Protein AF-A0A0N0S694-F1 (afdb_monomer_lite)

Structure (mmCIF, N/CA/C/O backbone):
data_AF-A0A0N0S694-F1
#
_entry.id   AF-A0A0N0S694-F1
#
loop_
_atom_site.group_PDB
_atom_site.id
_atom_site.type_symbol
_atom_site.label_atom_id
_atom_site.label_alt_id
_atom_site.label_comp_id
_atom_site.label_asym_id
_atom_site.label_entity_id
_atom_site.label_seq_id
_atom_site.pdbx_PDB_ins_code
_atom_site.Cartn_x
_atom_site.Cartn_y
_atom_site.Cartn_z
_atom_site.occupancy
_atom_site.B_iso_or_equiv
_atom_site.auth_seq_id
_atom_site.auth_comp_id
_atom_site.auth_asym_id
_atom_site.auth_atom_id
_atom_site.pdbx_PDB_model_num
ATOM 1 N N . LYS A 1 1 ? 28.515 4.854 4.457 1.00 72.50 1 LYS A N 1
ATOM 2 C CA . LYS A 1 1 ? 27.564 4.146 3.582 1.00 72.50 1 LYS A CA 1
ATOM 3 C C . LYS A 1 1 ? 27.653 2.696 3.978 1.00 72.50 1 LYS A C 1
ATOM 5 O O . LYS A 1 1 ? 28.743 2.139 3.885 1.00 72.50 1 LYS A O 1
ATOM 10 N N . ASP A 1 2 ? 26.598 2.199 4.594 1.00 95.38 2 ASP A N 1
ATOM 11 C CA . ASP A 1 2 ? 26.397 0.780 4.852 1.00 95.38 2 ASP A CA 1
ATOM 12 C C . ASP A 1 2 ? 25.815 0.123 3.585 1.00 95.38 2 ASP A C 1
ATOM 14 O O . ASP A 1 2 ? 25.936 0.680 2.488 1.00 95.38 2 ASP A O 1
ATOM 18 N N . ALA A 1 3 ? 25.268 -1.083 3.724 1.00 96.75 3 ALA A N 1
ATOM 19 C CA . ALA A 1 3 ? 24.702 -1.866 2.627 1.00 96.75 3 ALA A CA 1
ATOM 20 C C . ALA A 1 3 ? 23.173 -1.715 2.503 1.00 96.75 3 ALA A C 1
ATOM 22 O O . ALA A 1 3 ? 22.546 -2.510 1.808 1.00 96.75 3 ALA A O 1
ATOM 23 N N . TYR A 1 4 ? 22.563 -0.744 3.193 1.00 98.12 4 TYR A N 1
ATOM 24 C CA . TYR A 1 4 ? 21.111 -0.648 3.289 1.00 98.12 4 TYR A CA 1
ATOM 25 C C . TYR A 1 4 ? 20.563 0.501 2.446 1.00 98.12 4 TYR A C 1
ATOM 27 O O . TYR A 1 4 ? 20.962 1.648 2.600 1.00 98.12 4 TYR A O 1
ATOM 35 N N . ASN A 1 5 ? 19.599 0.188 1.587 1.00 98.12 5 ASN A N 1
ATOM 36 C CA . ASN A 1 5 ? 18.661 1.142 1.011 1.00 98.12 5 ASN A CA 1
ATOM 37 C C . ASN A 1 5 ? 17.403 0.370 0.574 1.00 98.12 5 ASN A C 1
ATOM 39 O O . ASN A 1 5 ? 17.499 -0.823 0.276 1.00 98.12 5 ASN A O 1
ATOM 43 N N . TRP A 1 6 ? 16.234 1.012 0.509 1.00 98.44 6 TRP A N 1
ATOM 44 C CA . TRP A 1 6 ? 15.056 0.387 -0.114 1.00 98.44 6 TRP A CA 1
ATOM 45 C C . TRP A 1 6 ? 15.211 0.179 -1.625 1.00 98.44 6 TRP A C 1
ATOM 47 O O . TRP A 1 6 ? 14.620 -0.751 -2.162 1.00 98.44 6 TRP A O 1
ATOM 57 N N . GLY A 1 7 ? 16.007 1.012 -2.300 1.00 97.88 7 GLY A N 1
ATOM 58 C CA . GLY A 1 7 ? 16.324 0.858 -3.719 1.00 97.88 7 GLY A CA 1
ATOM 59 C C . GLY A 1 7 ? 15.396 1.605 -4.680 1.00 97.88 7 GLY A C 1
ATOM 60 O O . GLY A 1 7 ? 15.462 1.349 -5.882 1.00 97.88 7 GLY A O 1
ATOM 61 N N . TYR A 1 8 ? 14.587 2.558 -4.199 1.00 98.25 8 TYR A N 1
ATOM 62 C CA . TYR A 1 8 ? 13.801 3.484 -5.035 1.00 98.25 8 TYR A CA 1
ATOM 63 C C . TYR A 1 8 ? 14.688 4.556 -5.699 1.00 98.25 8 TYR A C 1
ATOM 65 O O . TYR A 1 8 ? 14.372 5.736 -5.693 1.00 98.25 8 TYR A O 1
ATOM 73 N N . ASP A 1 9 ? 15.819 4.128 -6.264 1.00 98.00 9 ASP A N 1
ATOM 74 C CA . ASP A 1 9 ? 16.837 4.957 -6.909 1.00 98.00 9 ASP A CA 1
ATOM 75 C C . ASP A 1 9 ? 17.296 4.280 -8.218 1.00 98.00 9 ASP A C 1
ATOM 77 O O . ASP A 1 9 ? 18.404 3.732 -8.303 1.00 98.00 9 ASP A O 1
ATOM 81 N N . PRO A 1 10 ? 16.465 4.268 -9.276 1.00 98.31 10 PRO A N 1
ATOM 82 C CA . PRO A 1 10 ? 16.704 3.404 -10.425 1.00 98.31 10 PRO A CA 1
ATOM 83 C C . PRO A 1 10 ? 17.943 3.817 -11.216 1.00 98.31 10 PRO A C 1
ATOM 85 O O . PRO A 1 10 ? 18.024 4.936 -11.739 1.00 98.31 10 PRO A O 1
ATOM 88 N N . TYR A 1 11 ? 18.889 2.882 -11.347 1.00 97.94 11 TYR A N 1
ATOM 89 C CA . TYR A 1 11 ? 20.083 3.054 -12.176 1.00 97.94 11 TYR A CA 1
ATOM 90 C C . TYR A 1 11 ? 19.963 2.306 -13.515 1.00 97.94 11 TYR A C 1
ATOM 92 O O . TYR A 1 11 ? 20.116 2.911 -14.576 1.00 97.94 11 TYR A O 1
ATOM 100 N N . HIS A 1 12 ? 19.634 1.009 -13.480 1.00 98.44 12 HIS A N 1
ATOM 101 C CA . HIS A 1 12 ? 19.324 0.194 -14.661 1.00 98.44 12 HIS A CA 1
ATOM 102 C C . HIS A 1 12 ? 18.083 -0.659 -14.381 1.00 98.44 12 HIS A C 1
ATOM 104 O O . HIS A 1 12 ? 18.105 -1.502 -13.494 1.00 98.44 12 HIS A O 1
ATOM 110 N N . PHE A 1 13 ? 17.012 -0.471 -15.153 1.00 98.69 13 PHE A N 1
ATOM 111 C CA . PHE A 1 13 ? 15.711 -1.090 -14.861 1.00 98.69 13 PHE A CA 1
ATOM 112 C C . PHE A 1 13 ? 15.632 -2.610 -15.076 1.00 98.69 13 PHE A C 1
ATOM 114 O O . PHE A 1 13 ? 14.709 -3.247 -14.578 1.00 98.69 13 PHE A O 1
ATOM 121 N N . THR A 1 14 ? 16.545 -3.195 -15.855 1.00 98.31 14 THR A N 1
ATOM 122 C CA . THR A 1 14 ? 16.427 -4.589 -16.333 1.00 98.31 14 THR A CA 1
ATOM 123 C C . THR A 1 14 ? 17.683 -5.409 -16.038 1.00 98.31 14 THR A C 1
ATOM 125 O O . THR A 1 14 ? 18.141 -6.187 -16.871 1.00 98.31 14 THR A O 1
ATOM 128 N N . VAL A 1 15 ? 18.289 -5.186 -14.871 1.00 98.19 15 VAL A N 1
ATOM 129 C CA . VAL A 1 15 ? 19.413 -5.980 -14.356 1.00 98.19 15 VAL A CA 1
ATOM 130 C C . VAL A 1 15 ? 19.226 -6.143 -12.845 1.00 98.19 15 VAL A C 1
ATOM 132 O O . VAL A 1 15 ? 18.900 -5.152 -12.195 1.00 98.19 15 VAL A O 1
ATOM 135 N N . PRO A 1 16 ? 19.445 -7.339 -12.266 1.00 98.56 16 PRO A N 1
ATOM 136 C CA . PRO A 1 16 ? 19.426 -7.508 -10.816 1.00 98.56 16 PRO A CA 1
ATOM 137 C C . PRO A 1 16 ? 20.437 -6.600 -10.099 1.00 98.56 16 PRO A C 1
ATOM 139 O O . PRO A 1 16 ? 21.535 -6.335 -10.611 1.00 98.56 16 PRO A O 1
ATOM 142 N N . GLU A 1 17 ? 20.065 -6.144 -8.905 1.00 98.19 17 GLU A N 1
ATOM 143 C CA . GLU A 1 17 ? 20.922 -5.327 -8.045 1.00 98.19 17 GLU A CA 1
ATOM 144 C C . GLU A 1 17 ? 22.189 -6.100 -7.650 1.00 98.19 17 GLU A C 1
ATOM 146 O O . GLU A 1 17 ? 22.137 -7.274 -7.288 1.00 98.19 17 GLU A O 1
ATOM 151 N N . GLY A 1 18 ? 23.347 -5.447 -7.767 1.00 97.88 18 GLY A N 1
ATOM 152 C CA . GLY A 1 18 ? 24.641 -6.102 -7.576 1.00 97.88 18 GLY A CA 1
ATOM 153 C C . GLY A 1 18 ? 24.966 -6.385 -6.113 1.00 97.88 18 GLY A C 1
ATOM 154 O O . GLY A 1 18 ? 25.591 -7.395 -5.823 1.00 97.88 18 GLY A O 1
ATOM 155 N N . SER A 1 19 ? 24.540 -5.518 -5.191 1.00 97.38 19 SER A N 1
ATOM 156 C CA . SER A 1 19 ? 24.834 -5.663 -3.757 1.00 97.38 19 SER A CA 1
ATOM 157 C C . SER A 1 19 ? 24.117 -6.833 -3.077 1.00 97.38 19 SER A C 1
ATOM 159 O O . SER A 1 19 ? 24.548 -7.257 -2.007 1.00 97.38 19 SER A O 1
ATOM 161 N N . TYR A 1 20 ? 23.060 -7.373 -3.689 1.00 97.81 2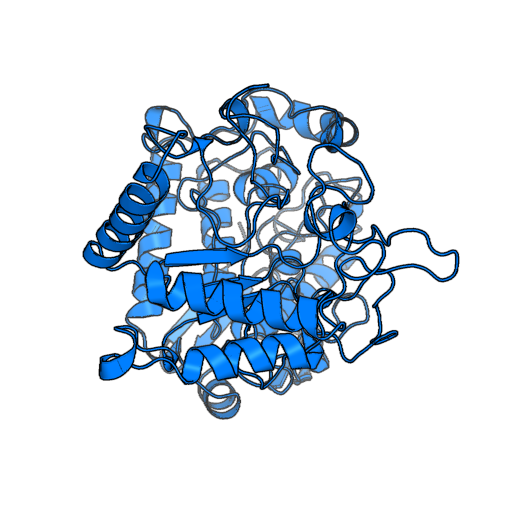0 TYR A N 1
ATOM 162 C CA . TYR A 1 20 ? 22.368 -8.568 -3.195 1.00 97.81 20 TYR A CA 1
ATOM 163 C C . TYR A 1 20 ? 22.977 -9.873 -3.712 1.00 97.81 20 TYR A C 1
ATOM 165 O O . TYR A 1 20 ? 22.578 -10.942 -3.255 1.00 97.81 20 TYR A O 1
ATOM 173 N N . ALA A 1 21 ? 23.923 -9.789 -4.650 1.00 97.81 21 ALA A N 1
ATOM 174 C CA . ALA A 1 21 ? 24.608 -10.945 -5.200 1.00 97.81 21 ALA A CA 1
ATOM 175 C C . ALA A 1 21 ? 25.882 -11.271 -4.411 1.00 97.81 21 ALA A C 1
ATOM 177 O O . ALA A 1 21 ? 26.536 -10.373 -3.872 1.00 97.81 21 ALA A O 1
ATOM 178 N N . SER A 1 22 ? 26.275 -12.546 -4.379 1.00 97.38 22 SER A N 1
ATOM 179 C CA . SER A 1 22 ? 27.547 -12.953 -3.765 1.00 97.38 22 SER A CA 1
ATOM 180 C C . SER A 1 22 ? 28.765 -12.431 -4.536 1.00 97.38 22 SER A C 1
ATOM 182 O O . SER A 1 22 ? 29.791 -12.116 -3.926 1.00 97.38 22 SER A O 1
ATOM 184 N N . ASP A 1 23 ? 28.626 -12.284 -5.857 1.00 96.06 23 ASP A N 1
ATOM 185 C CA . ASP A 1 23 ? 29.581 -11.618 -6.738 1.00 96.06 23 ASP A CA 1
ATOM 186 C C . ASP A 1 23 ? 28.873 -10.545 -7.591 1.00 96.06 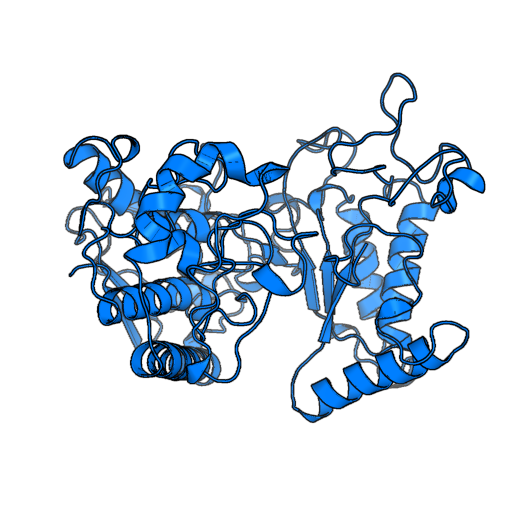23 ASP A C 1
ATOM 188 O O . ASP A 1 23 ? 28.090 -10.869 -8.498 1.00 96.06 23 ASP A O 1
ATOM 192 N N . PRO A 1 24 ? 29.129 -9.247 -7.339 1.00 94.88 24 PRO A N 1
ATOM 193 C CA . PRO A 1 24 ? 28.575 -8.188 -8.166 1.00 94.88 24 PRO A CA 1
ATOM 194 C C . PRO A 1 24 ? 29.229 -8.145 -9.558 1.00 94.88 24 PRO A C 1
ATOM 196 O O . PRO A 1 24 ? 28.611 -7.642 -10.497 1.00 94.88 24 PRO A O 1
ATOM 199 N N . ASP A 1 25 ? 30.441 -8.662 -9.745 1.00 92.00 25 ASP A N 1
ATOM 200 C CA . ASP A 1 25 ? 31.220 -8.517 -10.973 1.00 92.00 25 ASP A CA 1
ATOM 201 C C . ASP A 1 25 ? 30.979 -9.691 -11.936 1.00 92.00 25 ASP A C 1
ATOM 203 O O . ASP A 1 25 ? 31.854 -10.501 -12.225 1.00 92.00 25 ASP A O 1
ATOM 207 N N . GLY A 1 26 ? 29.776 -9.775 -12.508 1.00 91.00 26 GLY A N 1
ATOM 208 C CA . GLY A 1 26 ? 29.493 -10.760 -13.550 1.00 91.00 26 GLY A CA 1
ATOM 209 C C . GLY A 1 26 ? 28.029 -11.145 -13.673 1.00 91.00 26 GLY A C 1
ATOM 210 O O . GLY A 1 26 ? 27.120 -10.351 -13.424 1.00 91.00 26 GLY A O 1
ATOM 211 N N . THR A 1 27 ? 27.805 -12.384 -14.107 1.00 95.38 27 THR A N 1
ATOM 212 C CA . THR A 1 27 ? 26.467 -12.941 -14.343 1.00 95.38 27 THR A CA 1
ATOM 213 C C . THR A 1 27 ? 25.848 -13.590 -13.107 1.00 95.38 27 THR A C 1
ATOM 215 O O . THR A 1 27 ? 24.689 -13.988 -13.184 1.00 95.38 27 THR A O 1
ATOM 218 N N . GLU A 1 28 ? 26.569 -13.683 -11.985 1.00 97.38 28 GLU A N 1
ATOM 219 C CA . GLU A 1 28 ? 26.114 -14.400 -10.782 1.00 97.38 28 GLU A CA 1
ATOM 220 C C . GLU A 1 28 ? 24.798 -13.837 -10.241 1.00 97.38 28 GLU A C 1
ATOM 222 O O . GLU A 1 28 ? 23.830 -14.573 -10.073 1.00 97.38 28 GLU A O 1
ATOM 227 N N . ARG A 1 29 ? 24.680 -12.505 -10.185 1.00 97.56 29 ARG A N 1
ATOM 228 C CA . ARG A 1 29 ? 23.430 -11.790 -9.871 1.00 97.56 29 ARG A CA 1
ATOM 229 C C . ARG A 1 29 ? 22.201 -12.260 -10.668 1.00 97.56 29 ARG A C 1
ATOM 231 O O . ARG A 1 29 ? 21.074 -12.137 -10.207 1.00 97.56 29 ARG A O 1
ATOM 238 N N . THR A 1 30 ? 22.391 -12.759 -11.895 1.00 98.25 30 THR A N 1
ATOM 239 C CA . THR A 1 30 ? 21.298 -13.285 -12.732 1.00 98.25 30 THR A CA 1
ATOM 240 C C . THR A 1 30 ? 20.908 -14.696 -12.317 1.00 98.25 30 THR A C 1
ATOM 242 O O . THR A 1 30 ? 19.723 -15.027 -12.341 1.00 98.25 30 THR A O 1
ATOM 245 N N . VAL A 1 31 ? 21.889 -15.524 -11.955 1.00 98.31 31 VAL A N 1
ATOM 246 C CA . VAL A 1 31 ? 21.669 -16.891 -11.475 1.00 98.31 31 VAL A CA 1
ATOM 247 C C . VAL A 1 31 ? 20.986 -16.845 -10.114 1.00 98.31 31 VAL A C 1
ATOM 249 O O . VAL A 1 31 ? 19.883 -17.368 -9.986 1.00 98.31 31 VAL A O 1
ATOM 252 N N . GLU A 1 32 ? 21.556 -16.121 -9.154 1.00 98.75 32 GLU A N 1
ATOM 253 C CA . GLU A 1 32 ? 21.045 -16.040 -7.782 1.00 98.75 32 GLU A CA 1
ATOM 254 C C . GLU A 1 32 ? 19.635 -15.430 -7.719 1.00 98.75 32 GLU A C 1
ATOM 256 O O . GLU A 1 32 ? 18.781 -15.914 -6.978 1.00 98.75 32 GLU A O 1
ATOM 261 N N . PHE A 1 33 ? 19.321 -14.438 -8.565 1.00 98.81 33 PHE A N 1
ATOM 262 C CA . PHE A 1 33 ? 17.951 -13.916 -8.659 1.00 98.81 33 PHE A CA 1
ATOM 263 C C . PHE A 1 33 ? 16.966 -14.989 -9.148 1.00 98.81 33 PHE A C 1
ATOM 265 O O . PHE A 1 33 ? 15.870 -15.131 -8.605 1.00 98.81 33 PHE A O 1
ATOM 272 N N . ARG A 1 34 ? 17.337 -15.769 -10.173 1.00 98.69 34 ARG A N 1
ATOM 273 C CA . ARG A 1 34 ? 16.495 -16.868 -10.677 1.00 98.69 34 ARG A CA 1
ATOM 274 C C . ARG A 1 34 ? 16.343 -17.981 -9.641 1.00 98.69 34 ARG A C 1
ATOM 276 O O . ARG A 1 34 ? 15.263 -18.558 -9.539 1.00 98.69 34 ARG A O 1
ATOM 283 N N . GLU A 1 35 ? 17.390 -18.272 -8.875 1.00 98.75 35 GLU A N 1
ATOM 284 C CA . GLU A 1 35 ? 17.342 -19.232 -7.769 1.00 98.75 35 GLU A CA 1
ATOM 285 C C . GLU A 1 35 ? 16.420 -18.758 -6.645 1.00 98.75 35 GLU A C 1
ATOM 287 O O . GLU A 1 35 ? 15.600 -19.545 -6.181 1.00 98.75 35 GLU A O 1
ATOM 292 N N . MET A 1 36 ? 16.468 -17.473 -6.279 1.00 98.75 36 MET A N 1
ATOM 293 C CA . MET A 1 36 ? 15.536 -16.866 -5.323 1.00 98.75 36 MET A CA 1
ATOM 294 C C . MET A 1 36 ? 14.081 -17.011 -5.790 1.00 98.75 36 MET A C 1
ATOM 296 O O . MET A 1 36 ? 13.240 -17.480 -5.022 1.00 98.75 36 MET A O 1
ATOM 300 N N . VAL A 1 37 ? 13.774 -16.646 -7.044 1.00 98.81 37 VAL A N 1
ATOM 301 C CA . VAL A 1 37 ? 12.410 -16.777 -7.592 1.00 98.81 37 VAL A CA 1
ATOM 302 C C . VAL A 1 37 ? 11.951 -18.232 -7.560 1.00 98.81 37 VAL A C 1
ATOM 304 O O . VAL A 1 37 ? 10.854 -18.531 -7.087 1.00 98.81 37 VAL A O 1
ATOM 307 N N . ARG A 1 38 ? 12.813 -19.149 -8.008 1.00 98.50 38 ARG A N 1
ATOM 308 C CA . ARG A 1 38 ? 12.530 -20.583 -7.996 1.00 98.50 38 ARG A CA 1
ATOM 309 C C . ARG A 1 38 ? 12.256 -21.097 -6.583 1.00 98.50 38 ARG A C 1
ATOM 311 O O . ARG A 1 38 ? 11.269 -21.799 -6.402 1.00 98.50 38 ARG A O 1
ATOM 318 N N . ALA A 1 39 ? 13.099 -20.758 -5.608 1.00 98.75 39 ALA A N 1
ATOM 319 C CA . ALA A 1 39 ? 12.959 -21.227 -4.232 1.00 98.75 39 ALA A CA 1
ATOM 320 C C . ALA A 1 39 ? 11.632 -20.763 -3.611 1.00 98.75 39 ALA A C 1
ATOM 322 O O . ALA A 1 39 ? 10.896 -21.573 -3.056 1.00 98.75 39 ALA A O 1
ATOM 323 N N . LEU A 1 40 ? 11.271 -19.486 -3.790 1.00 98.56 40 LEU A N 1
ATOM 324 C CA . LEU A 1 40 ? 9.989 -18.954 -3.315 1.00 98.56 40 LEU A CA 1
ATOM 325 C C . LEU A 1 40 ? 8.794 -19.649 -3.986 1.00 98.56 40 LEU A C 1
ATOM 327 O O . LEU A 1 40 ? 7.830 -20.008 -3.310 1.00 98.56 40 LEU A O 1
ATOM 331 N N . ASN A 1 41 ? 8.864 -19.895 -5.298 1.00 98.06 41 ASN A N 1
ATOM 332 C CA . ASN A 1 41 ? 7.823 -20.630 -6.018 1.00 98.06 41 ASN A CA 1
ATOM 333 C C . ASN A 1 41 ? 7.703 -22.097 -5.565 1.00 98.06 41 ASN A C 1
ATOM 335 O O . ASN A 1 41 ? 6.581 -22.597 -5.456 1.00 98.06 41 ASN A O 1
ATOM 339 N N . GLU A 1 42 ? 8.817 -22.787 -5.296 1.00 98.12 42 GLU A N 1
ATOM 340 C CA . GLU A 1 42 ? 8.830 -24.161 -4.762 1.00 98.12 42 GLU A CA 1
ATOM 341 C C . GLU A 1 42 ? 8.200 -24.235 -3.356 1.00 9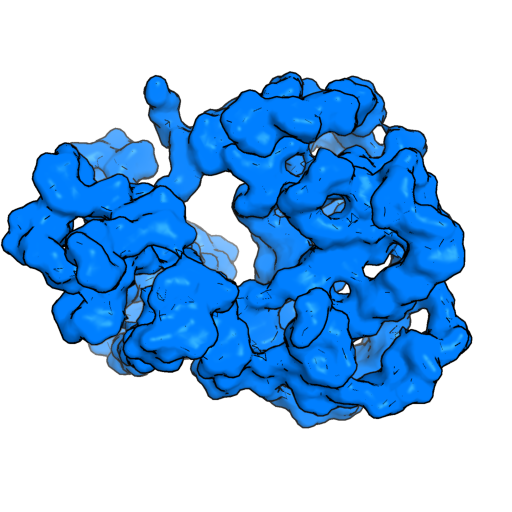8.12 42 GLU A C 1
ATOM 343 O O . GLU A 1 42 ? 7.522 -25.217 -3.049 1.00 98.12 42 GLU A O 1
ATOM 348 N N . ASP A 1 43 ? 8.302 -23.159 -2.568 1.00 97.81 43 ASP A N 1
ATOM 349 C CA . ASP A 1 43 ? 7.615 -22.983 -1.277 1.00 97.81 43 ASP A CA 1
ATOM 350 C C . ASP A 1 43 ? 6.137 -22.546 -1.410 1.00 97.81 43 ASP A C 1
ATOM 352 O O . ASP A 1 43 ? 5.440 -22.333 -0.415 1.00 97.81 43 ASP A O 1
ATOM 356 N N . GLY A 1 44 ? 5.619 -22.431 -2.638 1.00 97.12 44 GLY A N 1
ATOM 357 C CA . GLY A 1 44 ? 4.226 -22.072 -2.918 1.00 97.12 44 GLY A CA 1
ATOM 358 C C . GLY A 1 44 ? 3.934 -20.568 -2.896 1.00 97.12 44 GLY A C 1
ATOM 359 O O . GLY A 1 44 ? 2.764 -20.177 -2.893 1.00 97.12 44 GLY A O 1
ATOM 360 N N . LEU A 1 45 ? 4.968 -19.721 -2.906 1.00 98.00 45 LEU A N 1
ATOM 361 C CA . LEU A 1 45 ? 4.856 -18.263 -2.928 1.00 98.00 45 LEU A CA 1
ATOM 362 C C . LEU A 1 45 ? 5.168 -17.712 -4.325 1.00 98.00 45 LEU A C 1
ATOM 364 O O . LEU A 1 45 ? 6.211 -17.987 -4.915 1.00 98.00 45 LEU A O 1
ATOM 368 N N . ARG A 1 46 ? 4.262 -16.889 -4.857 1.00 98.25 46 ARG A N 1
ATOM 369 C CA . ARG A 1 46 ? 4.512 -16.100 -6.074 1.00 98.25 46 ARG A CA 1
ATOM 370 C C . ARG A 1 46 ? 5.400 -14.900 -5.759 1.00 98.25 46 ARG A C 1
ATOM 372 O O . ARG A 1 46 ? 5.272 -14.318 -4.683 1.00 98.25 46 ARG A O 1
ATOM 379 N N . VAL A 1 47 ? 6.240 -14.497 -6.710 1.00 98.62 47 VAL A N 1
ATOM 380 C CA . VAL A 1 47 ? 7.153 -13.355 -6.545 1.00 98.62 47 VAL A CA 1
ATOM 381 C C . VAL A 1 47 ? 6.650 -12.138 -7.308 1.00 98.62 47 VAL A C 1
ATOM 383 O O . VAL A 1 47 ? 6.589 -12.143 -8.535 1.00 98.62 47 VAL A O 1
ATOM 386 N N . VAL A 1 48 ? 6.322 -11.077 -6.575 1.00 98.81 48 VAL A N 1
ATOM 387 C CA . VAL A 1 48 ? 6.030 -9.758 -7.142 1.00 98.81 48 VAL A CA 1
ATOM 388 C C . VAL A 1 48 ? 7.275 -8.890 -7.026 1.00 98.81 48 VAL A C 1
ATOM 390 O O . VAL A 1 48 ? 7.879 -8.831 -5.957 1.00 98.81 48 VAL A O 1
ATOM 393 N N . MET A 1 49 ? 7.634 -8.197 -8.104 1.00 98.88 49 MET A N 1
ATOM 394 C CA . MET A 1 49 ? 8.723 -7.226 -8.096 1.00 98.88 49 MET A CA 1
ATOM 395 C C . MET A 1 49 ? 8.176 -5.800 -8.009 1.00 98.88 49 MET A C 1
ATOM 397 O O . MET A 1 49 ? 7.257 -5.436 -8.747 1.00 98.88 49 MET A O 1
ATOM 401 N N . ASP A 1 50 ? 8.747 -4.996 -7.117 1.00 98.81 50 ASP A N 1
ATOM 402 C CA . ASP A 1 50 ? 8.518 -3.553 -7.099 1.00 98.81 50 ASP A CA 1
ATOM 403 C C . ASP A 1 50 ? 9.261 -2.914 -8.279 1.00 98.81 50 ASP A C 1
ATOM 405 O O . ASP A 1 50 ? 10.452 -3.168 -8.475 1.00 98.81 50 ASP A O 1
ATOM 409 N N . VAL A 1 51 ? 8.556 -2.147 -9.109 1.00 98.88 51 VAL A N 1
ATOM 410 C CA . VAL A 1 51 ? 9.111 -1.517 -10.309 1.00 98.88 51 VAL A CA 1
ATOM 411 C C . VAL A 1 51 ? 8.923 -0.010 -10.274 1.00 98.88 51 VAL A C 1
ATOM 413 O O . VAL A 1 51 ? 7.814 0.507 -10.148 1.00 98.88 51 VAL A O 1
ATOM 416 N N . VAL A 1 52 ? 10.035 0.700 -10.452 1.00 98.88 52 VAL A N 1
ATOM 417 C CA . VAL A 1 52 ? 10.133 2.141 -10.201 1.00 98.88 52 VAL A CA 1
ATOM 418 C C . VAL A 1 52 ? 10.410 2.880 -11.502 1.00 98.88 52 VAL A C 1
ATOM 420 O O . VAL A 1 52 ? 11.463 3.464 -11.700 1.00 98.88 52 VAL A O 1
ATOM 423 N N . TYR A 1 53 ? 9.486 2.813 -12.456 1.00 98.88 53 TYR A N 1
ATOM 424 C CA . TYR A 1 53 ? 9.693 3.423 -13.775 1.00 98.88 53 TYR A CA 1
ATOM 425 C C . TYR A 1 53 ? 9.387 4.924 -13.825 1.00 98.88 53 TYR A C 1
ATOM 427 O O . TYR A 1 53 ? 9.693 5.556 -14.835 1.00 98.88 53 TYR A O 1
ATOM 435 N N . ASN A 1 54 ? 8.788 5.488 -12.773 1.00 98.75 54 ASN A N 1
ATOM 436 C CA . ASN A 1 54 ? 8.306 6.871 -12.725 1.00 98.75 54 ASN A CA 1
ATOM 437 C C . ASN A 1 54 ? 9.436 7.920 -12.615 1.00 98.75 54 ASN A C 1
ATOM 439 O O . ASN A 1 54 ? 9.216 9.099 -12.901 1.00 98.75 54 ASN A O 1
ATOM 443 N N . HIS A 1 55 ? 10.656 7.510 -12.253 1.00 98.75 55 HIS A N 1
ATOM 444 C CA . HIS A 1 55 ? 11.833 8.379 -12.212 1.00 98.75 55 HIS A CA 1
ATOM 445 C C . HIS A 1 55 ? 13.143 7.606 -12.434 1.00 98.75 55 HIS A C 1
ATOM 447 O O . HIS A 1 55 ? 13.173 6.378 -12.469 1.00 98.75 55 HIS A O 1
ATOM 453 N N . THR A 1 56 ? 14.247 8.334 -12.591 1.00 98.62 56 THR A N 1
ATOM 454 C CA . THR A 1 56 ? 15.615 7.801 -12.510 1.00 98.62 56 THR A CA 1
ATOM 455 C C . THR A 1 56 ? 16.368 8.447 -11.350 1.00 98.62 56 THR A C 1
ATOM 457 O O . THR A 1 56 ? 16.060 9.575 -10.954 1.00 98.62 56 THR A O 1
ATOM 460 N N . ALA A 1 57 ? 17.411 7.777 -10.847 1.00 97.19 57 ALA A N 1
ATOM 461 C CA . ALA A 1 57 ? 18.239 8.293 -9.749 1.00 97.19 57 ALA A CA 1
ATOM 462 C C . ALA A 1 57 ? 18.902 9.650 -10.064 1.00 97.19 57 ALA A C 1
ATOM 464 O O . ALA A 1 57 ? 19.252 10.416 -9.169 1.00 97.19 57 ALA A O 1
ATOM 465 N N . ALA A 1 58 ? 19.135 9.945 -11.347 1.00 97.81 58 ALA A N 1
ATOM 466 C CA . ALA A 1 58 ? 19.649 11.232 -11.797 1.00 97.81 58 ALA A CA 1
ATOM 467 C C . ALA A 1 58 ? 19.318 11.505 -13.272 1.00 97.81 58 ALA A C 1
ATOM 469 O O . ALA A 1 58 ? 18.969 10.597 -14.029 1.00 97.81 58 ALA A O 1
ATOM 470 N N . SER A 1 59 ? 19.510 12.759 -13.683 1.00 98.19 59 SER A N 1
ATOM 471 C CA . SER A 1 59 ? 19.446 13.241 -15.067 1.00 98.19 59 SER A CA 1
ATOM 472 C C . SER A 1 59 ? 20.717 14.019 -15.449 1.00 98.19 59 SER A C 1
ATOM 474 O O . SER A 1 59 ? 21.679 14.124 -14.677 1.00 98.19 59 SER A O 1
ATOM 476 N N . GLY A 1 60 ? 20.764 14.532 -16.677 1.00 97.00 60 GLY A N 1
ATOM 477 C CA . GLY A 1 60 ? 21.876 15.288 -17.231 1.00 97.00 60 GLY A CA 1
ATOM 478 C C . GLY A 1 60 ? 23.173 14.484 -17.247 1.00 97.00 60 GLY A C 1
ATOM 479 O O . GLY A 1 60 ? 23.191 13.290 -17.540 1.00 97.00 60 GLY A O 1
ATOM 480 N N . GLN A 1 61 ? 24.281 15.141 -16.903 1.00 97.12 61 GLN A N 1
ATOM 481 C CA . GLN A 1 61 ? 25.623 14.544 -16.905 1.00 97.12 61 GLN A CA 1
ATOM 482 C C . GLN A 1 61 ? 26.045 13.947 -15.548 1.00 97.12 61 GLN A C 1
ATOM 484 O O . GLN A 1 61 ? 27.203 13.565 -15.376 1.00 97.12 61 GLN A O 1
ATOM 489 N N . ALA A 1 62 ? 25.127 13.834 -14.582 1.00 97.50 62 ALA A N 1
ATOM 490 C CA . ALA A 1 62 ? 25.410 13.264 -13.264 1.00 97.50 62 ALA A CA 1
ATOM 491 C C . ALA A 1 62 ? 25.915 11.812 -13.352 1.00 97.50 62 ALA A C 1
ATOM 493 O O . ALA A 1 62 ? 25.590 11.084 -14.289 1.00 97.50 62 ALA A O 1
ATOM 494 N N . LYS A 1 63 ? 26.700 11.353 -12.367 1.00 97.12 63 LYS A N 1
ATOM 495 C CA . LYS A 1 63 ? 27.370 10.036 -12.403 1.00 97.12 63 LYS A CA 1
ATOM 496 C C . LYS A 1 63 ? 26.406 8.878 -12.700 1.00 97.12 63 LYS A C 1
ATOM 498 O O . LYS A 1 63 ? 26.712 8.083 -13.580 1.00 97.12 63 LYS A O 1
ATOM 503 N N . THR A 1 64 ? 25.256 8.840 -12.031 1.00 97.12 64 THR A N 1
ATOM 504 C CA . THR A 1 64 ? 24.224 7.792 -12.145 1.00 97.12 64 THR A CA 1
ATOM 505 C C . THR A 1 64 ? 23.181 8.052 -13.238 1.00 97.12 64 THR A C 1
ATOM 507 O O . THR A 1 64 ? 22.255 7.268 -13.400 1.00 97.12 64 THR A O 1
ATOM 510 N N . SER A 1 65 ? 23.326 9.121 -14.029 1.00 98.31 65 SER A N 1
ATOM 511 C CA . SER A 1 65 ? 22.484 9.348 -15.208 1.00 98.31 65 SER A CA 1
ATOM 512 C C . SER A 1 65 ? 22.924 8.432 -16.354 1.00 98.31 65 SER A C 1
ATOM 514 O O . SER A 1 65 ? 24.104 8.438 -16.734 1.00 98.31 65 SER A O 1
ATOM 516 N N . VAL A 1 66 ? 21.978 7.659 -16.896 1.00 98.69 66 VAL A N 1
ATOM 517 C CA . VAL A 1 66 ? 22.168 6.778 -18.063 1.00 98.69 66 VAL A CA 1
ATOM 518 C C . VAL A 1 66 ? 21.353 7.302 -19.238 1.00 98.69 66 VAL A C 1
ATOM 520 O O . VAL A 1 66 ? 21.918 7.827 -20.194 1.00 98.69 66 VAL A O 1
ATOM 523 N N . LEU A 1 67 ? 20.024 7.209 -19.146 1.00 98.56 67 LEU A N 1
ATOM 524 C CA . LEU A 1 67 ? 19.107 7.528 -20.242 1.00 98.56 67 LEU A CA 1
ATOM 525 C C . LEU A 1 67 ? 19.284 8.962 -20.757 1.00 98.56 67 LEU A C 1
ATOM 527 O O . LEU A 1 67 ? 19.424 9.178 -21.962 1.00 98.56 67 LEU A O 1
ATOM 531 N N . ASP A 1 68 ? 19.366 9.925 -19.840 1.00 98.31 68 ASP A N 1
ATOM 532 C CA . ASP A 1 68 ? 19.462 11.348 -20.174 1.00 98.31 68 ASP A CA 1
ATOM 533 C C . ASP A 1 68 ? 20.866 11.772 -20.647 1.00 98.31 68 ASP A C 1
ATOM 535 O O . ASP A 1 68 ? 21.025 12.818 -21.268 1.00 98.31 68 ASP A O 1
ATOM 539 N N . LYS A 1 69 ? 21.904 10.949 -20.428 1.00 98.38 69 LYS A N 1
ATOM 540 C CA . LYS A 1 69 ? 23.200 11.147 -21.104 1.00 98.38 69 LYS A CA 1
ATOM 541 C C . LYS A 1 69 ? 23.157 10.713 -22.563 1.00 98.38 69 LYS A C 1
ATOM 543 O O . LYS A 1 69 ? 23.846 11.308 -23.386 1.00 98.38 69 LYS A O 1
ATOM 548 N N . VAL A 1 70 ? 22.405 9.653 -22.865 1.00 98.19 70 VAL A N 1
ATOM 549 C CA . VAL A 1 70 ? 22.343 9.058 -24.207 1.00 98.19 70 VAL A CA 1
ATOM 550 C C . VAL A 1 70 ? 21.441 9.881 -25.121 1.00 98.19 70 VAL A C 1
ATOM 552 O O . VAL A 1 70 ? 21.853 10.228 -26.225 1.00 98.19 70 VAL A O 1
ATOM 555 N N . VAL A 1 71 ? 20.230 10.218 -24.665 1.00 98.50 71 VAL A N 1
ATOM 556 C CA . VAL A 1 71 ? 19.298 11.089 -25.400 1.00 98.50 71 VAL A CA 1
ATOM 557 C C . VAL A 1 71 ? 18.791 12.188 -24.457 1.00 98.50 71 VAL A C 1
ATOM 559 O O . VAL A 1 71 ? 17.742 12.017 -23.829 1.00 98.50 71 VAL A O 1
ATOM 562 N N . PRO A 1 72 ? 19.538 13.301 -24.331 1.00 98.12 72 PRO A N 1
ATOM 563 C CA . PRO A 1 72 ? 19.203 14.376 -23.402 1.00 98.12 72 PRO A CA 1
ATOM 564 C C . PRO A 1 72 ? 17.814 14.970 -23.640 1.00 98.12 72 PRO A C 1
ATOM 566 O O . PRO A 1 72 ? 17.456 15.295 -24.773 1.00 98.12 72 PRO A O 1
ATOM 569 N N . GLY A 1 73 ? 17.048 15.139 -22.562 1.00 96.75 73 GLY A N 1
ATOM 570 C CA . GLY A 1 73 ? 15.731 15.776 -22.559 1.00 96.75 73 GLY A CA 1
ATOM 571 C C . GLY A 1 73 ? 14.593 14.923 -23.126 1.00 96.75 73 GLY A C 1
ATOM 572 O O . GLY A 1 73 ? 13.493 15.440 -23.293 1.00 96.75 73 GLY A O 1
ATOM 573 N N . TYR A 1 74 ? 14.837 13.644 -23.442 1.00 98.69 74 TYR A N 1
ATOM 574 C CA . TYR A 1 74 ? 13.817 12.763 -24.021 1.00 98.69 74 TYR A CA 1
ATOM 575 C C . TYR A 1 74 ? 13.181 11.813 -23.003 1.00 98.69 74 TYR A C 1
ATOM 577 O O . TYR A 1 74 ? 11.963 11.683 -22.957 1.00 98.69 74 TYR A O 1
ATOM 585 N N . TYR A 1 75 ? 13.982 11.102 -22.208 1.00 98.75 75 TYR A N 1
ATOM 586 C CA . TYR A 1 75 ? 13.441 10.114 -21.263 1.00 98.75 75 TYR A CA 1
ATOM 587 C C . TYR A 1 75 ? 12.860 10.758 -20.005 1.00 98.75 75 TYR A C 1
ATOM 589 O O . TYR A 1 75 ? 12.030 10.139 -19.344 1.00 98.75 75 TYR A O 1
ATOM 597 N N . GLN A 1 76 ? 13.266 11.997 -19.716 1.00 98.69 76 GLN A N 1
ATOM 598 C CA . GLN A 1 76 ? 12.820 12.757 -18.558 1.00 98.69 76 GLN A CA 1
ATOM 599 C C . GLN A 1 76 ? 11.666 13.672 -18.927 1.00 98.69 76 GLN A C 1
ATOM 601 O O . GLN A 1 76 ? 11.646 14.269 -20.006 1.00 98.69 76 GLN A O 1
ATOM 606 N N . ARG A 1 77 ? 10.724 13.834 -18.004 1.00 98.44 77 ARG A N 1
ATOM 607 C CA . ARG A 1 77 ? 9.653 14.805 -18.161 1.00 98.44 77 ARG A CA 1
ATOM 608 C C . ARG A 1 77 ? 10.180 16.196 -17.856 1.00 98.44 77 ARG A C 1
ATOM 610 O O . ARG A 1 77 ? 10.743 16.437 -16.791 1.00 98.44 77 ARG A O 1
ATOM 617 N N . LEU A 1 78 ? 9.974 17.119 -18.791 1.00 98.25 78 LEU A N 1
ATOM 618 C CA . LEU A 1 78 ? 10.382 18.512 -18.632 1.00 98.25 78 LEU A CA 1
ATOM 619 C C . LEU A 1 78 ? 9.197 19.396 -18.225 1.00 98.25 78 LEU A C 1
ATOM 621 O O . LEU A 1 78 ? 8.051 19.188 -18.650 1.00 98.25 78 LEU A O 1
ATOM 625 N N . LEU A 1 79 ? 9.476 20.386 -17.384 1.00 98.06 79 LEU A N 1
ATOM 626 C CA . LEU A 1 79 ? 8.589 21.503 -17.082 1.00 98.06 79 LEU A CA 1
ATOM 627 C C . LEU A 1 79 ? 8.656 22.550 -18.205 1.00 98.06 79 LEU A C 1
ATOM 629 O O . LEU A 1 79 ? 9.486 22.470 -19.111 1.00 98.06 79 LEU A O 1
ATOM 633 N N . ALA A 1 80 ? 7.763 23.540 -18.160 1.00 95.62 80 ALA A N 1
ATOM 634 C CA . ALA A 1 80 ? 7.666 24.571 -19.198 1.00 95.62 80 ALA A CA 1
ATOM 635 C C . ALA A 1 80 ? 8.949 25.413 -19.352 1.00 95.62 80 ALA A C 1
ATOM 637 O O . ALA A 1 80 ? 9.199 25.962 -20.422 1.00 95.62 80 ALA A O 1
ATOM 638 N N . ASP A 1 81 ? 9.766 25.501 -18.301 1.00 97.00 81 ASP A N 1
ATOM 639 C CA . ASP A 1 81 ? 11.063 26.185 -18.301 1.00 97.00 81 ASP A CA 1
ATOM 640 C C . ASP A 1 81 ? 12.227 25.298 -18.788 1.00 97.00 81 ASP A C 1
ATOM 642 O O . ASP A 1 81 ? 13.374 25.743 -18.822 1.00 97.00 81 ASP A O 1
ATOM 646 N N . GLY A 1 82 ? 11.943 24.051 -19.179 1.00 96.06 82 GLY A N 1
ATOM 647 C CA . GLY A 1 82 ? 12.932 23.073 -19.627 1.00 96.06 82 GLY A CA 1
ATOM 648 C C . GLY A 1 82 ? 13.665 22.345 -18.498 1.00 96.06 82 GLY A C 1
ATOM 649 O O . GLY A 1 82 ? 14.511 21.500 -18.789 1.00 96.06 82 GLY A O 1
ATOM 650 N N . SER A 1 83 ? 13.361 22.631 -17.228 1.00 97.81 83 SER A N 1
ATOM 651 C CA . SER A 1 83 ? 13.894 21.866 -16.098 1.00 97.81 83 SER A CA 1
ATOM 652 C C . SER A 1 83 ? 13.239 20.484 -16.001 1.00 97.81 83 SER A C 1
ATOM 654 O O . SER A 1 83 ? 12.115 20.276 -16.458 1.00 97.81 83 SER A O 1
ATOM 656 N N . VAL A 1 84 ? 13.950 19.514 -15.423 1.00 98.44 84 VAL A N 1
ATOM 657 C CA . VAL A 1 84 ? 13.411 18.165 -15.196 1.00 98.44 84 VAL A CA 1
ATOM 658 C C . VAL A 1 84 ? 12.416 18.205 -14.037 1.00 98.44 84 VAL A C 1
ATOM 660 O O . VAL A 1 84 ? 12.743 18.708 -12.962 1.00 98.44 84 VAL A O 1
ATOM 663 N N . ALA A 1 85 ? 11.218 17.660 -14.250 1.00 98.25 85 ALA A N 1
ATOM 664 C CA . ALA A 1 85 ? 10.207 17.522 -13.210 1.00 98.25 85 ALA A CA 1
ATOM 665 C C . ALA A 1 85 ? 10.698 16.584 -12.095 1.00 98.25 85 ALA A C 1
ATOM 667 O O . ALA A 1 85 ? 11.317 15.556 -12.371 1.00 98.25 85 ALA A O 1
ATOM 668 N N . ASN A 1 86 ? 10.413 16.937 -10.840 1.00 97.12 86 ASN A N 1
ATOM 669 C CA . ASN A 1 86 ? 10.913 16.220 -9.665 1.00 97.12 86 ASN A CA 1
ATOM 670 C C . ASN A 1 86 ? 9.851 15.935 -8.595 1.00 97.12 86 ASN A C 1
ATOM 672 O O . ASN A 1 86 ? 10.184 15.695 -7.434 1.00 97.12 86 ASN A O 1
ATOM 676 N N . SER A 1 87 ? 8.570 15.952 -8.976 1.00 97.19 87 SER A N 1
ATOM 677 C CA . SER A 1 87 ? 7.466 15.668 -8.054 1.00 97.19 87 SER A CA 1
ATOM 678 C C . SER A 1 87 ? 7.546 14.260 -7.450 1.00 97.19 87 SER A C 1
ATOM 680 O O . SER A 1 87 ? 7.106 14.064 -6.326 1.00 97.19 87 SER A O 1
ATOM 682 N N . THR A 1 88 ? 8.172 13.309 -8.146 1.00 93.94 88 THR A N 1
ATOM 683 C CA . THR A 1 88 ? 8.354 11.913 -7.723 1.00 93.94 88 THR A CA 1
ATOM 684 C C . THR A 1 88 ? 9.434 11.695 -6.663 1.00 93.94 88 THR A C 1
ATOM 686 O O . THR A 1 88 ? 9.614 10.550 -6.282 1.00 93.94 88 THR A O 1
ATOM 689 N N . CYS A 1 89 ? 10.113 12.759 -6.198 1.00 92.12 89 CYS A N 1
ATOM 690 C CA . CYS A 1 89 ? 11.338 12.816 -5.368 1.00 92.12 89 CYS A CA 1
ATOM 691 C C . CYS A 1 89 ? 12.648 12.997 -6.156 1.00 92.12 89 CYS A C 1
ATOM 693 O O . CYS A 1 89 ? 13.574 13.644 -5.662 1.00 92.12 89 CYS A O 1
ATOM 695 N N . CYS A 1 90 ? 12.722 12.471 -7.380 1.00 96.06 90 CYS A N 1
ATOM 696 C CA . CYS A 1 90 ? 13.951 12.372 -8.174 1.00 96.06 90 CYS A CA 1
ATOM 697 C C . CYS A 1 90 ? 13.725 12.851 -9.617 1.00 96.06 90 CYS A C 1
ATOM 699 O O . CYS A 1 90 ? 12.859 13.682 -9.863 1.00 96.06 90 CYS A O 1
ATOM 701 N N . ALA A 1 91 ? 14.532 12.418 -10.590 1.00 98.12 91 ALA A N 1
ATOM 702 C CA . ALA A 1 91 ? 14.406 12.897 -11.964 1.00 98.12 91 ALA A CA 1
ATOM 703 C C . ALA A 1 91 ? 13.258 12.168 -12.688 1.00 98.12 91 ALA A C 1
ATOM 705 O O . ALA A 1 91 ? 13.446 11.048 -13.165 1.00 98.12 91 ALA A O 1
ATOM 706 N N . GLY A 1 92 ? 12.077 12.792 -12.751 1.00 98.38 92 GLY A N 1
ATOM 707 C CA . GLY A 1 92 ? 10.856 12.194 -13.294 1.00 98.38 92 GLY A CA 1
ATOM 708 C C . GLY A 1 92 ? 11.004 11.762 -14.751 1.00 98.38 92 GLY A C 1
ATOM 709 O O . GLY A 1 92 ? 11.493 12.526 -15.589 1.00 98.38 92 GLY A O 1
ATOM 710 N N . THR A 1 93 ? 10.585 10.536 -15.061 1.00 98.75 93 THR A N 1
ATOM 711 C CA . THR A 1 93 ? 10.596 10.002 -16.428 1.00 98.75 93 THR A CA 1
ATOM 712 C C . THR A 1 93 ? 9.348 10.444 -17.195 1.00 98.75 93 THR A C 1
ATOM 714 O O . THR A 1 93 ? 8.381 10.932 -16.612 1.00 98.75 93 THR A O 1
ATOM 717 N N . ALA A 1 94 ? 9.354 10.266 -18.517 1.00 98.75 94 ALA A N 1
ATOM 718 C CA . ALA A 1 94 ? 8.230 10.571 -19.399 1.00 98.75 94 ALA A CA 1
ATOM 719 C C . ALA A 1 94 ? 7.731 9.323 -20.156 1.00 98.75 94 ALA A C 1
ATOM 721 O O . ALA A 1 94 ? 8.002 9.202 -21.354 1.00 98.75 94 ALA A O 1
ATOM 722 N N . PRO A 1 95 ? 7.017 8.368 -19.520 1.00 98.69 95 PRO A N 1
ATOM 723 C CA . PRO A 1 95 ? 6.479 7.183 -20.200 1.00 98.69 95 PRO A CA 1
ATOM 724 C C . PRO A 1 95 ? 5.462 7.499 -21.312 1.00 98.69 95 PRO A C 1
ATOM 726 O O . PRO A 1 95 ? 5.169 6.631 -22.134 1.00 98.69 95 PRO A O 1
ATOM 729 N N . GLU A 1 96 ? 4.960 8.736 -21.386 1.00 98.62 96 GLU A N 1
ATOM 730 C CA . GLU A 1 96 ? 4.207 9.267 -22.527 1.00 98.62 96 GLU A CA 1
ATOM 731 C C . GLU A 1 96 ? 5.033 9.350 -23.823 1.00 98.62 96 GLU A C 1
ATOM 733 O O . GLU A 1 96 ? 4.477 9.298 -24.922 1.00 98.62 96 GLU A O 1
ATOM 738 N N . ASN A 1 97 ? 6.364 9.421 -23.724 1.00 98.69 97 ASN A N 1
ATOM 739 C CA . ASN A 1 97 ? 7.248 9.400 -24.880 1.00 98.69 97 ASN A CA 1
ATOM 740 C C . ASN A 1 97 ? 7.426 7.962 -25.375 1.00 98.69 97 ASN A C 1
ATOM 742 O O . ASN A 1 97 ? 7.795 7.066 -24.614 1.00 98.69 97 ASN A O 1
ATOM 746 N N . ALA A 1 98 ? 7.242 7.748 -26.680 1.00 98.62 98 ALA A N 1
ATOM 747 C CA . ALA A 1 98 ? 7.128 6.417 -27.286 1.00 98.62 98 ALA A CA 1
ATOM 748 C C . ALA A 1 98 ? 8.240 5.430 -26.882 1.00 98.62 98 ALA A C 1
ATOM 750 O O . ALA A 1 98 ? 7.971 4.262 -26.607 1.00 98.62 98 ALA A O 1
ATOM 751 N N . MET A 1 99 ? 9.492 5.894 -26.813 1.00 98.81 99 MET A N 1
ATOM 752 C CA . MET A 1 99 ? 10.630 5.022 -26.480 1.00 98.81 99 MET A CA 1
ATOM 753 C C . MET A 1 99 ? 10.819 4.808 -24.975 1.00 98.81 99 MET A C 1
ATOM 755 O O . MET A 1 99 ? 11.359 3.773 -24.598 1.00 98.81 99 MET A O 1
ATOM 759 N N . MET A 1 100 ? 10.343 5.719 -24.119 1.00 98.81 100 MET A N 1
ATOM 760 C CA . MET A 1 100 ? 10.297 5.461 -22.677 1.00 98.81 100 MET A CA 1
ATOM 761 C C . MET A 1 100 ? 9.161 4.485 -22.360 1.00 98.81 100 MET A C 1
ATOM 763 O O . MET A 1 100 ? 9.391 3.478 -21.700 1.00 98.81 100 MET A O 1
ATOM 767 N N . GLY A 1 101 ? 7.968 4.703 -22.923 1.00 98.81 101 GLY A N 1
ATOM 768 C CA . GLY A 1 101 ? 6.851 3.768 -22.792 1.00 98.81 101 GLY A CA 1
ATOM 769 C C . GLY A 1 101 ? 7.192 2.363 -23.305 1.00 98.81 101 GLY A C 1
ATOM 770 O O . GLY A 1 101 ? 6.877 1.373 -22.644 1.00 98.81 101 GLY A O 1
ATOM 771 N N . LYS A 1 102 ? 7.915 2.260 -24.432 1.00 98.88 102 LYS A N 1
ATOM 772 C CA . LYS A 1 102 ? 8.462 0.986 -24.928 1.00 98.88 102 LYS A CA 1
ATOM 773 C C . LYS A 1 102 ? 9.467 0.359 -23.958 1.00 98.88 102 LYS A C 1
ATOM 775 O O . LYS A 1 102 ? 9.407 -0.848 -23.748 1.00 98.88 102 LYS A O 1
ATOM 780 N N . LEU A 1 103 ? 10.372 1.149 -23.376 1.00 98.94 103 LEU A N 1
ATOM 781 C CA . LEU A 1 103 ? 11.353 0.657 -22.405 1.00 98.94 103 LEU A CA 1
ATOM 782 C C . LEU A 1 103 ? 10.665 0.026 -21.190 1.00 98.94 103 LEU A C 1
ATOM 784 O O . LEU A 1 103 ? 11.080 -1.051 -20.767 1.00 98.94 103 LEU A O 1
ATOM 788 N N . VAL A 1 104 ? 9.604 0.654 -20.671 1.00 98.94 104 VAL A N 1
ATOM 789 C CA . VAL A 1 104 ? 8.797 0.107 -19.565 1.00 98.94 104 VAL A CA 1
ATOM 790 C C . VAL A 1 104 ? 8.248 -1.274 -19.935 1.00 98.94 104 VAL A C 1
ATOM 792 O O . VAL A 1 104 ? 8.485 -2.243 -19.217 1.00 98.94 104 VAL A O 1
ATOM 795 N N . VAL A 1 105 ? 7.583 -1.387 -21.091 1.00 98.94 105 VAL A N 1
ATOM 796 C CA . VAL A 1 105 ? 7.003 -2.655 -21.568 1.00 98.94 105 VAL A CA 1
ATOM 797 C C . VAL A 1 105 ? 8.077 -3.728 -21.765 1.00 98.94 105 VAL A C 1
ATOM 799 O O . VAL A 1 105 ? 7.940 -4.837 -21.249 1.00 98.94 105 VAL A O 1
ATOM 802 N N . ASP A 1 106 ? 9.164 -3.408 -22.472 1.00 98.94 106 ASP A N 1
ATOM 803 C CA . ASP A 1 106 ? 10.241 -4.361 -22.759 1.00 98.94 106 ASP A CA 1
ATOM 804 C C . ASP A 1 106 ? 10.928 -4.846 -21.466 1.00 98.94 106 ASP A C 1
ATOM 806 O O . ASP A 1 106 ? 11.258 -6.029 -21.341 1.00 98.94 106 ASP A O 1
ATOM 810 N N . SER A 1 107 ? 11.124 -3.951 -20.491 1.00 98.94 107 SER A N 1
ATOM 811 C CA . SER A 1 107 ? 11.720 -4.271 -19.191 1.00 98.94 107 SER A CA 1
ATOM 812 C C . SER A 1 107 ? 10.841 -5.239 -18.396 1.00 98.94 107 SER A C 1
ATOM 814 O O . SER A 1 107 ? 11.309 -6.315 -18.020 1.00 98.94 107 SER A O 1
ATOM 816 N N . VAL A 1 108 ? 9.550 -4.929 -18.231 1.00 98.94 108 VAL A N 1
ATOM 817 C CA . VAL A 1 108 ? 8.587 -5.794 -17.526 1.00 98.94 108 VAL A CA 1
ATOM 818 C C . VAL A 1 108 ? 8.487 -7.174 -18.180 1.00 98.94 108 VAL A C 1
ATOM 820 O O . VAL A 1 108 ? 8.554 -8.204 -17.506 1.00 98.94 108 VAL A O 1
ATOM 823 N N . VAL A 1 109 ? 8.398 -7.219 -19.511 1.00 98.88 109 VAL A N 1
ATOM 824 C CA . VAL A 1 109 ? 8.350 -8.478 -20.265 1.00 98.88 109 VAL A CA 1
ATOM 825 C C . VAL A 1 109 ? 9.635 -9.294 -20.096 1.00 98.88 109 VAL A C 1
ATOM 827 O O . VAL A 1 109 ? 9.570 -10.524 -20.056 1.00 98.88 109 VAL A O 1
ATOM 830 N N . THR A 1 110 ? 10.794 -8.642 -19.983 1.00 98.88 110 THR A N 1
ATOM 831 C CA . THR A 1 110 ? 12.069 -9.323 -19.717 1.00 98.88 110 THR A CA 1
ATOM 832 C C . THR A 1 110 ? 12.069 -9.948 -18.325 1.00 98.88 110 THR A C 1
ATOM 834 O O . THR A 1 110 ? 12.396 -11.124 -18.196 1.00 98.88 110 THR A O 1
ATOM 837 N N . TRP A 1 111 ? 11.632 -9.224 -17.293 1.00 98.94 111 TRP A N 1
ATOM 838 C CA . TRP A 1 111 ? 11.507 -9.770 -15.937 1.00 98.94 111 TRP A CA 1
ATOM 839 C C . TRP A 1 111 ? 10.549 -10.963 -15.869 1.00 98.94 111 TRP A C 1
ATOM 841 O O . TRP A 1 111 ? 10.895 -12.010 -15.321 1.00 98.94 111 TRP A O 1
ATOM 851 N N . ALA A 1 112 ? 9.383 -10.854 -16.504 1.00 98.81 112 ALA A N 1
ATOM 852 C CA . ALA A 1 112 ? 8.423 -11.950 -16.574 1.00 98.81 112 ALA A CA 1
ATOM 853 C C . ALA A 1 112 ? 9.009 -13.169 -17.304 1.00 98.81 112 ALA A C 1
ATOM 855 O O . ALA A 1 112 ? 9.016 -14.282 -16.786 1.00 98.81 112 ALA A O 1
ATOM 856 N N . ARG A 1 113 ? 9.541 -12.975 -18.513 1.00 98.69 113 ARG A N 1
ATOM 857 C CA . ARG A 1 113 ? 9.993 -14.076 -19.370 1.00 98.69 113 ARG A CA 1
ATOM 858 C C . ARG A 1 113 ? 11.301 -14.689 -18.900 1.00 98.69 113 ARG A C 1
ATOM 860 O O . ARG A 1 113 ? 11.405 -15.908 -18.817 1.00 98.69 113 ARG A O 1
ATOM 867 N N . GLU A 1 114 ? 12.303 -13.873 -18.616 1.00 98.50 114 GLU A N 1
ATOM 868 C CA . GLU A 1 114 ? 13.653 -14.352 -18.336 1.00 98.50 114 GLU A CA 1
ATOM 869 C C . GLU A 1 114 ? 13.843 -14.702 -16.866 1.00 98.50 114 GLU A C 1
ATOM 871 O O . GLU A 1 114 ? 14.595 -15.627 -16.568 1.00 98.50 114 GLU A O 1
ATOM 876 N N . TYR A 1 115 ? 13.162 -14.015 -15.950 1.00 98.69 115 TYR A N 1
ATOM 877 C CA . TYR A 1 115 ? 13.322 -14.228 -14.510 1.00 98.69 115 TYR A CA 1
ATOM 878 C C . TYR A 1 115 ? 12.113 -14.897 -13.856 1.00 98.69 115 TYR A C 1
ATOM 880 O O . TYR A 1 115 ? 12.178 -15.206 -12.672 1.00 98.69 115 TYR A O 1
ATOM 888 N N . LYS A 1 116 ? 11.050 -15.181 -14.625 1.00 98.62 116 LYS A N 1
ATOM 889 C CA . LYS A 1 116 ? 9.835 -15.873 -14.158 1.00 98.62 116 LYS A CA 1
ATOM 890 C C . LYS A 1 116 ? 9.126 -15.142 -13.010 1.00 98.62 116 LYS A C 1
ATOM 892 O O . LYS A 1 116 ? 8.451 -15.773 -12.210 1.00 98.62 116 LYS A O 1
ATOM 897 N N . VAL A 1 117 ? 9.257 -13.814 -12.954 1.00 98.62 117 VAL A N 1
ATOM 898 C CA . VAL A 1 117 ? 8.540 -12.964 -11.991 1.00 98.62 117 VAL A CA 1
ATOM 899 C C . VAL A 1 117 ? 7.024 -13.106 -12.199 1.00 98.62 117 VAL A C 1
ATOM 901 O O . VAL A 1 117 ? 6.538 -13.049 -13.330 1.00 98.62 117 VAL A O 1
ATOM 904 N N . ASP A 1 118 ? 6.277 -13.288 -11.108 1.00 98.69 118 ASP A N 1
ATOM 905 C CA . ASP A 1 118 ? 4.836 -13.581 -11.101 1.00 98.69 118 ASP A CA 1
ATOM 906 C C . ASP A 1 118 ? 3.943 -12.336 -11.017 1.00 98.69 118 ASP A C 1
ATOM 908 O O . ASP A 1 118 ? 2.717 -12.444 -11.105 1.00 98.69 118 ASP A O 1
ATOM 912 N N . GLY A 1 119 ? 4.515 -11.153 -10.811 1.00 98.69 119 GLY A N 1
ATOM 913 C CA . GLY A 1 119 ? 3.754 -9.914 -10.759 1.00 98.69 119 GLY A CA 1
ATOM 914 C C . GLY A 1 119 ? 4.608 -8.669 -10.592 1.00 98.69 119 GLY A C 1
ATOM 915 O O . GLY A 1 119 ? 5.800 -8.749 -10.302 1.00 98.69 119 GLY A O 1
ATOM 916 N N . PHE A 1 120 ? 3.976 -7.511 -10.759 1.00 98.94 120 PHE A N 1
ATOM 917 C CA . PHE A 1 120 ? 4.638 -6.214 -10.690 1.00 98.94 120 PHE A CA 1
ATOM 918 C C . PHE A 1 120 ? 3.805 -5.218 -9.885 1.00 98.94 120 PHE A C 1
ATOM 920 O O . PHE A 1 120 ? 2.610 -5.048 -10.147 1.00 98.94 120 PHE A O 1
ATOM 927 N N . ARG A 1 121 ? 4.459 -4.553 -8.928 1.00 98.88 121 ARG A N 1
ATOM 928 C CA . ARG A 1 121 ? 3.933 -3.387 -8.213 1.00 98.88 121 ARG A CA 1
ATOM 929 C C . ARG A 1 121 ? 4.557 -2.138 -8.816 1.00 98.88 121 ARG A C 1
ATOM 931 O O . ARG A 1 121 ? 5.764 -1.974 -8.730 1.00 98.88 121 ARG A O 1
ATOM 938 N N . PHE A 1 122 ? 3.754 -1.271 -9.417 1.00 98.88 122 PHE A N 1
ATOM 939 C CA . PHE A 1 122 ? 4.213 -0.005 -9.982 1.00 98.88 122 PHE A CA 1
ATOM 940 C C . PHE A 1 122 ? 4.265 1.077 -8.905 1.00 98.88 122 PHE A C 1
ATOM 942 O O . PHE A 1 122 ? 3.224 1.522 -8.407 1.00 98.88 122 PHE A O 1
ATOM 949 N N . ASP A 1 123 ? 5.482 1.497 -8.577 1.00 98.88 123 ASP A N 1
ATOM 950 C CA . ASP A 1 123 ? 5.741 2.679 -7.763 1.00 98.88 123 ASP A CA 1
ATOM 951 C C . ASP A 1 123 ? 5.229 3.934 -8.471 1.00 98.88 123 ASP A C 1
ATOM 953 O O . ASP A 1 123 ? 5.442 4.094 -9.681 1.00 98.88 123 ASP A O 1
ATOM 957 N N . LEU A 1 124 ? 4.532 4.799 -7.729 1.00 98.56 124 LEU A N 1
ATOM 958 C CA . LEU A 1 124 ? 3.879 6.015 -8.229 1.00 98.56 124 LEU A CA 1
ATOM 959 C C . LEU A 1 124 ? 3.222 5.818 -9.609 1.00 98.56 124 LEU A C 1
ATOM 961 O O . LEU A 1 124 ? 3.450 6.580 -10.551 1.00 98.56 124 LEU A O 1
ATOM 965 N N . MET A 1 125 ? 2.409 4.763 -9.746 1.00 98.81 125 MET A N 1
ATOM 966 C CA . MET A 1 125 ? 1.737 4.399 -11.000 1.00 98.81 125 MET A CA 1
ATOM 967 C C . MET A 1 125 ? 0.956 5.571 -11.616 1.00 98.81 125 MET A C 1
ATOM 969 O O . MET A 1 125 ? 0.917 5.691 -12.838 1.00 98.81 125 MET A O 1
ATOM 973 N N . GLY A 1 126 ? 0.418 6.485 -10.802 1.00 98.50 126 GLY A N 1
ATOM 974 C CA . GLY A 1 126 ? -0.243 7.713 -11.262 1.00 98.50 126 GLY A CA 1
ATOM 975 C C . GLY A 1 126 ? 0.611 8.637 -12.148 1.00 98.50 126 GLY A C 1
ATOM 976 O O . GLY A 1 126 ? 0.044 9.431 -12.897 1.00 98.50 126 GLY A O 1
ATOM 977 N N . HIS A 1 127 ? 1.945 8.507 -12.137 1.00 98.75 127 HIS A N 1
ATOM 978 C CA . HIS A 1 127 ? 2.877 9.237 -13.016 1.00 98.75 127 HIS A CA 1
ATOM 979 C C . HIS A 1 127 ? 3.077 8.587 -14.394 1.00 98.75 127 HIS A C 1
ATOM 981 O O . HIS A 1 127 ? 3.816 9.123 -15.231 1.00 98.75 127 HIS A O 1
ATOM 987 N N . HIS A 1 128 ? 2.414 7.457 -14.646 1.00 98.88 128 HIS A N 1
ATOM 988 C CA . HIS A 1 128 ? 2.330 6.812 -15.952 1.00 98.88 128 HIS A CA 1
ATOM 989 C C . HIS A 1 128 ? 1.017 7.163 -16.664 1.00 98.88 128 HIS A C 1
ATOM 991 O O . HIS A 1 128 ? -0.037 7.234 -16.023 1.00 98.88 128 HIS A O 1
ATOM 997 N N . PRO A 1 129 ? 1.024 7.277 -18.005 1.00 98.88 129 PRO A N 1
ATOM 998 C CA . PRO A 1 129 ? -0.208 7.212 -18.775 1.00 98.88 129 PRO A CA 1
ATOM 999 C C . PRO A 1 129 ? -0.891 5.862 -18.556 1.00 98.88 129 PRO A C 1
ATOM 1001 O O . PRO A 1 129 ? -0.249 4.815 -18.698 1.00 98.88 129 PRO A O 1
ATOM 1004 N N . LYS A 1 130 ? -2.206 5.864 -18.320 1.00 98.88 130 LYS A N 1
ATOM 1005 C CA . LYS A 1 130 ? -3.033 4.648 -18.267 1.00 98.88 130 LYS A CA 1
ATOM 1006 C C . LYS A 1 130 ? -2.791 3.751 -19.476 1.00 98.88 130 LYS A C 1
ATOM 1008 O O . LYS A 1 130 ? -2.599 2.547 -19.331 1.00 98.88 130 LYS A O 1
ATOM 1013 N N . ALA A 1 131 ? -2.706 4.344 -20.667 1.00 98.81 131 ALA A N 1
ATOM 1014 C CA . ALA A 1 131 ? -2.423 3.619 -21.903 1.00 98.81 131 ALA A CA 1
ATOM 1015 C C . ALA A 1 131 ? -1.093 2.838 -21.864 1.00 98.81 131 ALA A C 1
ATOM 1017 O O . ALA A 1 131 ? -1.011 1.750 -22.428 1.00 98.81 131 ALA A O 1
ATOM 1018 N N . ASN A 1 132 ? -0.057 3.347 -21.185 1.00 98.88 132 ASN A N 1
ATOM 1019 C CA . ASN A 1 132 ? 1.219 2.641 -21.064 1.00 98.88 132 ASN A CA 1
ATOM 1020 C C . ASN A 1 132 ? 1.113 1.434 -20.118 1.00 98.88 132 ASN A C 1
ATOM 1022 O O . ASN A 1 132 ? 1.627 0.368 -20.445 1.00 98.88 132 ASN A O 1
ATOM 1026 N N . ILE A 1 133 ? 0.390 1.567 -19.002 1.00 98.88 133 ILE A N 1
ATOM 1027 C CA . ILE A 1 133 ? 0.126 0.453 -18.078 1.00 98.88 133 ILE A CA 1
ATOM 1028 C C . ILE A 1 133 ? -0.740 -0.631 -18.745 1.00 98.88 133 ILE A C 1
ATOM 1030 O O . ILE A 1 133 ? -0.453 -1.822 -18.622 1.00 98.88 133 ILE A O 1
ATOM 1034 N N . LEU A 1 134 ? -1.747 -0.244 -19.535 1.00 98.88 134 LEU A N 1
ATOM 1035 C CA . LEU A 1 134 ? -2.543 -1.192 -20.323 1.00 98.88 134 LEU A CA 1
ATOM 1036 C C . LEU A 1 134 ? -1.708 -1.899 -21.403 1.00 98.88 134 LEU A C 1
ATOM 1038 O O . LEU A 1 134 ? -1.878 -3.098 -21.612 1.00 98.88 134 LEU A O 1
ATOM 1042 N N . ALA A 1 135 ? -0.756 -1.204 -22.034 1.00 98.94 135 ALA A N 1
ATOM 1043 C CA . ALA A 1 135 ? 0.180 -1.831 -22.967 1.00 98.94 135 ALA A CA 1
ATOM 1044 C C . ALA A 1 135 ? 1.100 -2.856 -22.274 1.00 98.94 135 ALA A C 1
ATOM 1046 O O . ALA A 1 135 ? 1.415 -3.892 -22.859 1.00 98.94 135 ALA A O 1
ATOM 1047 N N . VAL A 1 136 ? 1.502 -2.613 -21.018 1.00 98.94 136 VAL A N 1
ATOM 1048 C CA . VAL A 1 136 ? 2.210 -3.618 -20.203 1.00 98.94 136 VAL A CA 1
ATOM 1049 C C . VAL A 1 136 ? 1.330 -4.850 -19.987 1.00 98.94 136 VAL A C 1
ATOM 1051 O O . VAL A 1 136 ? 1.790 -5.971 -20.210 1.00 98.94 136 VAL A O 1
ATOM 1054 N N . ARG A 1 137 ? 0.063 -4.661 -19.591 1.00 98.75 137 ARG A N 1
ATOM 1055 C CA . ARG A 1 137 ? -0.893 -5.763 -19.395 1.00 98.75 137 ARG A CA 1
ATOM 1056 C C . ARG A 1 137 ? -1.074 -6.593 -20.665 1.00 98.75 137 ARG A C 1
ATOM 1058 O O . ARG A 1 137 ? -0.956 -7.815 -20.603 1.00 98.75 137 ARG A O 1
ATOM 1065 N N . GLU A 1 138 ? -1.285 -5.941 -21.807 1.00 98.81 138 GLU A N 1
ATOM 1066 C CA . GLU A 1 138 ? -1.417 -6.600 -23.113 1.00 98.81 138 GLU A CA 1
ATOM 1067 C C . GLU A 1 138 ? -0.158 -7.404 -23.476 1.00 98.81 138 GLU A C 1
ATOM 1069 O O . GLU A 1 138 ? -0.245 -8.563 -23.889 1.00 98.81 138 GLU A O 1
ATOM 1074 N N . ALA A 1 139 ? 1.028 -6.820 -23.278 1.00 98.88 139 ALA A N 1
ATOM 1075 C CA . ALA A 1 139 ? 2.292 -7.482 -23.585 1.00 98.88 139 ALA A CA 1
ATOM 1076 C C . ALA A 1 139 ? 2.556 -8.702 -22.689 1.00 98.88 139 ALA A C 1
ATOM 1078 O O . ALA A 1 139 ? 3.087 -9.707 -23.166 1.00 98.88 139 ALA A O 1
ATOM 1079 N N . LEU A 1 140 ? 2.170 -8.635 -21.412 1.00 98.81 140 LEU A N 1
ATOM 1080 C CA . LEU A 1 140 ? 2.227 -9.776 -20.504 1.00 98.81 140 LEU A CA 1
ATOM 1081 C C . LEU A 1 140 ? 1.225 -10.858 -20.912 1.00 98.81 140 LEU A C 1
ATOM 1083 O O . LEU A 1 140 ? 1.612 -12.018 -20.984 1.00 98.81 140 LEU A O 1
ATOM 1087 N N . ASP A 1 141 ? -0.017 -10.508 -21.253 1.00 98.69 141 ASP A N 1
ATOM 1088 C CA . ASP A 1 141 ? -1.053 -11.472 -21.669 1.00 98.69 141 ASP A CA 1
ATOM 1089 C C . ASP A 1 141 ? -0.688 -12.259 -22.934 1.00 98.69 141 ASP A C 1
ATOM 1091 O O . ASP A 1 141 ? -1.177 -13.375 -23.140 1.00 98.69 141 ASP A O 1
ATOM 1095 N N . ALA A 1 142 ? 0.182 -11.695 -23.773 1.00 98.69 142 ALA A N 1
ATOM 1096 C CA . ALA A 1 142 ? 0.719 -12.353 -24.956 1.00 98.69 142 ALA A CA 1
ATOM 1097 C C . ALA A 1 142 ? 1.767 -13.440 -24.642 1.00 98.69 142 ALA A C 1
ATOM 1099 O O . ALA A 1 142 ? 2.100 -14.228 -25.536 1.00 98.69 142 ALA A O 1
ATOM 1100 N N . LEU A 1 143 ? 2.294 -13.498 -23.412 1.00 98.75 143 LEU A N 1
ATOM 1101 C CA . LEU A 1 143 ? 3.243 -14.526 -22.992 1.00 98.75 143 LEU A CA 1
ATOM 1102 C C . LEU A 1 143 ? 2.514 -15.831 -22.659 1.00 98.75 143 LEU A C 1
ATOM 1104 O O . LEU A 1 143 ? 1.540 -15.851 -21.904 1.00 98.75 143 LEU A O 1
ATOM 1108 N N . THR A 1 144 ? 3.004 -16.942 -23.208 1.00 98.62 144 THR A N 1
ATOM 1109 C CA . THR A 1 144 ? 2.379 -18.264 -23.027 1.00 98.62 144 THR A CA 1
ATOM 1110 C C . THR A 1 144 ? 3.376 -19.311 -22.550 1.00 98.62 144 THR A C 1
ATOM 1112 O O . THR A 1 144 ? 4.563 -19.250 -22.871 1.00 98.62 144 THR A O 1
ATOM 1115 N N . LEU A 1 145 ? 2.893 -20.340 -21.843 1.00 97.62 145 LEU A N 1
ATOM 1116 C CA . LEU A 1 145 ? 3.746 -21.433 -21.360 1.00 97.62 145 LEU A CA 1
ATOM 1117 C C . LEU A 1 145 ? 4.520 -22.110 -22.498 1.00 97.62 145 LEU A C 1
ATOM 1119 O O . LEU A 1 145 ? 5.695 -22.419 -22.340 1.00 97.62 145 LEU A O 1
ATOM 1123 N N . THR A 1 146 ? 3.890 -22.311 -23.658 1.00 97.88 146 THR A N 1
ATOM 1124 C CA . THR A 1 146 ? 4.516 -23.000 -24.795 1.00 97.88 146 THR A CA 1
ATOM 1125 C C . THR A 1 146 ? 5.615 -22.176 -25.462 1.00 97.88 146 THR A C 1
ATOM 1127 O O . THR A 1 146 ? 6.625 -22.742 -25.871 1.00 97.88 146 THR A O 1
ATOM 1130 N N . LYS A 1 147 ? 5.425 -20.860 -25.607 1.00 97.94 147 LYS A N 1
ATOM 1131 C CA . LYS A 1 147 ? 6.360 -19.991 -26.338 1.00 97.94 147 LYS A CA 1
ATOM 1132 C C . LYS A 1 147 ? 7.411 -19.352 -25.426 1.00 97.94 147 LYS A C 1
ATOM 1134 O O . LYS A 1 147 ? 8.568 -19.245 -25.815 1.00 97.94 147 LYS A O 1
ATOM 1139 N N . ASP A 1 148 ? 7.003 -18.935 -24.233 1.00 98.44 148 ASP A N 1
ATOM 1140 C CA . ASP A 1 148 ? 7.767 -18.050 -23.345 1.00 98.44 148 ASP A CA 1
ATOM 1141 C C . ASP A 1 148 ? 8.085 -18.715 -21.988 1.00 98.44 148 ASP A C 1
ATOM 1143 O O . ASP A 1 148 ? 8.871 -18.203 -21.183 1.00 98.44 148 ASP A O 1
ATOM 1147 N N . GLY A 1 149 ? 7.485 -19.879 -21.715 1.00 97.69 149 GLY A N 1
ATOM 1148 C CA . GLY A 1 149 ? 7.657 -20.603 -20.455 1.00 97.69 149 GLY A CA 1
ATOM 1149 C C . GLY A 1 149 ? 6.976 -19.934 -19.258 1.00 97.69 149 GLY A C 1
ATOM 1150 O O . GLY A 1 149 ? 7.349 -20.236 -18.129 1.00 97.69 149 GLY A O 1
ATOM 1151 N N . VAL A 1 150 ? 6.025 -19.020 -19.491 1.00 98.06 150 VAL A N 1
ATOM 1152 C CA . VAL A 1 150 ? 5.229 -18.336 -18.455 1.00 98.06 150 VAL A CA 1
ATOM 1153 C C . VAL A 1 150 ? 3.773 -18.195 -18.886 1.00 98.06 150 VAL A C 1
ATOM 1155 O O . VAL A 1 150 ? 3.495 -17.937 -20.052 1.00 98.06 150 VAL A O 1
ATOM 1158 N N . ASP A 1 151 ? 2.837 -18.359 -17.955 1.00 98.25 151 ASP A N 1
ATOM 1159 C CA . ASP A 1 151 ? 1.426 -18.036 -18.188 1.00 98.25 151 ASP A CA 1
ATOM 1160 C C . ASP A 1 151 ? 1.186 -16.558 -17.871 1.00 98.25 151 ASP A C 1
ATOM 1162 O O . ASP A 1 151 ? 0.931 -16.179 -16.726 1.00 98.25 151 ASP A O 1
ATOM 1166 N N . GLY A 1 152 ? 1.310 -15.714 -18.894 1.00 98.38 152 GLY A N 1
ATOM 1167 C CA . GLY A 1 152 ? 1.269 -14.267 -18.746 1.00 98.38 152 GLY A CA 1
ATOM 1168 C C . GLY A 1 152 ? -0.034 -13.723 -18.162 1.00 98.38 152 GLY A C 1
ATOM 1169 O O . GLY A 1 152 ? -0.019 -12.760 -17.395 1.00 98.38 152 GLY A O 1
ATOM 1170 N N . LYS A 1 153 ? -1.158 -14.400 -18.420 1.00 98.06 153 LYS A N 1
ATOM 1171 C CA . LYS A 1 153 ? -2.482 -14.021 -17.898 1.00 98.06 153 LYS A CA 1
ATOM 1172 C C . LYS A 1 153 ? -2.607 -14.182 -16.385 1.00 98.06 153 LYS A C 1
ATOM 1174 O O . LYS A 1 153 ? -3.528 -13.639 -15.785 1.00 98.06 153 LYS A O 1
ATOM 1179 N N . ARG A 1 154 ? -1.704 -14.947 -15.761 1.00 97.50 154 ARG A N 1
ATOM 1180 C CA . ARG A 1 154 ? -1.651 -15.131 -14.302 1.00 97.50 154 ARG A CA 1
ATOM 1181 C C . ARG A 1 154 ? -0.730 -14.139 -13.601 1.00 97.50 154 ARG A C 1
ATOM 1183 O O . ARG A 1 154 ? -0.671 -14.160 -12.372 1.00 97.50 154 ARG A O 1
ATOM 1190 N N . ILE A 1 155 ? -0.007 -13.315 -14.358 1.00 98.44 155 ILE A N 1
ATOM 1191 C CA . ILE A 1 155 ? 0.894 -12.313 -13.796 1.00 98.44 155 ILE A CA 1
ATOM 1192 C C . ILE A 1 155 ? 0.060 -11.195 -13.179 1.00 98.44 155 ILE A C 1
ATOM 1194 O O . ILE A 1 155 ? -0.811 -10.638 -13.843 1.00 98.44 155 ILE A O 1
ATOM 1198 N N . ILE A 1 156 ? 0.319 -10.869 -11.918 1.00 97.31 156 ILE A N 1
ATOM 1199 C CA . ILE A 1 156 ? -0.438 -9.861 -11.167 1.00 97.31 156 ILE A CA 1
ATOM 1200 C C . ILE A 1 156 ? 0.121 -8.466 -11.471 1.00 97.31 156 ILE A C 1
ATOM 1202 O O . ILE A 1 156 ? 1.335 -8.289 -11.494 1.00 97.31 156 ILE A O 1
ATOM 1206 N N . LEU A 1 157 ? -0.748 -7.471 -11.665 1.00 98.38 157 LEU A N 1
ATOM 1207 C CA . LEU A 1 157 ? -0.358 -6.064 -11.781 1.00 98.38 157 LEU A CA 1
ATOM 1208 C C . LEU A 1 157 ? -1.121 -5.219 -10.768 1.00 98.38 157 LEU A C 1
ATOM 1210 O O . LEU A 1 157 ? -2.343 -5.329 -10.661 1.00 98.38 157 LEU A O 1
ATOM 1214 N N . TYR A 1 158 ? -0.400 -4.358 -10.062 1.00 98.75 158 TYR A N 1
ATOM 1215 C CA . TYR A 1 158 ? -0.990 -3.333 -9.211 1.00 98.75 158 TYR A CA 1
ATOM 1216 C C . TYR A 1 158 ? -0.030 -2.161 -9.023 1.00 98.75 158 TYR A C 1
ATOM 1218 O O . TYR A 1 158 ? 1.129 -2.241 -9.425 1.00 98.75 158 TYR A O 1
ATOM 1226 N N . GLY A 1 159 ? -0.477 -1.072 -8.405 1.00 98.62 159 GLY A N 1
ATOM 1227 C CA . GLY A 1 159 ? 0.408 0.055 -8.136 1.00 98.62 159 GLY A CA 1
ATOM 1228 C C . GLY A 1 159 ? -0.205 1.189 -7.331 1.00 98.62 159 GLY A C 1
ATOM 1229 O O . GLY A 1 159 ? -1.318 1.118 -6.809 1.00 98.62 159 GLY A O 1
ATOM 1230 N N . GLU A 1 160 ? 0.562 2.259 -7.225 1.00 98.69 160 GLU A N 1
ATOM 1231 C CA . GLU A 1 160 ? 0.200 3.477 -6.510 1.00 98.69 160 GLU A CA 1
ATOM 1232 C C . GLU A 1 160 ? -0.497 4.490 -7.418 1.00 98.69 160 GLU A C 1
ATOM 1234 O O . GLU A 1 160 ? 0.133 5.335 -8.052 1.00 98.69 160 GLU A O 1
ATOM 1239 N N . GLY A 1 161 ? -1.825 4.417 -7.487 1.00 98.00 161 GLY A N 1
ATOM 1240 C CA . GLY A 1 161 ? -2.645 5.304 -8.318 1.00 98.00 161 GLY A CA 1
ATOM 1241 C C . GLY A 1 161 ? -2.856 6.713 -7.743 1.00 98.00 161 GLY A C 1
ATOM 1242 O O . GLY A 1 161 ? -3.967 7.235 -7.845 1.00 98.00 161 GLY A O 1
ATOM 1243 N N . TRP A 1 162 ? -1.844 7.303 -7.101 1.00 97.31 162 TRP A N 1
ATOM 1244 C CA . TRP A 1 162 ? -1.923 8.629 -6.476 1.00 97.31 162 TRP A CA 1
ATOM 1245 C C . TRP A 1 162 ? -2.024 9.748 -7.527 1.00 97.31 162 TRP A C 1
ATOM 1247 O O . TRP A 1 162 ? -1.389 9.677 -8.577 1.00 97.31 162 TRP A O 1
ATOM 1257 N N . ASN A 1 163 ? -2.793 10.802 -7.241 1.00 97.12 163 ASN A N 1
ATOM 1258 C CA . ASN A 1 163 ? -2.981 11.944 -8.143 1.00 97.12 163 ASN A CA 1
ATOM 1259 C C . ASN A 1 163 ? -2.266 13.197 -7.603 1.00 97.12 163 ASN A C 1
ATOM 1261 O O . ASN A 1 163 ? -2.791 13.862 -6.711 1.00 97.12 163 ASN A O 1
ATOM 1265 N N . PHE A 1 164 ? -1.060 13.502 -8.099 1.00 97.44 164 PHE A N 1
ATOM 1266 C CA . PHE A 1 164 ? -0.296 14.694 -7.703 1.00 97.44 164 PHE A CA 1
ATOM 1267 C C . PHE A 1 164 ? 0.811 15.057 -8.711 1.00 97.44 164 PHE A C 1
ATOM 1269 O O . PHE A 1 164 ? 1.105 14.305 -9.638 1.00 97.44 164 PHE A O 1
ATOM 1276 N N . GLY A 1 165 ? 1.458 16.210 -8.509 1.00 97.38 165 GLY A N 1
ATOM 1277 C CA . GLY A 1 165 ? 2.595 16.660 -9.318 1.00 97.38 165 GLY A CA 1
ATOM 1278 C C . GLY A 1 165 ? 2.196 17.366 -10.616 1.00 97.38 165 GLY A C 1
ATOM 1279 O O . GLY A 1 165 ? 1.076 17.835 -10.781 1.00 97.38 165 GLY A O 1
ATOM 1280 N N . GLU A 1 166 ? 3.136 17.463 -11.555 1.00 97.56 166 GLU A N 1
ATOM 1281 C CA . GLU A 1 166 ? 2.986 18.161 -12.844 1.00 97.56 166 GLU A CA 1
ATOM 1282 C C . GLU A 1 166 ? 2.068 17.458 -13.854 1.00 97.56 166 GLU A C 1
ATOM 1284 O O . GLU A 1 166 ? 1.845 17.979 -14.951 1.00 97.56 166 GLU A O 1
ATOM 1289 N N . ILE A 1 167 ? 1.617 16.254 -13.505 1.00 97.38 167 ILE A N 1
ATOM 1290 C CA . ILE A 1 167 ? 0.742 15.392 -14.299 1.00 97.38 167 ILE A CA 1
ATOM 1291 C C . ILE A 1 167 ? -0.660 15.274 -13.703 1.00 97.38 167 ILE A C 1
ATOM 1293 O O . ILE A 1 167 ? -1.494 14.654 -14.348 1.00 97.38 167 ILE A O 1
ATOM 1297 N N . ALA A 1 168 ? -0.899 15.869 -12.526 1.00 97.81 168 ALA A N 1
ATOM 1298 C CA . ALA A 1 168 ? -2.151 15.752 -11.789 1.00 97.81 168 ALA A CA 1
ATOM 1299 C C . ALA A 1 168 ? -3.368 16.191 -12.607 1.00 97.81 168 ALA A C 1
ATOM 1301 O O . ALA A 1 168 ? -3.262 17.062 -13.474 1.00 97.81 168 ALA A O 1
ATOM 1302 N N . ASP A 1 169 ? -4.520 15.614 -12.278 1.00 97.75 169 ASP A N 1
ATOM 1303 C CA . ASP A 1 169 ? -5.809 15.895 -12.916 1.00 97.75 169 ASP A CA 1
ATOM 1304 C C . ASP A 1 169 ? -5.752 15.742 -14.445 1.00 97.75 169 ASP A C 1
ATOM 1306 O O . ASP A 1 169 ? -6.307 16.544 -15.200 1.00 97.75 169 ASP A O 1
ATOM 1310 N N . ASP A 1 170 ? -5.028 14.714 -14.893 1.00 98.44 170 ASP A N 1
ATOM 1311 C CA . ASP A 1 170 ? -4.809 14.367 -16.295 1.00 98.44 170 ASP A CA 1
ATOM 1312 C C . ASP A 1 170 ? -4.191 15.504 -17.136 1.00 98.44 170 ASP A C 1
ATOM 1314 O O . ASP A 1 170 ? -4.350 15.559 -18.359 1.00 98.44 170 ASP A O 1
ATOM 1318 N N . ALA A 1 171 ? -3.438 16.417 -16.504 1.00 97.88 171 ALA A N 1
ATOM 1319 C CA . ALA A 1 171 ? -2.936 17.640 -17.141 1.00 97.88 171 ALA A CA 1
ATOM 1320 C C . ALA A 1 171 ? -2.065 17.402 -18.389 1.00 97.88 171 ALA A C 1
ATOM 1322 O O . ALA A 1 171 ? -1.924 18.298 -19.227 1.00 97.88 171 ALA A O 1
ATOM 1323 N N . ARG A 1 172 ? -1.456 16.215 -18.520 1.00 96.50 172 ARG A N 1
ATOM 1324 C CA . ARG A 1 172 ? -0.627 15.839 -19.681 1.00 96.50 172 ARG A CA 1
ATOM 1325 C C . ARG A 1 172 ? -1.174 14.655 -20.477 1.00 96.50 172 ARG A C 1
ATOM 1327 O O . ARG A 1 172 ? -0.941 14.578 -21.682 1.00 96.50 172 ARG A O 1
ATOM 1334 N N . PHE A 1 173 ? -1.849 13.729 -19.809 1.00 98.12 173 PHE A N 1
ATOM 1335 C CA . PHE A 1 173 ? -2.403 12.487 -20.347 1.00 98.12 173 PHE A CA 1
ATOM 1336 C C . PHE A 1 173 ? -3.387 11.908 -19.325 1.00 98.12 173 PHE A C 1
ATOM 1338 O O . PHE A 1 173 ? -3.300 12.258 -18.153 1.00 98.12 173 PHE A O 1
ATOM 1345 N N . GLU A 1 174 ? -4.255 10.978 -19.737 1.00 98.75 174 GLU A N 1
ATOM 1346 C CA . GLU A 1 174 ? -5.043 10.180 -18.785 1.00 98.75 174 GLU A CA 1
ATOM 1347 C C . GLU A 1 174 ? -4.085 9.347 -17.920 1.00 98.75 174 GLU A C 1
ATOM 1349 O O . GLU A 1 174 ? -3.431 8.413 -18.403 1.00 98.75 174 GLU A O 1
ATOM 1354 N N . GLN A 1 175 ? -3.946 9.729 -16.656 1.00 98.62 175 GLN A N 1
ATOM 1355 C CA . GLN A 1 175 ? -3.067 9.107 -15.676 1.00 98.62 175 GLN A CA 1
ATOM 1356 C C . GLN A 1 175 ? -3.593 7.731 -15.264 1.00 98.62 175 GLN A C 1
ATOM 1358 O O . GLN A 1 175 ? -4.800 7.494 -15.242 1.00 98.62 175 GLN A O 1
ATOM 1363 N N . ALA A 1 176 ? -2.705 6.842 -14.827 1.00 98.69 176 ALA A N 1
ATOM 1364 C CA . ALA A 1 176 ? -3.081 5.594 -14.165 1.00 98.69 176 ALA A CA 1
ATOM 1365 C C . ALA A 1 176 ? -3.419 5.809 -12.668 1.00 98.69 176 ALA A C 1
ATOM 1367 O O . ALA A 1 176 ? -2.813 5.202 -11.784 1.00 98.69 176 ALA A O 1
ATOM 1368 N N . THR A 1 177 ? -4.374 6.701 -12.374 1.00 98.56 177 THR A N 1
ATOM 1369 C CA . THR A 1 177 ? -4.880 6.954 -11.009 1.00 98.56 177 THR A CA 1
ATOM 1370 C C . THR A 1 177 ? -5.846 5.866 -10.543 1.00 98.56 177 THR A C 1
ATOM 1372 O O . THR A 1 177 ? -6.368 5.100 -11.345 1.00 98.56 177 THR A O 1
ATOM 1375 N N . GLN A 1 178 ? -6.159 5.833 -9.245 1.00 97.75 178 GLN A N 1
ATOM 1376 C CA . GLN A 1 178 ? -7.183 4.944 -8.673 1.00 97.75 178 GLN A CA 1
ATOM 1377 C C . GLN A 1 178 ? -8.511 4.983 -9.440 1.00 97.75 178 GLN A C 1
ATOM 1379 O O . GLN A 1 178 ? -9.060 3.941 -9.787 1.00 97.75 178 GLN A O 1
ATOM 1384 N N . GLN A 1 179 ? -9.011 6.185 -9.741 1.00 96.31 179 GLN A N 1
ATOM 1385 C CA . GLN A 1 179 ? -10.267 6.349 -10.470 1.00 96.31 179 GLN A CA 1
ATOM 1386 C C . GLN A 1 179 ? -10.132 5.908 -11.931 1.00 96.31 179 GLN A C 1
ATOM 1388 O O . GLN A 1 179 ? -10.995 5.196 -12.435 1.00 96.31 179 GLN A O 1
ATOM 1393 N N . ASN A 1 180 ? -9.048 6.292 -12.607 1.00 98.31 180 ASN A N 1
ATOM 1394 C CA . ASN A 1 180 ? -8.865 5.967 -14.021 1.00 98.31 180 ASN A CA 1
ATOM 1395 C C . ASN A 1 180 ? -8.567 4.475 -14.248 1.00 98.31 180 ASN A C 1
ATOM 1397 O O . ASN A 1 180 ? -8.830 3.968 -15.340 1.00 98.31 180 ASN A O 1
ATOM 1401 N N . MET A 1 181 ? -8.032 3.767 -13.248 1.00 98.50 181 MET A N 1
ATOM 1402 C CA . MET A 1 181 ? -7.717 2.335 -13.320 1.00 98.50 181 MET A CA 1
ATOM 1403 C C . MET A 1 181 ? -8.870 1.419 -12.886 1.00 98.50 181 MET A C 1
ATOM 1405 O O . MET A 1 181 ? -8.775 0.206 -13.094 1.00 98.50 181 MET A O 1
ATOM 1409 N N . ALA A 1 182 ? -9.968 1.955 -12.349 1.00 97.50 182 ALA A N 1
ATOM 1410 C CA . ALA A 1 182 ? -11.168 1.169 -12.067 1.00 97.50 182 ALA A CA 1
ATOM 1411 C C . ALA A 1 182 ? -11.653 0.424 -13.328 1.00 97.50 182 ALA A C 1
ATOM 1413 O O . ALA A 1 182 ? -11.599 0.953 -14.443 1.00 97.50 182 ALA A O 1
ATOM 1414 N N . GLY A 1 183 ? -12.036 -0.846 -13.170 1.00 96.50 183 GLY A N 1
ATOM 1415 C CA . GLY A 1 183 ? -12.510 -1.696 -14.264 1.00 96.50 183 GLY A CA 1
ATOM 1416 C C . GLY A 1 183 ? -11.418 -2.220 -15.203 1.00 96.50 183 GLY A C 1
ATOM 1417 O O . GLY A 1 183 ? -11.724 -2.939 -16.154 1.00 96.50 183 GLY A O 1
ATOM 1418 N N . THR A 1 184 ? -10.142 -1.899 -14.960 1.00 97.06 184 THR A N 1
ATOM 1419 C CA . THR A 1 184 ? -9.021 -2.402 -15.777 1.00 97.06 184 THR A CA 1
ATOM 1420 C C . THR A 1 184 ? -8.458 -3.739 -15.289 1.00 97.06 184 THR A C 1
ATOM 1422 O O . THR A 1 184 ? -7.631 -4.329 -15.986 1.00 97.06 184 THR A O 1
ATOM 1425 N N . HIS A 1 185 ? -8.883 -4.218 -14.111 1.00 91.62 185 HIS A N 1
ATOM 1426 C CA . HIS A 1 185 ? -8.318 -5.381 -13.414 1.00 91.62 185 HIS A CA 1
ATOM 1427 C C . HIS A 1 185 ? -6.838 -5.229 -13.014 1.00 91.62 185 HIS A C 1
ATOM 1429 O O . HIS A 1 185 ? -6.143 -6.221 -12.784 1.00 91.62 185 HIS A O 1
ATOM 1435 N N . ILE A 1 186 ? -6.351 -3.990 -12.926 1.00 98.12 186 ILE A N 1
ATOM 1436 C CA . ILE A 1 186 ? -5.034 -3.641 -12.390 1.00 98.12 186 ILE A CA 1
ATOM 1437 C C . ILE A 1 186 ? -5.276 -2.891 -11.088 1.00 98.12 186 ILE A C 1
ATOM 1439 O O . ILE A 1 186 ? -5.825 -1.790 -11.099 1.00 98.12 186 ILE A O 1
ATOM 1443 N N . ALA A 1 187 ? -4.899 -3.501 -9.965 1.00 97.81 187 ALA A N 1
ATOM 1444 C CA . ALA A 1 187 ? -5.291 -2.979 -8.664 1.00 97.81 187 ALA A CA 1
ATOM 1445 C C . ALA A 1 187 ? -4.528 -1.697 -8.303 1.00 97.81 187 ALA A C 1
ATOM 1447 O O . ALA A 1 187 ? -3.351 -1.533 -8.628 1.00 97.81 187 ALA A O 1
ATOM 1448 N N . THR A 1 188 ? -5.158 -0.818 -7.535 1.00 98.56 188 THR A N 1
ATOM 1449 C CA . THR A 1 188 ? -4.483 0.308 -6.884 1.00 98.56 188 THR A CA 1
ATOM 1450 C C . THR A 1 188 ? -4.571 0.204 -5.373 1.00 98.56 188 THR A C 1
ATOM 1452 O O . THR A 1 188 ? -5.582 -0.250 -4.843 1.00 98.56 188 THR A O 1
ATOM 1455 N N . PHE A 1 189 ? -3.538 0.639 -4.649 1.00 98.06 189 PHE A N 1
ATOM 1456 C CA . PHE A 1 189 ? -3.623 0.764 -3.188 1.00 98.06 189 PHE A CA 1
ATOM 1457 C C . PHE A 1 189 ? -4.845 1.603 -2.779 1.00 98.06 189 PHE A C 1
ATOM 1459 O O . PHE A 1 189 ? -5.086 2.671 -3.343 1.00 98.06 189 PHE A O 1
ATOM 1466 N N . SER A 1 190 ? -5.616 1.131 -1.794 1.00 95.12 190 SER A N 1
ATOM 1467 C CA . SER A 1 190 ? -6.710 1.885 -1.169 1.00 95.12 190 SER A CA 1
ATOM 1468 C C . SER A 1 190 ? -6.293 2.406 0.206 1.00 95.12 190 SER A C 1
ATOM 1470 O O . SER A 1 190 ? -6.167 1.666 1.177 1.00 95.12 190 SER A O 1
ATOM 1472 N N . ASP A 1 191 ? -6.069 3.708 0.272 1.00 89.56 191 ASP A N 1
ATOM 1473 C CA . ASP A 1 191 ? -5.720 4.516 1.446 1.00 89.56 191 ASP A CA 1
ATOM 1474 C C . ASP A 1 191 ? -6.909 4.823 2.376 1.00 89.56 191 ASP A C 1
ATOM 1476 O O . ASP A 1 191 ? -6.711 5.032 3.572 1.00 89.56 191 ASP A O 1
ATOM 1480 N N . ARG A 1 192 ? -8.148 4.778 1.869 1.00 92.81 192 ARG A N 1
ATOM 1481 C CA . ARG A 1 192 ? -9.375 5.140 2.613 1.00 92.81 192 ARG A CA 1
ATOM 1482 C C . ARG A 1 192 ? -9.506 4.372 3.927 1.00 92.81 192 ARG A C 1
ATOM 1484 O O . ARG A 1 192 ? -9.581 4.953 5.009 1.00 92.81 192 ARG A O 1
ATOM 1491 N N . ALA A 1 193 ? -9.540 3.042 3.824 1.00 90.56 193 ALA A N 1
ATOM 1492 C CA . ALA A 1 193 ? -9.708 2.169 4.980 1.00 90.56 193 ALA A CA 1
ATOM 1493 C C . ALA A 1 193 ? -8.454 2.159 5.863 1.00 90.56 193 ALA A C 1
ATOM 1495 O O . ALA A 1 193 ? -8.580 2.146 7.084 1.00 90.56 193 ALA A O 1
ATOM 1496 N N . ARG A 1 194 ? -7.255 2.239 5.266 1.00 94.38 194 ARG A N 1
ATOM 1497 C CA . ARG A 1 194 ? -5.983 2.356 5.997 1.00 94.38 194 ARG A CA 1
ATOM 1498 C C . ARG A 1 194 ? -6.035 3.512 7.000 1.00 94.38 194 ARG A C 1
ATOM 1500 O O . ARG A 1 194 ? -5.743 3.311 8.180 1.00 94.38 194 ARG A O 1
ATOM 1507 N N . ASP A 1 195 ? -6.427 4.698 6.544 1.00 96.06 195 ASP A N 1
ATOM 1508 C CA . ASP A 1 195 ? -6.454 5.905 7.378 1.00 96.06 195 ASP A CA 1
ATOM 1509 C C . ASP A 1 195 ? -7.560 5.852 8.427 1.00 96.06 195 ASP A C 1
ATOM 1511 O O . ASP A 1 195 ? -7.329 6.201 9.583 1.00 96.06 195 ASP A O 1
ATOM 1515 N N . ALA A 1 196 ? -8.736 5.331 8.070 1.00 97.75 196 ALA A N 1
ATOM 1516 C CA . ALA A 1 196 ? -9.830 5.123 9.015 1.00 97.75 196 ALA A CA 1
ATOM 1517 C C . ALA A 1 196 ? -9.454 4.143 10.147 1.00 97.75 196 ALA A C 1
ATOM 1519 O O . ALA A 1 196 ? -9.816 4.347 11.310 1.00 97.75 196 ALA A O 1
ATOM 1520 N N . VAL A 1 197 ? -8.699 3.088 9.823 1.00 97.88 197 VAL A N 1
ATOM 1521 C CA . VAL A 1 197 ? -8.231 2.072 10.778 1.00 97.88 197 VAL A CA 1
ATOM 1522 C C . VAL A 1 197 ? -7.143 2.629 11.686 1.00 97.88 197 VAL A C 1
ATOM 1524 O O . VAL A 1 197 ? -7.249 2.508 12.908 1.00 97.88 197 VAL A O 1
ATOM 1527 N N . ARG A 1 198 ? -6.111 3.252 11.106 1.00 97.50 198 ARG A N 1
ATOM 1528 C CA . ARG A 1 198 ? -4.959 3.786 11.847 1.00 97.50 198 ARG A CA 1
ATOM 1529 C C . ARG A 1 198 ? -5.321 5.040 12.634 1.00 97.50 198 ARG A C 1
ATOM 1531 O O . ARG A 1 198 ? -4.966 5.133 13.808 1.00 97.50 198 ARG A O 1
ATOM 1538 N N . GLY A 1 199 ? -6.032 5.968 12.001 1.00 95.94 199 GLY A N 1
ATOM 1539 C CA . GLY A 1 199 ? -6.344 7.303 12.498 1.00 95.94 199 GLY A CA 1
ATOM 1540 C C . GLY A 1 199 ? -5.400 8.379 11.977 1.00 95.94 199 GLY A C 1
ATOM 1541 O O . GLY A 1 199 ? -4.182 8.237 12.085 1.00 95.94 199 GLY A O 1
ATOM 1542 N N . GLY A 1 200 ? -5.970 9.481 11.487 1.00 92.50 200 GLY A N 1
ATOM 1543 C CA . GLY A 1 200 ? -5.215 10.643 11.016 1.00 92.50 200 GLY A CA 1
ATOM 1544 C C . GLY A 1 200 ? -4.442 10.367 9.727 1.00 92.50 200 GLY A C 1
ATOM 1545 O O . GLY A 1 200 ? -4.816 9.500 8.939 1.00 92.50 200 GLY A O 1
ATOM 1546 N N . SER A 1 201 ? -3.357 11.107 9.537 1.00 89.12 201 SER A N 1
ATOM 1547 C CA . SER A 1 201 ? -2.455 11.030 8.392 1.00 89.12 201 SER A CA 1
ATOM 1548 C C . SER A 1 201 ? -1.009 10.803 8.854 1.00 89.12 201 SER A C 1
ATOM 1550 O O . SER A 1 201 ? -0.611 11.304 9.911 1.00 89.12 201 SER A O 1
ATOM 1552 N N . PRO A 1 202 ? -0.164 10.103 8.070 1.00 83.69 202 PRO A N 1
ATOM 1553 C CA . PRO A 1 202 ? 1.276 10.021 8.342 1.00 83.69 202 PRO A CA 1
ATOM 1554 C C . PRO A 1 202 ? 1.969 11.393 8.447 1.00 83.69 202 PRO A C 1
ATOM 1556 O O . PRO A 1 202 ? 3.015 11.522 9.093 1.00 83.69 202 PRO A O 1
ATOM 1559 N N . PHE A 1 203 ? 1.373 12.422 7.837 1.00 88.38 203 PHE A N 1
ATOM 1560 C CA . PHE A 1 203 ? 1.895 13.788 7.781 1.00 88.38 203 PHE A CA 1
ATOM 1561 C C . PHE A 1 203 ? 1.402 14.694 8.918 1.00 88.38 203 PHE A C 1
ATOM 1563 O O . PHE A 1 203 ? 1.790 15.862 8.967 1.00 88.38 203 PHE A O 1
ATOM 1570 N N . ASP A 1 204 ? 0.575 14.181 9.835 1.00 93.19 204 ASP A N 1
ATOM 1571 C CA . ASP A 1 204 ? 0.094 14.958 10.976 1.00 93.19 204 ASP A CA 1
ATOM 1572 C C . ASP A 1 204 ? 1.256 15.398 11.878 1.00 93.19 204 ASP A C 1
ATOM 1574 O O . ASP A 1 204 ? 2.190 14.635 12.162 1.00 93.19 204 ASP A O 1
ATOM 1578 N N . ALA A 1 205 ? 1.178 16.643 12.359 1.00 94.50 205 ALA A N 1
ATOM 1579 C CA . ALA A 1 205 ? 2.142 17.184 13.312 1.00 94.50 205 ALA A CA 1
ATOM 1580 C C . ALA A 1 205 ? 2.061 16.455 14.663 1.00 94.50 205 ALA A C 1
ATOM 1582 O O . ALA A 1 205 ? 3.095 16.109 15.234 1.00 94.50 205 ALA A O 1
ATOM 1583 N N . ASP A 1 206 ? 0.841 16.192 15.146 1.00 96.06 206 ASP A N 1
ATOM 1584 C CA . ASP A 1 206 ? 0.594 15.295 16.272 1.00 96.06 206 ASP A CA 1
ATOM 1585 C C . ASP A 1 206 ? 0.327 13.869 15.752 1.00 96.06 206 ASP A C 1
ATOM 1587 O O . ASP A 1 206 ? -0.750 13.592 15.218 1.00 96.06 206 ASP A O 1
ATOM 1591 N N . PRO A 1 207 ? 1.257 12.914 15.936 1.00 96.69 207 PRO A N 1
ATOM 1592 C CA . PRO A 1 207 ? 1.044 11.538 15.496 1.00 96.69 207 PRO A CA 1
ATOM 1593 C C . PRO A 1 207 ? -0.039 10.805 16.310 1.00 96.69 207 PRO A C 1
ATOM 1595 O O . PRO A 1 207 ? -0.411 9.686 15.952 1.00 96.69 207 PRO A O 1
ATOM 1598 N N . GLY A 1 208 ? -0.561 11.406 17.385 1.00 97.56 208 GLY A N 1
ATOM 1599 C CA . GLY A 1 208 ? -1.549 10.824 18.289 1.00 97.56 208 GLY A CA 1
ATOM 1600 C C . GLY A 1 208 ? -3.004 10.840 17.803 1.00 97.56 208 GLY A C 1
ATOM 1601 O O . GLY A 1 208 ? -3.862 10.342 18.528 1.00 97.56 208 GLY A O 1
ATOM 1602 N N . VAL A 1 209 ? -3.328 11.367 16.616 1.00 98.19 209 VAL A N 1
ATOM 1603 C CA . VAL A 1 209 ? -4.716 11.343 16.102 1.00 98.19 209 VAL A CA 1
ATOM 1604 C C . VAL A 1 209 ? -5.203 9.898 15.933 1.00 98.19 209 VAL A C 1
ATOM 1606 O O . VAL A 1 209 ? -4.608 9.126 15.183 1.00 98.19 209 VAL A O 1
ATOM 1609 N N . GLN A 1 210 ? -6.274 9.516 16.629 1.00 98.62 210 GLN A N 1
ATOM 1610 C CA . GLN A 1 210 ? -6.777 8.142 16.694 1.00 98.62 210 GLN A CA 1
ATOM 1611 C C . GLN A 1 210 ? -7.749 7.811 15.549 1.00 98.62 210 GLN A C 1
ATOM 1613 O O . GLN A 1 210 ? -8.331 8.685 14.904 1.00 98.62 210 GLN A O 1
ATOM 1618 N N . GLY A 1 211 ? -7.932 6.514 15.315 1.00 98.44 211 GLY A N 1
ATOM 1619 C CA . GLY A 1 211 ? -8.860 5.903 14.369 1.00 98.44 211 GLY A CA 1
ATOM 1620 C C . GLY A 1 211 ? -9.533 4.675 14.977 1.00 98.44 211 GLY A C 1
ATOM 1621 O O . GLY A 1 211 ? -9.494 4.475 16.195 1.00 98.44 211 GLY A O 1
ATOM 1622 N N . PHE A 1 212 ? -10.155 3.854 14.130 1.00 98.62 212 PHE A N 1
ATOM 1623 C CA . PHE A 1 212 ? -10.960 2.709 14.564 1.00 98.62 212 PHE A CA 1
ATOM 1624 C C . PHE A 1 212 ? -10.156 1.714 15.407 1.00 98.62 212 PHE A C 1
ATOM 1626 O O . PHE A 1 212 ? -10.583 1.357 16.496 1.00 98.62 212 PHE A O 1
ATOM 1633 N N . ALA A 1 213 ? -8.963 1.314 14.957 1.00 98.19 213 ALA A N 1
ATOM 1634 C CA . ALA A 1 213 ? -8.134 0.338 15.664 1.00 98.19 213 ALA A CA 1
ATOM 1635 C C . ALA A 1 213 ? -7.142 0.975 16.654 1.00 98.19 213 ALA A C 1
ATOM 1637 O O . ALA A 1 213 ? -6.235 0.303 17.142 1.00 98.19 213 ALA A O 1
ATOM 1638 N N . SER A 1 214 ? -7.289 2.266 16.957 1.00 98.25 214 SER A N 1
ATOM 1639 C CA . SER A 1 214 ? -6.373 2.977 17.850 1.00 98.25 214 SER A CA 1
ATOM 1640 C C . SER A 1 214 ? -7.061 3.772 18.957 1.00 98.25 214 SER A C 1
ATOM 1642 O O . SER A 1 214 ? -6.386 4.543 19.630 1.00 98.25 214 SER A O 1
ATOM 1644 N N . GLY A 1 215 ? -8.355 3.532 19.203 1.00 97.81 215 GLY A N 1
ATOM 1645 C CA . GLY A 1 215 ? -9.071 3.990 20.401 1.00 97.81 215 GLY A CA 1
ATOM 1646 C C . GLY A 1 215 ? -9.840 5.305 20.251 1.00 97.81 215 GLY A C 1
ATOM 1647 O O . GLY A 1 215 ? -10.247 5.884 21.257 1.00 97.81 215 GLY A O 1
ATOM 1648 N N . LEU A 1 216 ? -10.057 5.805 19.028 1.00 98.56 216 LEU A N 1
ATOM 1649 C CA . LEU A 1 216 ? -10.849 7.023 18.815 1.00 98.56 216 LEU A CA 1
ATOM 1650 C C . LEU A 1 216 ? -12.221 6.850 19.472 1.00 98.56 216 LEU A C 1
ATOM 1652 O O . LEU A 1 216 ? -12.895 5.878 19.164 1.00 98.56 216 LEU A O 1
ATOM 1656 N N . TYR A 1 217 ? -12.635 7.766 20.353 1.00 98.50 217 TYR A N 1
ATOM 1657 C CA . TYR A 1 217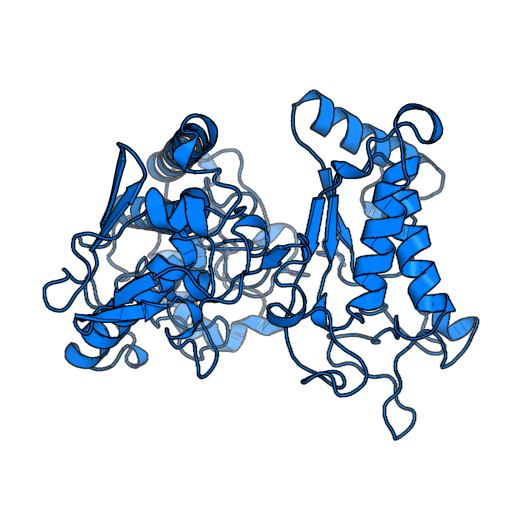 ? -13.866 7.692 21.160 1.00 98.50 217 TYR A CA 1
ATOM 1658 C C . TYR A 1 217 ? -13.955 6.523 22.168 1.00 98.50 217 TYR A C 1
ATOM 1660 O O . TYR A 1 217 ? -14.439 6.743 23.278 1.00 98.50 217 TYR A O 1
ATOM 1668 N N . THR A 1 218 ? -13.512 5.311 21.823 1.00 97.75 218 THR A N 1
ATOM 1669 C CA . THR A 1 218 ? -13.650 4.103 22.658 1.00 97.75 218 THR A CA 1
ATOM 1670 C C . THR A 1 218 ? -12.610 4.005 23.774 1.00 97.75 218 THR A C 1
ATOM 1672 O O . THR A 1 218 ? -12.937 3.520 24.854 1.00 97.75 218 THR A O 1
ATOM 1675 N N . ASP A 1 219 ? -11.391 4.492 23.537 1.00 97.88 219 ASP A N 1
ATOM 1676 C CA . ASP A 1 219 ? -10.298 4.574 24.515 1.00 97.88 219 ASP A CA 1
ATOM 1677 C C . ASP A 1 219 ? -9.407 5.803 24.210 1.00 97.88 219 ASP A C 1
ATOM 1679 O O . ASP A 1 219 ? -8.316 5.672 23.638 1.00 97.88 219 ASP A O 1
ATOM 1683 N N . PRO A 1 220 ? -9.893 7.034 24.485 1.00 97.69 220 PRO A N 1
ATOM 1684 C CA . PRO A 1 220 ? -9.225 8.253 24.039 1.00 97.69 220 PRO A CA 1
ATOM 1685 C C . PRO A 1 220 ? -7.836 8.447 24.661 1.00 97.69 220 PRO A C 1
ATOM 1687 O O . PRO A 1 220 ? -7.651 8.329 25.873 1.00 97.69 220 PRO A O 1
ATOM 1690 N N . ASN A 1 221 ? -6.861 8.820 23.834 1.00 97.62 221 ASN A N 1
ATOM 1691 C CA . ASN A 1 221 ? -5.517 9.179 24.280 1.00 97.62 221 ASN A CA 1
ATOM 1692 C C . ASN A 1 221 ? -5.410 10.677 24.652 1.00 97.62 221 ASN A C 1
ATOM 1694 O O . ASN A 1 221 ? -6.403 11.399 24.743 1.00 97.62 221 ASN A O 1
ATOM 1698 N N . SER A 1 222 ? -4.187 11.168 24.884 1.00 96.06 222 SER A N 1
ATOM 1699 C CA . SER A 1 222 ? -3.936 12.560 25.288 1.00 96.06 222 SER A CA 1
ATOM 1700 C C . SER A 1 222 ? -3.869 13.584 24.144 1.00 96.06 222 SER A C 1
ATOM 1702 O O . SER A 1 222 ? -3.643 14.764 24.421 1.00 96.06 222 SER A O 1
ATOM 1704 N N . SER A 1 223 ? -3.997 13.169 22.880 1.00 97.06 223 SER A N 1
ATOM 1705 C CA . SER A 1 223 ? -3.953 14.075 21.727 1.00 97.06 223 SER A CA 1
ATOM 1706 C C . SER A 1 223 ? -5.173 14.991 21.722 1.00 97.06 223 SER A C 1
ATOM 1708 O O . SER A 1 223 ? -6.319 14.548 21.824 1.00 97.06 223 SER A O 1
ATOM 1710 N N . LYS A 1 224 ? -4.922 16.295 21.583 1.00 96.50 224 LYS A N 1
ATOM 1711 C CA . LYS A 1 224 ? -5.984 17.306 21.499 1.00 96.50 224 LYS A CA 1
ATOM 1712 C C . LYS A 1 224 ? -6.625 17.352 20.111 1.00 96.50 224 LYS A C 1
ATOM 1714 O O . LYS A 1 224 ? -7.774 17.774 20.000 1.00 96.50 224 LYS A O 1
ATOM 1719 N N . ASP A 1 225 ? -5.932 16.850 19.092 1.00 97.00 225 ASP A N 1
ATOM 1720 C CA . ASP A 1 225 ? -6.369 16.863 17.689 1.00 97.00 225 ASP A CA 1
ATOM 1721 C C . ASP A 1 225 ? -7.469 15.812 17.411 1.00 97.00 225 ASP A C 1
ATOM 1723 O O . ASP A 1 225 ? -8.168 15.833 16.389 1.00 97.00 225 ASP A O 1
ATOM 1727 N N . ASN A 1 226 ? -7.732 14.935 18.386 1.00 97.25 226 ASN A N 1
ATOM 1728 C CA . ASN A 1 226 ? -8.936 14.103 18.417 1.00 97.25 226 ASN A CA 1
ATOM 1729 C C . ASN A 1 226 ? -10.224 14.919 18.630 1.00 97.25 226 ASN A C 1
ATOM 1731 O O . ASN A 1 226 ? -11.300 14.459 18.252 1.00 97.25 226 ASN A O 1
ATOM 1735 N N . GLY A 1 227 ? -10.136 16.136 19.175 1.00 97.44 227 GLY A N 1
ATOM 1736 C CA . GLY A 1 227 ? -11.292 16.991 19.444 1.00 97.44 227 GLY A CA 1
ATOM 1737 C C . GLY A 1 227 ? -12.128 16.535 20.645 1.00 97.44 227 GLY A C 1
ATOM 1738 O O . GLY A 1 227 ? -11.713 15.709 21.461 1.00 97.44 227 GLY A O 1
ATOM 1739 N N . THR A 1 228 ? -13.322 17.104 20.776 1.00 98.31 228 THR A N 1
ATOM 1740 C CA . THR A 1 228 ? -14.293 16.784 21.831 1.00 98.31 228 THR A CA 1
ATOM 1741 C C . THR A 1 228 ? -14.857 15.370 21.677 1.00 98.31 228 THR A C 1
ATOM 1743 O O . THR A 1 228 ? -14.891 14.811 20.586 1.00 98.31 228 THR A O 1
ATOM 1746 N N . THR A 1 229 ? -15.399 14.789 22.750 1.00 98.25 229 THR A N 1
ATOM 1747 C CA . THR A 1 229 ? -16.019 13.450 22.710 1.00 98.25 229 THR A CA 1
ATOM 1748 C C . THR A 1 229 ? -17.109 13.314 21.634 1.00 98.25 229 THR A C 1
ATOM 1750 O O . THR A 1 229 ? -17.241 12.254 21.024 1.00 98.25 229 THR A O 1
ATOM 1753 N N . ALA A 1 230 ? -17.878 14.376 21.365 1.00 98.25 230 ALA A N 1
ATOM 1754 C CA . ALA A 1 230 ? -18.903 14.372 20.318 1.00 98.25 230 ALA A CA 1
ATOM 1755 C C . ALA A 1 230 ? -18.294 14.339 18.903 1.00 98.25 230 ALA A C 1
ATOM 1757 O O . ALA A 1 230 ? -18.772 13.596 18.041 1.00 98.25 230 ALA A O 1
ATOM 1758 N N . GLU A 1 231 ? -17.217 15.094 18.674 1.00 98.38 231 GLU A N 1
ATOM 1759 C CA . GLU A 1 231 ? -16.469 15.083 17.411 1.00 98.38 231 GLU A CA 1
ATOM 1760 C C . GLU A 1 231 ? -15.764 13.741 17.201 1.00 98.38 231 GLU A C 1
ATOM 1762 O O . GLU A 1 231 ? -15.813 13.196 16.101 1.00 98.38 231 GLU A O 1
ATOM 1767 N N . GLN A 1 232 ? -15.186 13.161 18.259 1.00 98.56 232 GLN A N 1
ATOM 1768 C CA . GLN A 1 232 ? -14.575 11.831 18.217 1.00 98.56 232 GLN A CA 1
ATOM 1769 C C . GLN A 1 232 ? -15.592 10.758 17.827 1.00 98.56 232 GLN A C 1
ATOM 1771 O O . GLN A 1 232 ? -15.320 9.966 16.930 1.00 98.56 232 GLN A O 1
ATOM 1776 N N . LYS A 1 233 ? -16.782 10.754 18.449 1.00 98.31 233 LYS A N 1
ATOM 1777 C CA . LYS A 1 233 ? -17.858 9.812 18.100 1.00 98.31 233 LYS A CA 1
ATOM 1778 C C . LYS A 1 233 ? -18.264 9.952 16.635 1.00 98.31 233 LYS A C 1
ATOM 1780 O O . LYS A 1 233 ? -18.361 8.954 15.929 1.00 98.31 233 LYS A O 1
ATOM 1785 N N . THR A 1 234 ? -18.491 11.187 16.188 1.00 97.88 234 THR A N 1
ATOM 1786 C CA . THR A 1 234 ? -18.885 11.489 14.803 1.00 97.88 234 THR A CA 1
ATOM 1787 C C . THR A 1 234 ? -17.827 10.998 13.814 1.00 97.88 234 THR A C 1
ATOM 1789 O O . THR A 1 234 ? -18.154 10.330 12.836 1.00 97.88 234 THR A O 1
ATOM 1792 N N . ARG A 1 235 ? -16.549 11.260 14.104 1.00 98.12 235 ARG A N 1
ATOM 1793 C CA . ARG A 1 235 ? -15.416 10.827 13.280 1.00 98.12 235 ARG A CA 1
ATOM 1794 C C . ARG A 1 235 ? -15.254 9.307 13.272 1.00 98.12 235 ARG A C 1
ATOM 1796 O O . ARG A 1 235 ? -15.056 8.743 12.204 1.00 98.12 235 ARG A O 1
ATOM 1803 N N . LEU A 1 236 ? -15.389 8.635 14.419 1.00 98.69 236 LEU A N 1
ATOM 1804 C CA . LEU A 1 236 ? -15.317 7.172 14.499 1.00 98.69 236 LEU A CA 1
ATOM 1805 C C . LEU A 1 236 ? -16.417 6.507 13.670 1.00 98.69 236 LEU A C 1
ATOM 1807 O O . LEU A 1 236 ? -16.143 5.570 12.930 1.00 98.69 236 LEU A O 1
ATOM 1811 N N . LEU A 1 237 ? -17.651 6.995 13.779 1.00 98.44 237 LEU A N 1
ATOM 1812 C CA . LEU A 1 237 ? -18.776 6.479 13.005 1.00 98.44 237 LEU A CA 1
ATOM 1813 C C . LEU A 1 237 ? -18.565 6.670 11.495 1.00 98.44 237 LEU A C 1
ATOM 1815 O O . LEU A 1 237 ? -18.799 5.749 10.717 1.00 98.44 237 LEU A O 1
ATOM 1819 N N . HIS A 1 238 ? -18.022 7.816 11.082 1.00 98.38 238 HIS A N 1
ATOM 1820 C CA . HIS A 1 238 ? -17.620 8.025 9.693 1.00 98.38 238 HIS A CA 1
ATOM 1821 C C . HIS A 1 238 ? -16.486 7.077 9.254 1.00 98.38 238 HIS A C 1
ATOM 1823 O O . HIS A 1 238 ? -16.548 6.486 8.177 1.00 98.38 238 HIS A O 1
ATOM 1829 N N . TYR A 1 239 ? -15.478 6.850 10.102 1.00 98.62 239 TYR A N 1
ATOM 1830 C CA . TYR A 1 239 ? -14.430 5.858 9.844 1.00 98.62 239 TYR A CA 1
ATOM 1831 C C . TYR A 1 239 ? -14.985 4.436 9.721 1.00 98.62 239 TYR A C 1
ATOM 1833 O O . TYR A 1 239 ? -14.483 3.665 8.907 1.00 98.62 239 TYR A O 1
ATOM 1841 N N . GLN A 1 240 ? -16.048 4.080 10.449 1.00 98.69 240 GLN A N 1
ATOM 1842 C CA . GLN A 1 240 ? -16.727 2.798 10.240 1.00 98.69 240 GLN A CA 1
ATOM 1843 C C . GLN A 1 240 ? -17.339 2.702 8.845 1.00 98.69 240 GLN A C 1
ATOM 1845 O O . GLN A 1 240 ? -17.241 1.643 8.232 1.00 98.69 240 GLN A O 1
ATOM 1850 N N . ASP A 1 241 ? -17.917 3.779 8.312 1.00 98.75 241 ASP A N 1
ATOM 1851 C CA . ASP A 1 241 ? -18.428 3.791 6.937 1.00 98.75 241 ASP A CA 1
ATOM 1852 C C . ASP A 1 241 ? -17.299 3.631 5.908 1.00 98.75 241 ASP A C 1
ATOM 1854 O O . ASP A 1 241 ? -17.428 2.820 4.990 1.00 98.75 241 ASP A O 1
ATOM 1858 N N . LEU A 1 242 ? -16.151 4.290 6.103 1.00 98.75 242 LEU A N 1
ATOM 1859 C CA . LEU A 1 242 ? -14.958 4.078 5.269 1.00 98.75 242 LEU A CA 1
ATOM 1860 C C . LEU A 1 242 ? -14.456 2.628 5.321 1.00 98.75 242 LEU A C 1
ATOM 1862 O O . LEU A 1 242 ? -14.121 2.043 4.290 1.00 98.75 242 LEU A O 1
ATOM 1866 N N . ILE A 1 243 ? -14.439 2.016 6.507 1.00 98.75 243 ILE A N 1
ATOM 1867 C CA . ILE A 1 243 ? -14.027 0.617 6.678 1.00 98.75 243 ILE A CA 1
ATOM 1868 C C . ILE A 1 243 ? -15.035 -0.331 6.025 1.00 98.75 243 ILE A C 1
ATOM 1870 O O . ILE A 1 243 ? -14.619 -1.285 5.378 1.00 98.75 243 ILE A O 1
ATOM 1874 N N . LYS A 1 244 ? -16.344 -0.072 6.119 1.00 98.81 244 LYS A N 1
ATOM 1875 C CA . LYS A 1 244 ? -17.378 -0.855 5.417 1.00 98.81 244 LYS A CA 1
ATOM 1876 C C . LYS A 1 244 ? -17.194 -0.799 3.901 1.00 98.81 244 LYS A C 1
ATOM 1878 O O . LYS A 1 244 ? -17.286 -1.836 3.241 1.00 98.81 244 LYS A O 1
ATOM 1883 N N . VAL A 1 245 ? -16.879 0.379 3.355 1.00 98.75 245 VAL A N 1
ATOM 1884 C CA . VAL A 1 245 ? -16.524 0.531 1.936 1.00 98.75 245 VAL A CA 1
ATOM 1885 C C . VAL A 1 245 ? -15.280 -0.302 1.611 1.00 98.75 245 VAL A C 1
ATOM 1887 O O . VAL A 1 245 ? -15.333 -1.120 0.693 1.00 98.75 245 VAL A O 1
ATOM 1890 N N . GLY A 1 246 ? -14.213 -0.209 2.408 1.00 98.38 246 GLY A N 1
ATOM 1891 C CA . GLY A 1 246 ? -13.010 -1.037 2.248 1.00 98.38 246 GLY A CA 1
ATOM 1892 C C . GLY A 1 246 ? -13.288 -2.546 2.290 1.00 98.38 246 GLY A C 1
ATOM 1893 O O . GLY A 1 246 ? -12.882 -3.273 1.385 1.00 98.38 246 GLY A O 1
ATOM 1894 N N . LEU A 1 247 ? -14.054 -3.019 3.278 1.00 98.69 247 LEU A N 1
ATOM 1895 C CA . LEU A 1 247 ? -14.441 -4.426 3.442 1.00 98.69 247 LEU A CA 1
ATOM 1896 C C . LEU A 1 247 ? -15.228 -4.960 2.238 1.00 98.69 247 LEU A C 1
ATOM 1898 O O . LEU A 1 247 ? -15.062 -6.121 1.867 1.00 98.69 247 LEU A O 1
ATOM 1902 N N . SER A 1 248 ? -16.028 -4.112 1.586 1.00 98.44 248 SER A N 1
ATOM 1903 C CA . SER A 1 248 ? -16.752 -4.468 0.359 1.00 98.44 248 SER A CA 1
ATOM 1904 C C . SER A 1 248 ? -15.868 -4.577 -0.893 1.00 98.44 248 SER A C 1
ATOM 1906 O O . SER A 1 248 ? -16.379 -4.901 -1.956 1.00 98.44 248 SER A O 1
ATOM 1908 N N . GLY A 1 249 ? -14.553 -4.341 -0.787 1.00 97.69 249 GLY A N 1
ATOM 1909 C CA . GLY A 1 249 ? -13.634 -4.273 -1.931 1.00 97.69 249 GLY A CA 1
ATOM 1910 C C . GLY A 1 249 ? -13.477 -2.856 -2.489 1.00 97.69 249 GLY A C 1
ATOM 1911 O O . GLY A 1 249 ? -13.140 -2.688 -3.654 1.00 97.69 249 GLY A O 1
ATOM 1912 N N . ASN A 1 250 ? -13.763 -1.834 -1.673 1.00 98.25 250 ASN A N 1
ATOM 1913 C CA . ASN A 1 250 ? -13.727 -0.414 -2.036 1.00 98.25 250 ASN A CA 1
ATOM 1914 C C . ASN A 1 250 ? -14.606 -0.042 -3.249 1.00 98.25 250 ASN A C 1
ATOM 1916 O O . ASN A 1 250 ? -14.284 0.869 -4.018 1.00 98.25 250 ASN A O 1
ATOM 1920 N N . LEU A 1 251 ? -15.713 -0.765 -3.419 1.00 98.56 251 LEU A N 1
ATOM 1921 C CA . LEU A 1 251 ? -16.580 -0.691 -4.590 1.00 98.56 251 LEU A CA 1
ATOM 1922 C C . LEU A 1 251 ? -17.356 0.627 -4.652 1.00 98.56 251 LEU A C 1
ATOM 1924 O O . LEU A 1 251 ? -18.070 0.983 -3.712 1.00 98.56 251 LEU A O 1
ATOM 1928 N N . ALA A 1 252 ? -17.302 1.311 -5.794 1.00 98.56 252 ALA A N 1
ATOM 1929 C CA . ALA A 1 252 ? -18.016 2.568 -6.016 1.00 98.56 252 ALA A CA 1
ATOM 1930 C C . ALA A 1 252 ? -19.542 2.397 -5.929 1.00 98.56 252 ALA A C 1
ATOM 1932 O O . ALA A 1 252 ? -20.241 3.241 -5.364 1.00 98.56 252 ALA A O 1
ATOM 1933 N N . HIS A 1 253 ? -20.062 1.288 -6.462 1.00 98.44 253 HIS A N 1
ATOM 1934 C CA . HIS A 1 253 ? -21.501 1.044 -6.617 1.00 98.44 253 HIS A CA 1
ATOM 1935 C C . HIS A 1 253 ? -22.111 0.105 -5.565 1.00 98.44 253 HIS A C 1
ATOM 1937 O O . HIS A 1 253 ? -23.324 -0.121 -5.581 1.00 98.44 253 HIS A O 1
ATOM 1943 N N . TYR A 1 254 ? -21.314 -0.422 -4.630 1.00 98.69 254 TYR A N 1
ATOM 1944 C CA . TYR A 1 254 ? -21.853 -1.187 -3.506 1.00 98.69 254 TYR A CA 1
ATOM 1945 C C . TYR A 1 254 ? -22.684 -0.272 -2.607 1.00 98.69 254 TYR A C 1
ATOM 1947 O O . TYR A 1 254 ? -22.257 0.826 -2.263 1.00 98.69 254 TYR A O 1
ATOM 1955 N N . THR A 1 255 ? -23.881 -0.717 -2.242 1.00 98.75 255 THR A N 1
ATOM 1956 C CA . THR A 1 255 ? -24.865 0.071 -1.506 1.00 98.75 255 THR A CA 1
ATOM 1957 C C . THR A 1 255 ? -25.085 -0.484 -0.103 1.00 98.75 255 THR A C 1
ATOM 1959 O O . THR A 1 255 ? -25.326 -1.681 0.071 1.00 98.75 255 THR A O 1
ATOM 1962 N N . PHE A 1 256 ? -25.090 0.397 0.896 1.00 98.69 256 PHE A N 1
ATOM 1963 C CA . PHE A 1 256 ? -25.369 0.073 2.296 1.00 98.69 256 PHE A CA 1
ATOM 1964 C C . PHE A 1 256 ? -26.049 1.250 3.012 1.00 98.69 256 PHE A C 1
ATOM 1966 O O . PHE A 1 256 ? -26.226 2.321 2.434 1.00 98.69 256 PHE A O 1
ATOM 1973 N N . THR A 1 257 ? -26.494 1.039 4.249 1.00 98.62 257 THR A N 1
ATOM 1974 C CA . THR A 1 257 ? -26.993 2.120 5.112 1.00 98.62 257 THR A CA 1
ATOM 1975 C C . THR A 1 257 ? -25.807 2.745 5.837 1.00 98.62 257 THR A C 1
ATOM 1977 O O . THR A 1 257 ? -25.145 2.026 6.576 1.00 98.62 257 THR A O 1
ATOM 1980 N N . ASP A 1 258 ? -25.525 4.030 5.646 1.00 98.25 258 ASP A N 1
ATOM 1981 C CA . ASP A 1 258 ? -24.457 4.742 6.361 1.00 98.25 258 ASP A CA 1
ATOM 1982 C C . ASP A 1 258 ? -24.806 4.991 7.835 1.00 98.25 258 ASP A C 1
ATOM 1984 O O . ASP A 1 258 ? -25.931 4.746 8.283 1.00 98.25 258 ASP A O 1
ATOM 1988 N N . THR A 1 259 ? -23.858 5.528 8.601 1.00 96.62 259 THR A N 1
ATOM 1989 C CA . THR A 1 259 ? -24.074 5.847 10.017 1.00 96.62 259 THR A CA 1
ATOM 1990 C C . THR A 1 259 ? -25.162 6.908 10.260 1.00 96.62 259 THR A C 1
ATOM 1992 O O . THR A 1 259 ? -25.740 6.989 11.344 1.00 96.62 259 THR A O 1
ATOM 1995 N N . SER A 1 260 ? -25.515 7.705 9.244 1.00 96.56 260 SER A N 1
ATOM 1996 C CA . SER A 1 260 ? -26.627 8.663 9.319 1.00 96.56 260 SER A CA 1
ATOM 1997 C C . SER A 1 260 ? -28.003 8.020 9.086 1.00 96.56 260 SER A C 1
ATOM 1999 O O . SER A 1 260 ? -29.027 8.696 9.209 1.00 96.56 260 SER A O 1
ATOM 2001 N N . GLY A 1 261 ? -28.047 6.722 8.764 1.00 97.69 261 GLY A N 1
ATOM 2002 C CA . GLY A 1 261 ? -29.267 5.980 8.448 1.00 97.69 261 GLY A CA 1
ATOM 2003 C C . GLY A 1 261 ? -29.712 6.108 6.989 1.00 97.69 261 GLY A C 1
ATOM 2004 O O . GLY A 1 261 ? -30.823 5.693 6.650 1.00 97.69 261 GLY A O 1
ATOM 2005 N N . LYS A 1 262 ? -28.884 6.680 6.109 1.00 98.12 262 LYS A N 1
ATOM 2006 C CA . LYS A 1 262 ? -29.201 6.853 4.688 1.00 98.12 262 LYS A CA 1
ATOM 2007 C C . LYS A 1 262 ? -28.647 5.699 3.872 1.00 98.12 262 LYS A C 1
ATOM 2009 O O . LYS A 1 262 ? -27.539 5.232 4.095 1.00 98.12 262 LYS A O 1
ATOM 2014 N N . LYS A 1 263 ? -29.406 5.271 2.865 1.00 98.50 263 LYS A N 1
ATOM 2015 C CA . LYS A 1 263 ? -28.909 4.336 1.855 1.00 98.50 263 LYS A CA 1
ATOM 2016 C C . LYS A 1 263 ? -27.967 5.083 0.906 1.00 98.50 263 LYS A C 1
ATOM 2018 O O . LYS A 1 263 ? -28.427 5.982 0.204 1.00 98.50 263 LYS A O 1
ATOM 2023 N N . VAL A 1 264 ? -26.695 4.698 0.887 1.00 98.69 264 VAL A N 1
ATOM 2024 C CA . VAL A 1 264 ? -25.630 5.321 0.085 1.00 98.69 264 VAL A CA 1
ATOM 2025 C C . VAL A 1 264 ? -24.845 4.273 -0.697 1.00 98.69 264 VAL A C 1
ATOM 2027 O O . VAL A 1 264 ? -24.806 3.105 -0.306 1.00 98.69 264 VAL A O 1
ATOM 2030 N N . THR A 1 265 ? -24.206 4.684 -1.790 1.00 98.75 265 THR A N 1
ATOM 2031 C CA . THR A 1 265 ? -23.181 3.889 -2.479 1.00 98.75 265 THR A CA 1
ATOM 2032 C C . THR A 1 265 ? -21.793 4.147 -1.890 1.00 98.75 265 THR A C 1
ATOM 2034 O O . THR A 1 265 ? -21.571 5.173 -1.249 1.00 98.75 265 THR A O 1
ATOM 2037 N N . GLY A 1 266 ? -20.824 3.262 -2.139 1.00 98.56 266 GLY A N 1
ATOM 2038 C CA . GLY A 1 266 ? -19.444 3.461 -1.687 1.00 98.56 266 GLY A CA 1
ATOM 2039 C C . GLY A 1 266 ? -18.820 4.767 -2.190 1.00 98.56 266 GLY A C 1
ATOM 2040 O O . GLY A 1 266 ? -18.096 5.423 -1.446 1.00 98.56 266 GLY A O 1
ATOM 2041 N N . SER A 1 267 ? -19.160 5.206 -3.405 1.00 98.38 267 SER A N 1
ATOM 2042 C CA . SER A 1 267 ? -18.716 6.494 -3.960 1.00 98.38 267 SER A CA 1
ATOM 2043 C C . SER A 1 267 ? -19.387 7.731 -3.346 1.00 98.38 267 SER A C 1
ATOM 2045 O O . SER A 1 267 ? -18.904 8.843 -3.536 1.00 98.38 267 SER A O 1
ATOM 2047 N N . GLN A 1 268 ? -20.498 7.562 -2.623 1.00 98.62 268 GLN A N 1
ATOM 2048 C CA . GLN A 1 268 ? -21.188 8.650 -1.918 1.00 98.62 268 GLN A CA 1
ATOM 2049 C C . GLN A 1 268 ? -20.652 8.872 -0.499 1.00 98.62 268 GLN A C 1
ATOM 2051 O O . GLN A 1 268 ? -20.998 9.873 0.127 1.00 98.62 268 GLN A O 1
ATOM 2056 N N . VAL A 1 269 ? -19.824 7.957 0.010 1.00 98.50 269 VAL A N 1
ATOM 2057 C CA . VAL A 1 269 ? -19.095 8.150 1.264 1.00 98.50 269 VAL A CA 1
ATOM 2058 C C . VAL A 1 269 ? -17.894 9.047 0.978 1.00 98.50 269 VAL A C 1
ATOM 2060 O O . VAL A 1 269 ? -17.088 8.744 0.098 1.00 98.50 269 VAL A O 1
ATOM 2063 N N . ASP A 1 270 ? -17.797 10.158 1.704 1.00 97.62 270 ASP A N 1
ATOM 2064 C CA . ASP A 1 270 ? -16.698 11.114 1.564 1.00 97.62 270 ASP A CA 1
ATOM 2065 C C . ASP A 1 270 ? -15.391 10.555 2.136 1.00 97.62 270 ASP A C 1
ATOM 2067 O O . ASP A 1 270 ? -15.387 9.906 3.176 1.00 97.62 270 ASP A O 1
ATOM 2071 N N . TYR A 1 271 ? -14.281 10.842 1.473 1.00 96.25 271 TYR A N 1
ATOM 2072 C CA . TYR A 1 271 ? -12.932 10.701 1.996 1.00 96.25 271 TYR A CA 1
ATOM 2073 C C . TYR A 1 271 ? -12.148 11.951 1.601 1.00 96.25 271 TYR A C 1
ATOM 2075 O O . TYR A 1 271 ? -11.655 12.061 0.478 1.00 96.25 271 TYR A O 1
ATOM 2083 N N . ASN A 1 272 ? -12.058 12.912 2.522 1.00 92.62 272 ASN A N 1
ATOM 2084 C CA . ASN A 1 272 ? -11.330 14.170 2.333 1.00 92.62 272 ASN A CA 1
ATOM 2085 C C . ASN A 1 272 ? -11.766 14.948 1.073 1.00 92.62 272 ASN A C 1
ATOM 2087 O O . ASN A 1 272 ? -10.934 15.535 0.382 1.00 92.62 272 ASN A O 1
ATOM 2091 N N . GLY A 1 273 ? -13.066 14.952 0.757 1.00 93.56 273 GLY A N 1
ATOM 2092 C CA . GLY A 1 273 ? -13.610 15.604 -0.439 1.00 93.56 273 GLY A CA 1
ATOM 2093 C C . GLY A 1 273 ? -13.588 14.753 -1.714 1.00 93.56 273 GLY A C 1
ATOM 2094 O O . GLY A 1 273 ? -14.059 15.219 -2.753 1.00 93.56 273 GLY A O 1
ATOM 2095 N N . ALA A 1 274 ? -13.064 13.525 -1.660 1.00 93.94 274 ALA A N 1
ATOM 2096 C CA . ALA A 1 274 ? -13.083 12.563 -2.758 1.00 93.94 274 ALA A CA 1
ATOM 2097 C C . ALA A 1 274 ? -14.023 11.378 -2.455 1.00 93.94 274 ALA A C 1
ATOM 2099 O O . ALA A 1 274 ? -14.264 11.063 -1.290 1.00 93.94 274 ALA A O 1
ATOM 2100 N N . PRO A 1 275 ? -14.529 10.662 -3.476 1.00 96.75 275 PRO A N 1
ATOM 2101 C CA . PRO A 1 275 ? -15.244 9.405 -3.269 1.00 96.75 275 PRO A CA 1
ATOM 2102 C C . PRO A 1 275 ? -14.374 8.368 -2.544 1.00 96.75 275 PRO A C 1
ATOM 2104 O O . PRO A 1 275 ? -13.237 8.096 -2.953 1.00 96.75 275 PRO A O 1
ATOM 2107 N N . ALA A 1 276 ? -14.911 7.753 -1.488 1.00 97.56 276 ALA A N 1
ATOM 2108 C CA . ALA A 1 276 ? -14.230 6.662 -0.803 1.00 97.56 276 ALA A CA 1
ATOM 2109 C C . ALA A 1 276 ? -14.150 5.416 -1.702 1.00 97.56 276 ALA A C 1
ATOM 2111 O O . ALA A 1 276 ? -13.062 4.911 -1.989 1.00 97.56 276 ALA A O 1
ATOM 2112 N N . GLY A 1 277 ? -15.303 4.943 -2.183 1.00 98.12 277 GLY A N 1
ATOM 2113 C CA . GLY A 1 277 ? -15.388 3.834 -3.128 1.00 98.12 277 GLY A CA 1
ATOM 2114 C C . GLY A 1 277 ? -15.126 4.299 -4.558 1.00 98.12 277 GLY A C 1
ATOM 2115 O O . GLY A 1 277 ? -15.836 5.171 -5.060 1.00 98.12 277 GLY A O 1
ATOM 2116 N N . TYR A 1 278 ? -14.144 3.685 -5.216 1.00 97.88 278 TYR A N 1
ATOM 2117 C CA . TYR A 1 278 ? -13.788 3.958 -6.615 1.00 97.88 278 TYR A CA 1
ATOM 2118 C C . TYR A 1 278 ? -13.725 2.698 -7.487 1.00 97.88 278 TYR A C 1
ATOM 2120 O O . TYR A 1 278 ? -13.730 2.822 -8.703 1.00 97.88 278 TYR A O 1
ATOM 2128 N N . ALA A 1 279 ? -13.647 1.504 -6.892 1.00 97.88 279 ALA A N 1
ATOM 2129 C CA . ALA A 1 279 ? -13.449 0.261 -7.630 1.00 97.88 279 ALA A CA 1
ATOM 2130 C C . ALA A 1 279 ? -14.725 -0.182 -8.363 1.00 97.88 279 ALA A C 1
ATOM 2132 O O . ALA A 1 279 ? -15.824 -0.096 -7.802 1.00 97.88 279 ALA A O 1
ATOM 2133 N N . ASP A 1 280 ? -14.573 -0.729 -9.571 1.00 97.75 280 ASP A N 1
ATOM 2134 C CA . ASP A 1 280 ? -15.681 -1.329 -10.328 1.00 97.75 280 ASP A CA 1
ATOM 2135 C C . ASP A 1 280 ? -15.859 -2.812 -9.968 1.00 97.75 280 ASP A C 1
ATOM 2137 O O . ASP A 1 280 ? -16.984 -3.334 -9.946 1.00 97.75 280 ASP A O 1
ATOM 2141 N N . ALA A 1 281 ? -14.753 -3.482 -9.633 1.00 96.50 281 ALA A N 1
ATOM 2142 C CA . ALA A 1 281 ? -14.707 -4.852 -9.138 1.00 96.50 281 ALA A CA 1
ATOM 2143 C C . ALA A 1 281 ? -13.794 -4.973 -7.899 1.00 96.50 281 ALA A C 1
ATOM 2145 O O . ALA A 1 281 ? -12.849 -4.197 -7.762 1.00 96.50 281 ALA A O 1
ATOM 2146 N N . PRO A 1 282 ? -14.005 -5.965 -7.005 1.00 93.31 282 PRO A N 1
ATOM 2147 C CA . PRO A 1 282 ? -13.205 -6.106 -5.780 1.00 93.31 282 PRO A CA 1
ATOM 2148 C C . PRO A 1 282 ? -11.694 -6.214 -6.033 1.00 93.31 282 PRO A C 1
ATOM 2150 O O . PRO A 1 282 ? -10.894 -5.800 -5.200 1.00 93.31 282 PRO A O 1
ATOM 2153 N N . GLY A 1 283 ? -11.300 -6.730 -7.201 1.00 94.12 283 GLY A N 1
ATOM 2154 C CA . GLY A 1 283 ? -9.906 -6.830 -7.631 1.00 94.12 283 GLY A CA 1
ATOM 2155 C C . GLY A 1 283 ? -9.211 -5.502 -7.947 1.00 94.12 283 GLY A C 1
ATOM 2156 O O . GLY A 1 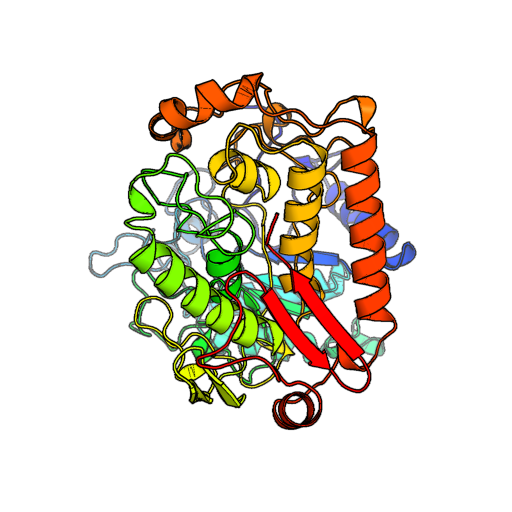283 ? -7.989 -5.499 -8.048 1.00 94.12 283 GLY A O 1
ATOM 2157 N N . ASP A 1 284 ? -9.938 -4.389 -8.084 1.00 97.19 284 ASP A N 1
ATOM 2158 C CA . ASP A 1 284 ? -9.356 -3.102 -8.494 1.00 97.19 284 ASP A CA 1
ATOM 2159 C C . ASP A 1 284 ? -8.742 -2.316 -7.319 1.00 97.19 284 ASP A C 1
ATOM 2161 O O . ASP A 1 284 ? -7.975 -1.379 -7.535 1.00 97.19 284 ASP A O 1
ATOM 2165 N N . ALA A 1 285 ? -9.046 -2.683 -6.069 1.00 97.06 285 ALA A N 1
ATOM 2166 C CA . ALA A 1 285 ? -8.552 -1.988 -4.882 1.00 97.06 285 ALA A CA 1
ATOM 2167 C C . ALA A 1 285 ? -7.802 -2.931 -3.933 1.00 97.06 285 ALA A C 1
ATOM 2169 O O . ALA A 1 285 ? -8.364 -3.877 -3.386 1.00 97.06 285 ALA A O 1
ATOM 2170 N N . LEU A 1 286 ? -6.527 -2.627 -3.693 1.00 98.00 286 LEU A N 1
ATOM 2171 C CA . LEU A 1 286 ? -5.659 -3.342 -2.763 1.00 98.00 286 LEU A CA 1
ATOM 2172 C C . LEU A 1 286 ? -5.798 -2.765 -1.350 1.00 98.00 286 LEU A C 1
ATOM 2174 O O . LEU A 1 286 ? -5.392 -1.631 -1.084 1.00 98.00 286 LEU A O 1
ATOM 2178 N N . ALA A 1 287 ? -6.360 -3.554 -0.439 1.00 98.00 287 ALA A N 1
ATOM 2179 C CA . ALA A 1 287 ? -6.505 -3.198 0.967 1.00 98.00 287 ALA A CA 1
ATOM 2180 C C . ALA A 1 287 ? -5.187 -3.389 1.733 1.00 98.00 287 ALA A C 1
ATOM 2182 O O . ALA A 1 287 ? -4.449 -4.344 1.501 1.00 98.00 287 ALA A O 1
ATOM 2183 N N . TYR A 1 288 ? -4.899 -2.506 2.685 1.00 97.69 288 TYR A N 1
ATOM 2184 C CA . TYR A 1 288 ? -3.729 -2.609 3.556 1.00 97.69 288 TYR A CA 1
ATOM 2185 C C . TYR A 1 288 ? -3.905 -1.738 4.804 1.00 97.69 288 TYR A C 1
ATOM 2187 O O . TYR A 1 288 ? -4.693 -0.793 4.808 1.00 97.69 288 TYR A O 1
ATOM 2195 N N . ALA A 1 289 ? -3.167 -2.060 5.865 1.00 95.69 289 ALA A N 1
ATOM 2196 C CA . ALA A 1 289 ? -3.081 -1.250 7.088 1.00 95.69 289 ALA A CA 1
ATOM 2197 C C . ALA A 1 289 ? -1.654 -0.730 7.342 1.00 95.69 289 ALA A C 1
ATOM 2199 O O . ALA A 1 289 ? -1.447 0.206 8.120 1.00 95.69 289 ALA A O 1
ATOM 2200 N N . ASP A 1 290 ? -0.667 -1.331 6.684 1.00 96.44 290 ASP A N 1
ATOM 2201 C CA . ASP A 1 290 ? 0.729 -0.936 6.702 1.00 96.44 290 ASP A CA 1
ATOM 2202 C C . ASP A 1 290 ? 1.441 -1.345 5.414 1.00 96.44 290 ASP A C 1
ATOM 2204 O O . ASP A 1 290 ? 1.005 -2.219 4.664 1.00 96.44 290 ASP A O 1
ATOM 2208 N N . ALA A 1 291 ? 2.542 -0.656 5.158 1.00 97.19 291 ALA A N 1
ATOM 2209 C CA . ALA A 1 291 ? 3.430 -0.884 4.037 1.00 97.19 291 ALA A CA 1
ATOM 2210 C C . ALA A 1 291 ? 4.864 -0.573 4.491 1.00 97.19 291 ALA A C 1
ATOM 2212 O O . ALA A 1 291 ? 5.158 -0.534 5.687 1.00 97.19 291 ALA A O 1
ATOM 2213 N N . HIS A 1 292 ? 5.801 -0.468 3.557 1.00 97.94 292 HIS A N 1
ATOM 2214 C CA . HIS A 1 292 ? 7.202 -0.217 3.885 1.00 97.94 292 HIS A CA 1
ATOM 2215 C C . HIS A 1 292 ? 7.441 1.251 4.287 1.00 97.94 292 HIS A C 1
ATOM 2217 O O . HIS A 1 292 ? 8.219 1.490 5.218 1.00 97.94 292 HIS A O 1
ATOM 2223 N N . ASP A 1 293 ? 6.740 2.169 3.621 1.00 94.69 293 ASP A N 1
ATOM 2224 C CA . ASP A 1 293 ? 6.644 3.600 3.869 1.00 94.69 293 ASP A CA 1
ATOM 2225 C C . ASP A 1 293 ? 5.774 3.919 5.090 1.00 94.69 293 ASP A C 1
ATOM 2227 O O . ASP A 1 293 ? 4.902 3.141 5.488 1.00 94.69 293 ASP A O 1
ATOM 2231 N N . ASN A 1 294 ? 6.011 5.096 5.674 1.00 96.81 294 ASN A N 1
ATOM 2232 C CA . ASN A 1 294 ? 5.385 5.551 6.915 1.00 96.81 294 ASN A CA 1
ATOM 2233 C C . ASN A 1 294 ? 5.725 4.652 8.122 1.00 96.81 294 ASN A C 1
ATOM 2235 O O . ASN A 1 294 ? 6.556 3.740 8.059 1.00 96.81 294 ASN A O 1
ATOM 2239 N N . GLU A 1 295 ? 5.125 4.946 9.276 1.00 98.31 295 GLU A N 1
ATOM 2240 C CA . GLU A 1 295 ? 5.308 4.139 10.478 1.00 98.31 295 GLU A CA 1
ATOM 2241 C C . GLU A 1 295 ? 4.711 2.730 10.290 1.00 98.31 295 GLU A C 1
ATOM 2243 O O . GLU A 1 295 ? 3.599 2.570 9.763 1.00 98.31 295 GLU A O 1
ATOM 2248 N N . THR A 1 296 ? 5.403 1.707 10.813 1.00 98.62 296 THR A N 1
ATOM 2249 C CA . THR A 1 296 ? 4.857 0.338 10.916 1.00 98.62 296 THR A CA 1
ATOM 2250 C C . THR A 1 296 ? 3.507 0.347 11.637 1.00 98.62 296 THR A C 1
ATOM 2252 O O . THR A 1 296 ? 3.205 1.274 12.400 1.00 98.62 296 THR A O 1
ATOM 2255 N N . LEU A 1 297 ? 2.673 -0.683 11.454 1.00 98.56 297 LEU A N 1
ATOM 2256 C CA . LEU A 1 297 ? 1.399 -0.747 12.179 1.00 98.56 297 LEU A CA 1
ATOM 2257 C C . LEU A 1 297 ? 1.610 -0.724 13.703 1.00 98.56 297 LEU A C 1
ATOM 2259 O O . LEU A 1 297 ? 0.894 -0.009 14.404 1.00 98.56 297 LEU A O 1
ATOM 2263 N N . PHE A 1 298 ? 2.649 -1.398 14.212 1.00 98.69 298 PHE A N 1
ATOM 2264 C CA . PHE A 1 298 ? 2.946 -1.391 15.645 1.00 98.69 298 PHE A CA 1
ATOM 2265 C C . PHE A 1 298 ? 3.339 0.003 16.144 1.00 98.69 298 PHE A C 1
ATOM 2267 O O . PHE A 1 298 ? 2.830 0.451 17.171 1.00 98.69 298 PHE A O 1
ATOM 2274 N N . ASP A 1 299 ? 4.214 0.702 15.418 1.00 98.62 299 ASP A N 1
ATOM 2275 C CA . ASP A 1 299 ? 4.671 2.054 15.767 1.00 98.62 299 ASP A CA 1
ATOM 2276 C C . ASP A 1 299 ? 3.533 3.078 15.692 1.00 98.62 299 ASP A C 1
ATOM 2278 O O . ASP A 1 299 ? 3.395 3.952 16.548 1.00 98.62 299 ASP A O 1
ATOM 2282 N N . THR A 1 300 ? 2.656 2.919 14.706 1.00 98.31 300 THR A N 1
ATOM 2283 C CA . THR A 1 300 ? 1.437 3.719 14.562 1.00 98.31 300 THR A CA 1
ATOM 2284 C C . THR A 1 300 ? 0.538 3.555 15.770 1.00 98.31 300 THR A C 1
ATOM 2286 O O . THR A 1 300 ? 0.102 4.534 16.377 1.00 98.31 300 THR A O 1
ATOM 2289 N N . LEU A 1 301 ? 0.289 2.307 16.165 1.00 98.38 301 LEU A N 1
ATOM 2290 C CA . LEU A 1 301 ? -0.465 2.024 17.371 1.00 98.38 301 LEU A CA 1
ATOM 2291 C C . LEU A 1 301 ? 0.278 2.548 18.603 1.00 98.38 301 LEU A C 1
ATOM 2293 O O . LEU A 1 301 ? -0.380 3.027 19.525 1.00 98.38 301 LEU A O 1
ATOM 2297 N N . ALA A 1 302 ? 1.614 2.483 18.663 1.00 98.25 302 ALA A N 1
ATOM 2298 C CA . ALA A 1 302 ? 2.425 3.020 19.766 1.00 98.25 302 ALA A CA 1
ATOM 2299 C C . ALA A 1 302 ? 2.189 4.516 19.978 1.00 98.25 302 ALA A C 1
ATOM 2301 O O . ALA A 1 302 ? 2.021 4.929 21.124 1.00 98.25 302 ALA A O 1
ATOM 2302 N N . TYR A 1 303 ? 2.086 5.293 18.899 1.00 98.31 303 TYR A N 1
ATOM 2303 C CA . TYR A 1 303 ? 1.710 6.704 18.973 1.00 98.31 303 TYR A CA 1
ATOM 2304 C C . TYR A 1 303 ? 0.258 6.942 19.396 1.00 98.31 303 TYR A C 1
ATOM 2306 O O . TYR A 1 303 ? -0.018 7.920 20.091 1.00 98.31 303 TYR A O 1
ATOM 2314 N N . LYS A 1 304 ? -0.672 6.088 18.954 1.00 98.38 304 LYS A N 1
ATOM 2315 C CA . LYS A 1 304 ? -2.106 6.416 18.958 1.00 98.38 304 LYS A CA 1
ATOM 2316 C C . LYS A 1 304 ? -2.914 5.749 20.069 1.00 98.38 304 LYS A C 1
ATOM 2318 O O . LYS A 1 304 ? -3.842 6.362 20.578 1.00 98.38 304 LYS A O 1
ATOM 2323 N N . LEU A 1 305 ? -2.575 4.541 20.500 1.00 98.31 305 LEU A N 1
ATOM 2324 C CA . LEU A 1 305 ? -3.219 3.945 21.675 1.00 98.31 305 LEU A CA 1
ATOM 2325 C C . LEU A 1 305 ? -2.757 4.660 22.953 1.00 98.31 305 LEU A C 1
ATOM 2327 O O . LEU A 1 305 ? -1.591 5.069 23.019 1.00 98.31 305 LEU A O 1
ATOM 2331 N N . PRO A 1 306 ? -3.604 4.764 23.993 1.00 97.19 306 PRO A N 1
ATOM 2332 C CA . PRO A 1 306 ? -3.176 5.273 25.289 1.00 97.19 306 PRO A CA 1
ATOM 2333 C C . PRO A 1 306 ? -1.888 4.605 25.790 1.00 97.19 306 PRO A C 1
ATOM 2335 O O . PRO A 1 306 ? -1.658 3.404 25.634 1.00 97.19 306 PRO A O 1
ATOM 2338 N N . VAL A 1 307 ? -1.022 5.389 26.436 1.00 95.31 307 VAL A N 1
ATOM 2339 C CA . VAL A 1 307 ? 0.284 4.896 26.918 1.00 95.31 307 VAL A CA 1
ATOM 2340 C C . VAL A 1 307 ? 0.120 3.732 27.907 1.00 95.31 307 VAL A C 1
ATOM 2342 O O . VAL A 1 307 ? 0.980 2.859 27.980 1.00 95.31 307 VAL A O 1
ATOM 2345 N N . GLY A 1 308 ? -0.996 3.701 28.644 1.00 94.81 308 GLY A N 1
ATOM 2346 C CA . GLY A 1 308 ? -1.334 2.645 29.600 1.00 94.81 308 GLY A CA 1
ATOM 2347 C C . GLY A 1 308 ? -1.943 1.373 28.999 1.00 94.81 308 GLY A C 1
ATOM 2348 O O . GLY A 1 308 ? -2.144 0.420 29.751 1.00 94.81 308 GLY A O 1
ATOM 2349 N N . THR A 1 309 ? -2.241 1.324 27.693 1.00 97.62 309 THR A N 1
ATOM 2350 C CA . THR A 1 309 ? -2.802 0.125 27.048 1.00 97.62 309 THR A CA 1
ATOM 2351 C C . THR A 1 309 ? -1.861 -1.065 27.236 1.00 97.62 309 THR A C 1
ATOM 2353 O O . THR A 1 309 ? -0.659 -0.976 26.962 1.00 97.62 309 THR A O 1
ATOM 2356 N N . SER A 1 310 ? -2.404 -2.195 27.700 1.00 97.75 310 SER A N 1
ATOM 2357 C CA . SER A 1 310 ? -1.601 -3.378 28.007 1.00 97.75 310 SER A CA 1
ATOM 2358 C C . SER A 1 310 ? -0.920 -3.942 26.753 1.00 97.75 310 SER A C 1
ATOM 2360 O O . SER A 1 310 ? -1.404 -3.787 25.630 1.00 97.75 310 SER A O 1
ATOM 2362 N N . ALA A 1 311 ? 0.194 -4.658 26.932 1.00 98.06 311 ALA A N 1
ATOM 2363 C CA . ALA A 1 311 ? 0.876 -5.330 25.823 1.00 98.06 311 ALA A CA 1
ATOM 2364 C C . ALA A 1 311 ? -0.054 -6.306 25.076 1.00 98.06 311 ALA A C 1
ATOM 2366 O O . ALA A 1 311 ? 0.023 -6.432 23.854 1.00 98.06 311 ALA A O 1
ATOM 2367 N N . ALA A 1 312 ? -0.937 -6.992 25.812 1.00 98.38 312 ALA A N 1
ATOM 2368 C CA . ALA A 1 312 ? -1.895 -7.930 25.243 1.00 98.38 312 ALA A CA 1
ATOM 2369 C C . ALA A 1 312 ? -2.948 -7.214 24.389 1.00 98.38 312 ALA A C 1
ATOM 2371 O O . ALA A 1 312 ? -3.196 -7.641 23.264 1.00 98.38 312 ALA A O 1
ATOM 2372 N N . ASP A 1 313 ? -3.515 -6.115 24.883 1.00 98.31 313 ASP A N 1
ATOM 2373 C CA . ASP A 1 313 ? -4.545 -5.372 24.151 1.00 98.31 313 ASP A CA 1
ATOM 2374 C C . ASP A 1 313 ? -3.949 -4.677 22.933 1.00 98.31 313 ASP A C 1
ATOM 2376 O O . ASP A 1 313 ? -4.511 -4.752 21.848 1.00 98.31 313 ASP A O 1
ATOM 2380 N N . ARG A 1 314 ? -2.735 -4.131 23.046 1.00 98.19 314 ARG A N 1
ATOM 2381 C CA . ARG A 1 314 ? -1.995 -3.571 21.908 1.00 98.19 314 ARG A CA 1
ATOM 2382 C C . ARG A 1 314 ? -1.774 -4.602 20.794 1.00 98.19 314 ARG A C 1
ATOM 2384 O O . ARG A 1 314 ? -1.976 -4.290 19.624 1.00 98.19 314 ARG A O 1
ATOM 2391 N N . ALA A 1 315 ? -1.425 -5.840 21.149 1.00 98.62 315 ALA A N 1
ATOM 2392 C CA . ALA A 1 315 ? -1.313 -6.931 20.182 1.00 98.62 315 ALA A CA 1
ATOM 2393 C C . ALA A 1 315 ? -2.674 -7.320 19.572 1.00 98.62 315 ALA A C 1
ATOM 2395 O O . ALA A 1 315 ? -2.751 -7.595 18.377 1.00 98.62 315 ALA A O 1
ATOM 2396 N N . ARG A 1 316 ? -3.765 -7.298 20.352 1.00 98.62 316 ARG A N 1
ATOM 2397 C CA . ARG A 1 316 ? -5.129 -7.523 19.835 1.00 98.62 316 ARG A CA 1
ATOM 2398 C C . ARG A 1 316 ? -5.564 -6.419 18.870 1.00 98.62 316 ARG A C 1
ATOM 2400 O O . ARG A 1 316 ? -6.144 -6.736 17.838 1.00 98.62 316 ARG A O 1
ATOM 2407 N N . MET A 1 317 ? -5.235 -5.160 19.156 1.00 98.62 317 MET A N 1
ATOM 2408 C CA . MET A 1 317 ? -5.527 -4.030 18.268 1.00 98.62 317 MET A CA 1
ATOM 2409 C C . MET A 1 317 ? -4.748 -4.116 16.949 1.00 98.62 317 MET A C 1
ATOM 2411 O O . MET A 1 317 ? -5.312 -3.817 15.900 1.00 98.62 317 MET A O 1
ATOM 2415 N N . GLN A 1 318 ? -3.502 -4.613 16.967 1.00 98.69 318 GLN A N 1
ATOM 2416 C CA . GLN A 1 318 ? -2.769 -4.950 15.737 1.00 98.69 318 GLN A CA 1
ATOM 2417 C C . GLN A 1 318 ? -3.532 -5.995 14.912 1.00 98.69 318 GLN A C 1
ATOM 2419 O O . GLN A 1 318 ? -3.760 -5.798 13.722 1.00 98.69 318 GLN A O 1
ATOM 2424 N N . VAL A 1 319 ? -3.955 -7.098 15.541 1.00 98.75 319 VAL A N 1
ATOM 2425 C CA . VAL A 1 319 ? -4.715 -8.164 14.865 1.00 98.75 319 VAL A CA 1
ATOM 2426 C C . VAL A 1 319 ? -6.032 -7.636 14.302 1.00 98.75 319 VAL A C 1
ATOM 2428 O O . VAL A 1 319 ? -6.379 -7.962 13.170 1.00 98.75 319 VAL A O 1
ATOM 2431 N N . LEU A 1 320 ? -6.738 -6.788 15.052 1.00 98.69 320 LEU A N 1
ATOM 2432 C CA . LEU A 1 320 ? -7.965 -6.144 14.597 1.00 98.69 320 LEU A CA 1
ATOM 2433 C C . LEU A 1 320 ? -7.720 -5.275 13.359 1.00 98.69 320 LEU A C 1
ATOM 2435 O O . LEU A 1 320 ? -8.457 -5.392 12.383 1.00 98.69 320 LEU A O 1
ATOM 2439 N N . ALA A 1 321 ? -6.675 -4.443 13.376 1.00 98.44 321 ALA A N 1
ATOM 2440 C CA . ALA A 1 321 ? -6.297 -3.621 12.233 1.00 98.44 321 ALA A CA 1
ATOM 2441 C C . ALA A 1 321 ? -5.956 -4.479 11.004 1.00 98.44 321 ALA A C 1
ATOM 2443 O O . ALA A 1 321 ? -6.506 -4.237 9.931 1.00 98.44 321 ALA A O 1
ATOM 2444 N N . MET A 1 322 ? -5.139 -5.528 11.161 1.00 98.38 322 MET A N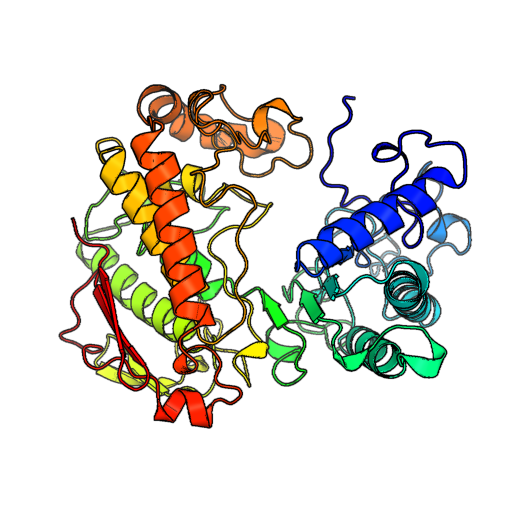 1
ATOM 2445 C CA . MET A 1 322 ? -4.828 -6.470 10.075 1.00 98.38 322 MET A CA 1
ATOM 2446 C C . MET A 1 322 ? -6.093 -7.133 9.514 1.00 98.38 322 MET A C 1
ATOM 2448 O O . MET A 1 322 ? -6.260 -7.217 8.298 1.00 98.38 322 MET A O 1
ATOM 2452 N N . ALA A 1 323 ? -7.026 -7.541 10.381 1.00 98.62 323 ALA A N 1
ATOM 2453 C CA . ALA A 1 323 ? -8.263 -8.200 9.973 1.00 98.62 323 ALA A CA 1
ATOM 2454 C C . ALA A 1 323 ? -9.111 -7.344 9.021 1.00 98.62 323 ALA A C 1
ATOM 2456 O O . ALA A 1 323 ? -9.748 -7.900 8.130 1.00 98.62 323 ALA A O 1
ATOM 2457 N N . THR A 1 324 ? -9.103 -6.013 9.165 1.00 98.12 324 THR A N 1
ATOM 2458 C CA . THR A 1 324 ? -9.865 -5.121 8.269 1.00 98.12 324 THR A CA 1
ATOM 2459 C C . THR A 1 324 ? -9.388 -5.176 6.815 1.00 98.12 324 THR A C 1
ATOM 2461 O O . THR A 1 324 ? -10.205 -5.068 5.904 1.00 98.12 324 THR A O 1
ATOM 2464 N N . ALA A 1 325 ? -8.090 -5.405 6.587 1.00 97.50 325 ALA A N 1
ATOM 2465 C CA . ALA A 1 325 ? -7.538 -5.608 5.252 1.00 97.50 325 ALA A CA 1
ATOM 2466 C C . ALA A 1 325 ? -7.690 -7.072 4.815 1.00 97.50 325 ALA A C 1
ATOM 2468 O O . ALA A 1 325 ? -8.249 -7.348 3.752 1.00 97.50 325 ALA A O 1
ATOM 2469 N N . THR A 1 326 ? -7.260 -8.025 5.653 1.00 98.12 326 THR A N 1
ATOM 2470 C CA . THR A 1 326 ? -7.262 -9.462 5.330 1.00 98.12 326 THR A CA 1
ATOM 2471 C C . THR A 1 326 ? -8.660 -10.013 5.055 1.00 98.12 326 THR A C 1
ATOM 2473 O O . THR A 1 326 ? -8.800 -10.909 4.230 1.00 98.12 326 THR A O 1
ATOM 2476 N N . LEU A 1 327 ? -9.706 -9.502 5.703 1.00 98.06 327 LEU A N 1
ATOM 2477 C CA . LEU A 1 327 ? -11.083 -9.984 5.530 1.00 98.06 327 LEU A CA 1
ATOM 2478 C C . LEU A 1 327 ? -11.924 -9.100 4.587 1.00 98.06 327 LEU A C 1
ATOM 2480 O O . LEU A 1 327 ? -13.151 -9.181 4.602 1.00 98.06 327 LEU A O 1
ATOM 2484 N N . SER A 1 328 ? -11.284 -8.262 3.765 1.00 97.38 328 SER A N 1
ATOM 2485 C CA . SER A 1 328 ? -11.951 -7.515 2.689 1.00 97.38 328 SER A CA 1
ATOM 2486 C C . SER A 1 328 ? -12.191 -8.381 1.441 1.00 97.38 328 SER A C 1
ATOM 2488 O O . SER A 1 328 ? -11.517 -9.393 1.243 1.00 97.38 328 SER A O 1
ATOM 2490 N N . GLN A 1 329 ? -13.137 -7.990 0.579 1.00 97.19 329 GLN A N 1
ATOM 2491 C CA . GLN A 1 329 ? -13.403 -8.684 -0.696 1.00 97.19 329 GLN A CA 1
ATOM 2492 C C . GLN A 1 329 ? -12.278 -8.525 -1.734 1.00 97.19 329 GLN A C 1
ATOM 2494 O O . GLN A 1 329 ? -12.144 -9.362 -2.622 1.00 97.19 329 GLN A O 1
ATOM 2499 N N . GLY A 1 330 ? -11.480 -7.457 -1.643 1.00 92.31 330 GLY A N 1
ATOM 2500 C CA . GLY A 1 330 ? -10.367 -7.200 -2.558 1.00 92.31 330 GLY A CA 1
ATOM 2501 C C . GLY A 1 330 ? -9.072 -7.899 -2.145 1.00 92.31 330 GLY A C 1
ATOM 2502 O O . GLY A 1 330 ? -9.021 -8.532 -1.084 1.00 92.31 330 GLY A O 1
ATOM 2503 N N . PRO A 1 331 ? -8.005 -7.827 -2.963 1.00 95.38 331 PRO A N 1
ATOM 2504 C CA . PRO A 1 331 ? -6.681 -8.272 -2.550 1.00 95.38 331 PRO A CA 1
ATOM 2505 C C . PRO A 1 331 ? -6.208 -7.479 -1.324 1.00 95.38 331 PRO A C 1
ATOM 2507 O O . PRO A 1 331 ? -6.602 -6.332 -1.117 1.00 95.38 331 PRO A O 1
ATOM 2510 N N . ALA A 1 332 ? -5.337 -8.088 -0.518 1.00 96.12 332 ALA A N 1
ATOM 2511 C CA . ALA A 1 332 ? -4.794 -7.470 0.685 1.00 96.12 332 ALA A CA 1
ATOM 2512 C C . ALA A 1 332 ? -3.264 -7.554 0.712 1.00 96.12 332 ALA A C 1
ATOM 2514 O O . ALA A 1 332 ? -2.688 -8.558 0.290 1.00 96.12 332 ALA A O 1
ATOM 2515 N N . LEU A 1 333 ? -2.625 -6.513 1.242 1.00 96.69 333 LEU A N 1
ATOM 2516 C CA . LEU A 1 333 ? -1.188 -6.440 1.484 1.00 96.69 333 LEU A CA 1
ATOM 2517 C C . LEU A 1 333 ? -0.909 -6.216 2.971 1.00 96.69 333 LEU A C 1
ATOM 2519 O O . LEU A 1 333 ? -1.699 -5.619 3.706 1.00 96.69 333 LEU A O 1
ATOM 2523 N N . SER A 1 334 ? 0.236 -6.717 3.419 1.00 97.19 334 SER A N 1
ATOM 2524 C CA . SER A 1 334 ? 0.744 -6.506 4.768 1.00 97.19 334 SER A CA 1
ATOM 2525 C C . SER A 1 334 ? 2.256 -6.372 4.741 1.00 97.19 334 SER A C 1
ATOM 2527 O O . SER A 1 334 ? 2.933 -7.072 3.983 1.00 97.19 334 SER A O 1
ATOM 2529 N N . GLN A 1 335 ? 2.793 -5.485 5.575 1.00 98.19 335 GLN A N 1
ATOM 2530 C CA . GLN A 1 335 ? 4.237 -5.326 5.705 1.00 98.19 335 GLN A CA 1
ATOM 2531 C C . GLN A 1 335 ? 4.872 -6.610 6.268 1.00 98.19 335 GLN A C 1
ATOM 2533 O O . GLN A 1 335 ? 4.374 -7.201 7.228 1.00 98.19 335 GLN A O 1
ATOM 2538 N N . ALA A 1 336 ? 6.023 -7.022 5.726 1.00 98.31 336 ALA A N 1
ATOM 2539 C CA . ALA A 1 336 ? 6.799 -8.121 6.301 1.00 98.31 336 ALA A CA 1
ATOM 2540 C C . ALA A 1 336 ? 7.102 -7.853 7.788 1.00 98.31 336 ALA A C 1
ATOM 2542 O O . ALA A 1 336 ? 7.643 -6.798 8.136 1.00 98.31 336 ALA A O 1
ATOM 2543 N N . GLY A 1 337 ? 6.749 -8.810 8.651 1.00 98.19 337 GLY A N 1
ATOM 2544 C CA . GLY A 1 337 ? 6.878 -8.719 10.106 1.00 98.19 337 GLY A CA 1
ATOM 2545 C C . GLY A 1 337 ? 5.697 -8.062 10.832 1.00 98.19 337 GLY A C 1
ATOM 2546 O O . GLY A 1 337 ? 5.747 -7.960 12.057 1.00 98.19 337 GLY A O 1
ATOM 2547 N N . THR A 1 338 ? 4.629 -7.637 10.144 1.00 98.12 338 THR A N 1
ATOM 2548 C CA . THR A 1 338 ? 3.451 -7.051 10.818 1.00 98.12 338 THR A CA 1
ATOM 2549 C C . THR A 1 338 ? 2.814 -8.010 11.832 1.00 98.12 338 THR A C 1
ATOM 2551 O O . THR A 1 338 ? 2.406 -7.605 12.923 1.00 98.12 338 THR A O 1
ATOM 2554 N N . ASP A 1 339 ? 2.836 -9.310 11.532 1.00 98.00 339 ASP A N 1
ATOM 2555 C CA . ASP A 1 339 ? 2.333 -10.387 12.383 1.00 98.00 339 ASP A CA 1
ATOM 2556 C C . ASP A 1 339 ? 3.280 -10.700 13.556 1.00 98.00 339 ASP A C 1
ATOM 2558 O O . ASP A 1 339 ? 2.877 -11.308 14.545 1.00 98.00 339 ASP A O 1
ATOM 2562 N N . LEU A 1 340 ? 4.521 -10.212 13.483 1.00 98.62 340 LEU A N 1
ATOM 2563 C CA . LEU A 1 340 ? 5.524 -10.240 14.548 1.00 98.62 340 LEU A CA 1
ATOM 2564 C C . LEU A 1 340 ? 5.548 -8.942 15.368 1.00 98.62 340 LEU A C 1
ATOM 2566 O O . LEU A 1 340 ? 6.478 -8.715 16.144 1.00 98.62 340 LEU A O 1
ATOM 2570 N N . LEU A 1 341 ? 4.535 -8.083 15.202 1.00 98.69 341 LEU A N 1
ATOM 2571 C CA . LEU A 1 341 ? 4.465 -6.760 15.823 1.00 98.69 341 LEU A CA 1
ATOM 2572 C C . LEU A 1 341 ? 5.664 -5.875 15.451 1.00 98.69 341 LEU A C 1
ATOM 2574 O O . LEU A 1 341 ? 6.096 -5.077 16.280 1.00 98.69 341 LEU A O 1
ATOM 2578 N N . ARG A 1 342 ? 6.236 -6.040 14.249 1.00 98.75 342 ARG A N 1
ATOM 2579 C CA . ARG A 1 342 ? 7.455 -5.341 13.811 1.00 98.75 342 ARG A CA 1
ATOM 2580 C C . ARG A 1 342 ? 7.377 -3.848 14.091 1.00 98.75 342 ARG A C 1
ATOM 2582 O O . ARG A 1 342 ? 6.400 -3.194 13.748 1.00 98.75 342 ARG A O 1
ATOM 2589 N N . SER A 1 343 ? 8.466 -3.331 14.639 1.00 98.69 343 SER A N 1
ATOM 2590 C CA . SER A 1 343 ? 8.696 -1.920 14.888 1.00 98.69 343 SER A CA 1
ATOM 2591 C C . SER A 1 343 ? 9.986 -1.479 14.213 1.00 98.69 343 SER A C 1
ATOM 2593 O O . SER A 1 343 ? 10.978 -2.207 14.218 1.00 98.69 343 SER A O 1
ATOM 2595 N N . LYS A 1 344 ? 9.985 -0.237 13.737 1.00 98.69 344 LYS A N 1
ATOM 2596 C CA . LYS A 1 344 ? 11.168 0.499 13.286 1.00 98.69 344 LYS A CA 1
ATOM 2597 C C . LYS A 1 344 ? 11.569 1.587 14.280 1.00 98.69 344 LYS A C 1
ATOM 2599 O O . LYS A 1 344 ? 12.206 2.576 13.936 1.00 98.69 344 LYS A O 1
ATOM 2604 N N . SER A 1 345 ? 11.176 1.408 15.540 1.00 98.31 345 SER A N 1
ATOM 2605 C CA . SER A 1 345 ? 11.402 2.331 16.648 1.00 98.31 345 SER A CA 1
ATOM 2606 C C . SER A 1 345 ? 10.853 3.724 16.338 1.00 98.31 345 SER A C 1
ATOM 2608 O O . SER A 1 345 ? 11.509 4.729 16.608 1.00 98.31 345 SER A O 1
ATOM 2610 N N . LEU A 1 346 ? 9.627 3.752 15.798 1.00 98.25 346 LEU A N 1
ATOM 2611 C CA . LEU A 1 346 ? 8.872 4.953 15.420 1.00 98.25 346 LEU A CA 1
ATOM 2612 C C . LEU A 1 346 ? 9.404 5.714 14.190 1.00 98.25 346 LEU A C 1
ATOM 2614 O O . LEU A 1 346 ? 9.005 6.856 13.974 1.00 98.25 346 LEU A O 1
ATOM 2618 N N . ASP A 1 347 ? 10.286 5.114 13.387 1.00 98.44 347 ASP A N 1
ATOM 2619 C CA . ASP A 1 347 ? 10.744 5.715 12.131 1.00 98.44 347 ASP A CA 1
ATOM 2620 C C . ASP A 1 347 ? 9.637 5.716 11.067 1.00 98.44 347 ASP A C 1
ATOM 2622 O O . ASP A 1 347 ? 9.113 4.656 10.709 1.00 98.44 347 ASP A O 1
ATOM 2626 N N . ARG A 1 348 ? 9.307 6.898 10.533 1.00 97.00 348 ARG A N 1
ATOM 2627 C CA . ARG A 1 348 ? 8.312 7.051 9.463 1.00 97.00 348 ARG A CA 1
ATOM 2628 C C . ARG A 1 348 ? 8.880 6.887 8.053 1.00 97.00 348 ARG A C 1
ATOM 2630 O O . ARG A 1 348 ? 8.116 6.716 7.114 1.00 97.00 348 ARG A O 1
ATOM 2637 N N . ASN A 1 349 ? 10.189 7.026 7.861 1.00 97.50 349 ASN A N 1
ATOM 2638 C CA . ASN A 1 349 ? 10.798 6.967 6.532 1.00 97.50 349 ASN A CA 1
ATOM 2639 C C . ASN A 1 349 ? 12.180 6.330 6.623 1.00 97.50 349 ASN A C 1
ATOM 2641 O O . ASN A 1 349 ? 13.211 6.991 6.694 1.00 97.50 349 ASN A O 1
ATOM 2645 N N . SER A 1 350 ? 12.174 5.005 6.631 1.00 98.06 350 SER A N 1
ATOM 2646 C CA . SER A 1 350 ? 13.327 4.184 7.004 1.00 98.06 350 SER A CA 1
ATOM 2647 C C . SER A 1 350 ? 14.129 3.686 5.804 1.00 98.06 350 SER A C 1
ATOM 2649 O O . SER A 1 350 ? 14.832 2.676 5.910 1.00 98.06 350 SER A O 1
ATOM 2651 N N . TYR A 1 351 ? 14.021 4.378 4.667 1.00 98.00 351 TYR A N 1
ATOM 2652 C CA . TYR A 1 351 ? 14.666 3.982 3.415 1.00 98.00 351 TYR A CA 1
ATOM 2653 C C . TYR A 1 351 ? 16.190 3.865 3.537 1.00 98.00 351 TYR A C 1
ATOM 2655 O O . TYR A 1 351 ? 16.755 2.923 2.994 1.00 98.00 351 TYR A O 1
ATOM 2663 N N . ASP A 1 352 ? 16.821 4.749 4.319 1.00 97.69 352 ASP A N 1
ATOM 2664 C CA . ASP A 1 352 ? 18.274 4.818 4.560 1.00 97.69 352 ASP A CA 1
ATOM 2665 C C . ASP A 1 352 ? 18.605 4.765 6.069 1.00 97.69 352 ASP A C 1
ATOM 2667 O O . ASP A 1 352 ? 19.592 5.322 6.545 1.00 97.69 352 ASP A O 1
ATOM 2671 N N . SER A 1 353 ? 17.747 4.110 6.862 1.00 98.06 353 SER A N 1
ATOM 2672 C CA . SER A 1 353 ? 17.920 3.988 8.324 1.00 98.06 353 SER A CA 1
ATOM 2673 C C . SER A 1 353 ? 18.719 2.748 8.751 1.00 98.06 353 SER A C 1
ATOM 2675 O O . SER A 1 353 ? 18.778 2.420 9.939 1.00 98.06 353 SER A O 1
ATOM 2677 N N . GLY A 1 354 ? 19.336 2.041 7.802 1.00 97.94 354 GLY A N 1
ATOM 2678 C CA . GLY A 1 354 ? 20.182 0.880 8.071 1.00 97.94 354 GLY A CA 1
ATOM 2679 C C . GLY A 1 354 ? 19.440 -0.349 8.610 1.00 97.94 354 GLY A C 1
ATOM 2680 O O . GLY A 1 354 ? 18.239 -0.326 8.914 1.00 97.94 354 GLY A O 1
ATOM 2681 N N . ASP A 1 355 ? 20.202 -1.426 8.812 1.00 98.19 355 ASP A N 1
ATOM 2682 C CA . ASP A 1 355 ? 19.709 -2.673 9.415 1.00 98.19 355 ASP A CA 1
ATOM 2683 C C . ASP A 1 355 ? 19.199 -2.466 10.849 1.00 98.19 355 ASP A C 1
ATOM 2685 O O . ASP A 1 355 ? 18.286 -3.156 11.303 1.00 98.19 355 ASP A O 1
ATOM 2689 N N . TRP A 1 356 ? 19.774 -1.501 11.576 1.00 97.69 356 TRP A N 1
ATOM 2690 C CA . TRP A 1 356 ? 19.474 -1.259 12.989 1.00 97.69 356 TRP A CA 1
ATOM 2691 C C . TRP A 1 356 ? 17.985 -0.990 13.244 1.00 97.69 356 TRP A C 1
ATOM 2693 O O . TRP A 1 356 ? 17.394 -1.611 14.138 1.00 97.69 356 TRP A O 1
ATOM 2703 N N . PHE A 1 357 ? 17.394 -0.087 12.453 1.00 98.25 357 PHE A N 1
ATOM 2704 C CA . PHE A 1 357 ? 15.984 0.290 12.550 1.00 98.25 357 PHE A CA 1
ATOM 2705 C C . PHE A 1 357 ? 15.076 -0.610 11.704 1.00 98.25 357 PHE A C 1
ATOM 2707 O O . PHE A 1 357 ? 13.911 -0.772 12.047 1.00 98.25 357 PHE A O 1
ATOM 2714 N N . ASN A 1 358 ? 15.574 -1.230 10.629 1.00 98.56 358 ASN A N 1
ATOM 2715 C CA . ASN A 1 358 ? 14.736 -2.025 9.725 1.00 98.56 358 ASN A CA 1
ATOM 2716 C C . ASN A 1 358 ? 14.665 -3.525 10.040 1.00 98.56 358 ASN A C 1
ATOM 2718 O O . ASN A 1 358 ? 13.876 -4.221 9.392 1.00 98.56 358 ASN A O 1
ATOM 2722 N N . ALA A 1 359 ? 15.442 -4.022 11.005 1.00 97.00 359 ALA A N 1
ATOM 2723 C CA . ALA A 1 359 ? 15.525 -5.442 11.338 1.00 97.00 359 ALA A CA 1
ATOM 2724 C C . ALA A 1 359 ? 14.152 -6.126 11.500 1.00 97.00 359 ALA A C 1
ATOM 2726 O O . ALA A 1 359 ? 13.243 -5.619 12.160 1.00 97.00 359 ALA A O 1
ATOM 2727 N N . ILE A 1 360 ? 14.029 -7.329 10.930 1.00 97.88 360 ILE A N 1
ATOM 2728 C CA . ILE A 1 360 ? 12.931 -8.257 11.216 1.00 97.88 360 ILE A CA 1
ATOM 2729 C C . ILE A 1 360 ? 13.448 -9.295 12.210 1.00 97.88 360 ILE A C 1
ATOM 2731 O O . ILE A 1 360 ? 14.395 -10.031 11.934 1.00 97.88 360 ILE A O 1
ATOM 2735 N N . HIS A 1 361 ? 12.820 -9.347 13.381 1.00 96.06 361 HIS A N 1
ATOM 2736 C CA . HIS A 1 361 ? 13.202 -10.241 14.468 1.00 96.06 361 HIS A CA 1
ATOM 2737 C C . HIS A 1 361 ? 12.419 -11.550 14.400 1.00 96.06 361 HIS A C 1
ATOM 2739 O O . HIS A 1 361 ? 11.324 -11.664 14.944 1.00 96.06 361 HIS A O 1
ATOM 2745 N N . TRP A 1 362 ? 12.993 -12.552 13.734 1.00 96.62 362 TRP A N 1
ATOM 2746 C CA . TRP A 1 362 ? 12.371 -13.875 13.590 1.00 96.62 362 TRP A CA 1
ATOM 2747 C C . TRP A 1 362 ? 12.298 -14.657 14.910 1.00 96.62 362 TRP A C 1
ATOM 2749 O O . TRP A 1 362 ? 11.380 -15.448 15.117 1.00 96.62 362 TRP A O 1
ATOM 2759 N N . ASN A 1 363 ? 13.246 -14.427 15.824 1.00 97.19 363 ASN A N 1
ATOM 2760 C CA . ASN A 1 363 ? 13.204 -14.964 17.178 1.00 97.19 363 ASN A CA 1
ATOM 2761 C C . ASN A 1 363 ? 12.558 -13.940 18.120 1.00 97.19 363 ASN A C 1
ATOM 2763 O O . ASN A 1 363 ? 13.137 -12.896 18.409 1.00 97.19 363 ASN A O 1
ATOM 2767 N N . CYS A 1 364 ? 11.381 -14.265 18.659 1.00 97.44 364 CYS A N 1
ATOM 2768 C CA . CYS A 1 364 ? 10.631 -13.353 19.528 1.00 97.44 364 CYS A CA 1
ATOM 2769 C C . CYS A 1 364 ? 11.389 -12.934 20.801 1.00 97.44 364 CYS A C 1
ATOM 2771 O O . CYS A 1 364 ? 11.042 -11.918 21.406 1.00 97.44 364 CYS A O 1
ATOM 2773 N N . ALA A 1 365 ? 12.399 -13.703 21.230 1.00 97.44 365 ALA A N 1
ATOM 2774 C CA . ALA A 1 365 ? 13.226 -13.357 22.384 1.00 97.44 365 ALA A CA 1
ATOM 2775 C C . ALA A 1 365 ? 14.066 -12.089 22.143 1.00 97.44 365 ALA A C 1
ATOM 2777 O O . ALA A 1 365 ? 14.410 -11.403 23.104 1.00 97.44 365 ALA A O 1
ATOM 2778 N N . ASP A 1 366 ? 14.324 -11.745 20.878 1.00 96.25 366 ASP A N 1
ATOM 2779 C CA . ASP A 1 366 ? 15.040 -10.529 20.476 1.00 96.25 366 ASP A CA 1
ATOM 2780 C C . ASP A 1 366 ? 14.125 -9.285 20.467 1.00 96.25 366 ASP A C 1
ATOM 2782 O O . ASP A 1 366 ? 14.571 -8.167 20.189 1.00 96.25 366 ASP A O 1
ATOM 2786 N N . GLY A 1 367 ? 12.839 -9.467 20.795 1.00 96.38 367 GLY A N 1
ATOM 2787 C CA . GLY A 1 367 ? 11.807 -8.438 20.751 1.00 96.38 367 GLY A CA 1
ATOM 2788 C C . GLY A 1 367 ? 11.264 -8.214 19.340 1.00 96.38 367 GLY A C 1
ATOM 2789 O O . GLY A 1 367 ? 11.374 -9.067 18.468 1.00 96.38 367 GLY A O 1
ATOM 2790 N N . ASN A 1 368 ? 10.647 -7.054 19.124 1.00 97.88 368 ASN A N 1
ATOM 2791 C CA . ASN A 1 368 ? 10.027 -6.675 17.851 1.00 97.88 368 ASN A CA 1
ATOM 2792 C C . ASN A 1 368 ? 10.730 -5.496 17.151 1.00 97.88 368 ASN A C 1
ATOM 2794 O O . ASN A 1 368 ? 10.215 -4.983 16.163 1.00 97.88 368 ASN A O 1
ATOM 2798 N N . GLY A 1 369 ? 11.865 -5.030 17.684 1.00 97.00 369 GLY A N 1
ATOM 2799 C CA . GLY A 1 369 ? 12.583 -3.852 17.180 1.00 97.00 369 GLY A CA 1
ATOM 2800 C C . GLY A 1 369 ? 12.178 -2.513 17.817 1.00 97.00 369 GLY A C 1
ATOM 2801 O O . GLY A 1 369 ? 12.719 -1.477 17.440 1.00 97.00 369 GLY A O 1
ATOM 2802 N N . PHE A 1 370 ? 11.252 -2.488 18.783 1.00 98.19 370 PHE A N 1
ATOM 2803 C CA . PHE A 1 370 ? 10.845 -1.254 19.473 1.00 98.19 370 PHE A CA 1
ATOM 2804 C C . PHE A 1 370 ? 11.838 -0.804 20.548 1.00 98.19 370 PHE A C 1
ATOM 2806 O O . PHE A 1 370 ? 12.494 -1.626 21.188 1.00 98.19 370 PHE A O 1
ATOM 2813 N N . GLY A 1 371 ? 11.930 0.512 20.776 1.00 96.75 371 GLY A N 1
ATOM 2814 C CA . GLY A 1 371 ? 12.742 1.075 21.860 1.00 96.75 371 GLY A CA 1
ATOM 2815 C C . GLY A 1 371 ? 14.247 1.113 21.571 1.00 96.75 371 GLY A C 1
ATOM 2816 O O . GLY A 1 371 ? 15.047 1.161 22.502 1.00 96.75 371 GLY A O 1
ATOM 2817 N N . ARG A 1 372 ? 14.660 1.110 20.297 1.00 95.62 372 ARG A N 1
ATOM 2818 C CA . ARG A 1 372 ? 16.073 1.069 19.855 1.00 95.62 372 ARG A CA 1
ATOM 2819 C C . ARG A 1 372 ? 16.730 2.443 19.712 1.00 95.62 372 ARG A C 1
ATOM 2821 O O . ARG A 1 372 ? 17.721 2.602 18.999 1.00 95.62 372 ARG A O 1
ATOM 2828 N N . GLY A 1 373 ? 16.186 3.428 20.415 1.00 97.44 373 GLY A N 1
ATOM 2829 C CA . GLY A 1 373 ? 16.556 4.831 20.293 1.00 97.44 373 GLY A CA 1
ATOM 2830 C C . GLY A 1 373 ? 15.573 5.614 19.430 1.00 97.44 373 GLY A C 1
ATOM 2831 O O . GLY A 1 373 ? 14.626 5.065 18.865 1.00 97.44 373 GLY A O 1
ATOM 2832 N N . LEU A 1 374 ? 15.787 6.926 19.389 1.00 98.38 374 LEU A N 1
ATOM 2833 C CA . LEU A 1 374 ? 15.026 7.801 18.508 1.00 98.38 374 LEU A CA 1
ATOM 2834 C C . LEU A 1 374 ? 15.427 7.530 17.052 1.00 98.38 374 LEU A C 1
ATOM 2836 O O . LEU A 1 374 ? 16.621 7.360 16.792 1.00 98.38 374 LEU A O 1
ATOM 2840 N N . PRO A 1 375 ? 14.460 7.508 16.124 1.00 97.94 375 PRO A N 1
ATOM 2841 C CA . PRO A 1 375 ? 14.737 7.294 14.709 1.00 97.94 375 PRO A CA 1
ATOM 2842 C C . PRO A 1 375 ? 15.501 8.489 14.107 1.00 97.94 375 PRO A C 1
ATOM 2844 O O . PRO A 1 375 ? 15.484 9.575 14.703 1.00 97.94 375 PRO A O 1
ATOM 2847 N N . PRO A 1 376 ? 16.169 8.329 12.947 1.00 98.12 376 PRO A N 1
ATOM 2848 C CA . PRO A 1 376 ? 17.015 9.365 12.353 1.00 98.12 376 PRO A CA 1
ATOM 2849 C C . PRO A 1 376 ? 16.328 10.727 12.198 1.00 98.12 376 PRO A C 1
ATOM 2851 O O . PRO A 1 376 ? 15.153 10.822 11.841 1.00 98.12 376 PRO A O 1
ATOM 2854 N N . ALA A 1 377 ? 17.084 11.797 12.463 1.00 97.88 377 ALA A N 1
ATOM 2855 C CA . ALA A 1 377 ? 16.549 13.151 12.615 1.00 97.88 377 ALA A CA 1
ATOM 2856 C C . ALA A 1 377 ? 15.874 13.703 11.351 1.00 97.88 377 ALA A C 1
ATOM 2858 O O . ALA A 1 377 ? 14.837 14.351 11.473 1.00 97.88 377 ALA A O 1
ATOM 2859 N N . ALA A 1 378 ? 16.435 13.413 10.168 1.00 94.94 378 ALA A N 1
ATOM 2860 C CA . ALA A 1 378 ? 16.053 14.024 8.891 1.00 94.94 378 ALA A CA 1
ATOM 2861 C C . ALA A 1 378 ? 14.535 14.035 8.649 1.00 94.94 378 ALA A C 1
ATOM 2863 O O . ALA A 1 378 ? 13.992 15.055 8.237 1.00 94.94 378 ALA A O 1
ATOM 2864 N N . ASP A 1 379 ? 13.859 12.934 8.988 1.00 94.56 379 ASP A N 1
ATOM 2865 C CA . ASP A 1 379 ? 12.418 12.784 8.803 1.00 94.56 379 ASP A CA 1
ATOM 2866 C C . ASP A 1 379 ? 11.617 12.738 10.114 1.00 94.56 379 ASP A C 1
ATOM 2868 O O . ASP A 1 379 ? 10.392 12.873 10.082 1.00 94.56 379 ASP A O 1
ATOM 2872 N N . ASN A 1 380 ? 12.270 12.590 11.270 1.00 97.75 380 ASN A N 1
ATOM 2873 C CA . ASN A 1 380 ? 11.583 12.256 12.520 1.00 97.75 380 ASN A CA 1
ATOM 2874 C C . ASN A 1 380 ? 11.795 13.252 13.671 1.00 97.75 380 ASN A C 1
ATOM 2876 O O . ASN A 1 380 ? 11.088 13.156 14.677 1.00 97.75 380 ASN A O 1
ATOM 2880 N N . GLU A 1 381 ? 12.729 14.204 13.564 1.00 97.88 381 GLU A N 1
ATOM 2881 C CA . GLU A 1 381 ? 13.100 15.086 14.684 1.00 97.88 381 GLU A CA 1
ATOM 2882 C C . GLU A 1 381 ? 11.901 15.860 15.253 1.00 97.88 381 GLU A C 1
ATOM 2884 O O . GLU A 1 381 ? 11.724 15.931 16.472 1.00 97.88 381 GLU A O 1
ATOM 2889 N N . ALA A 1 382 ? 11.013 16.347 14.381 1.00 97.25 382 ALA A N 1
ATOM 2890 C CA . ALA A 1 382 ? 9.794 17.047 14.783 1.00 97.25 382 ALA A CA 1
ATOM 2891 C C . ALA A 1 382 ? 8.853 16.181 15.647 1.00 97.25 382 ALA A C 1
ATOM 2893 O O . ALA A 1 382 ? 8.166 16.708 16.521 1.00 97.25 382 ALA A O 1
ATOM 2894 N N . LYS A 1 383 ? 8.856 14.852 15.460 1.00 96.94 383 LYS A N 1
ATOM 2895 C CA . LYS A 1 383 ? 8.026 13.898 16.216 1.00 96.94 383 LYS A CA 1
ATOM 2896 C C . LYS A 1 383 ? 8.735 13.330 17.455 1.00 96.94 383 LYS A C 1
ATOM 2898 O O . LYS A 1 383 ? 8.105 12.640 18.262 1.00 96.94 383 LYS A O 1
ATOM 2903 N N . TRP A 1 384 ? 10.021 13.623 17.678 1.00 98.19 384 TRP A N 1
ATOM 2904 C CA . TRP A 1 384 ? 10.761 13.125 18.845 1.00 98.19 384 TRP A CA 1
ATOM 2905 C C . TRP A 1 384 ? 10.142 13.478 20.208 1.00 98.19 384 TRP A C 1
ATOM 2907 O O . TRP A 1 384 ? 10.194 12.619 21.094 1.00 98.19 384 TRP A O 1
ATOM 2917 N N . PRO A 1 385 ? 9.535 14.664 20.427 1.00 97.62 385 PRO A N 1
ATOM 2918 C CA . PRO A 1 385 ? 8.839 14.956 21.681 1.00 97.62 385 PRO A CA 1
ATOM 2919 C C . PRO A 1 385 ? 7.709 13.963 21.995 1.00 97.62 385 PRO A C 1
ATOM 2921 O O . PRO A 1 385 ? 7.524 13.614 23.159 1.00 97.62 385 PRO A O 1
ATOM 2924 N N . HIS A 1 386 ? 7.018 13.459 20.966 1.00 97.00 386 HIS A N 1
ATOM 2925 C CA . HIS A 1 386 ? 5.992 12.420 21.093 1.00 97.00 386 HIS A CA 1
ATOM 2926 C C . HIS A 1 386 ? 6.614 11.022 21.244 1.00 97.00 386 HIS A C 1
ATOM 2928 O O . HIS A 1 386 ? 6.110 10.200 22.001 1.00 97.00 386 HIS A O 1
ATOM 2934 N N . ALA A 1 387 ? 7.734 10.754 20.564 1.00 97.62 387 ALA A N 1
ATOM 2935 C CA . ALA A 1 387 ? 8.401 9.450 20.571 1.00 97.62 387 ALA A CA 1
ATOM 2936 C C . ALA A 1 387 ? 9.080 9.112 21.909 1.00 97.62 387 ALA A C 1
ATOM 2938 O O . ALA A 1 387 ? 8.947 8.003 22.425 1.00 97.62 387 ALA A O 1
ATOM 2939 N N . ARG A 1 388 ? 9.815 10.072 22.492 1.00 97.12 388 ARG A N 1
ATOM 2940 C CA . ARG A 1 388 ? 10.618 9.880 23.715 1.00 97.12 388 ARG A CA 1
ATOM 2941 C C . ARG A 1 388 ? 9.868 9.202 24.870 1.00 97.12 388 ARG A C 1
ATOM 2943 O O . ARG A 1 388 ? 10.422 8.245 25.410 1.00 97.12 388 ARG A O 1
ATOM 2950 N N . PRO A 1 389 ? 8.657 9.640 25.273 1.00 95.94 389 PRO A N 1
ATOM 2951 C CA . PRO A 1 389 ? 7.945 8.993 26.375 1.00 95.94 389 PRO A CA 1
ATOM 2952 C C . PRO A 1 389 ? 7.511 7.554 26.056 1.00 95.94 389 PRO A C 1
ATOM 2954 O O . PRO A 1 389 ? 7.353 6.756 26.977 1.00 95.94 389 PRO A O 1
ATOM 2957 N N . LEU A 1 390 ? 7.351 7.199 24.777 1.00 97.69 390 LEU A N 1
ATOM 2958 C CA . LEU A 1 390 ? 6.872 5.882 24.351 1.00 97.69 390 LEU A CA 1
ATOM 2959 C C . LEU A 1 390 ? 7.976 4.822 24.375 1.00 97.69 390 LEU A C 1
ATOM 2961 O O . LEU A 1 390 ? 7.721 3.704 24.819 1.00 97.69 390 LEU A O 1
ATOM 2965 N N . LEU A 1 391 ? 9.199 5.175 23.957 1.00 95.94 391 LEU A N 1
ATOM 2966 C CA . LEU A 1 391 ? 10.315 4.232 23.759 1.00 95.94 391 LEU A CA 1
ATOM 2967 C C . LEU A 1 391 ? 10.676 3.403 25.007 1.00 95.94 391 LEU A C 1
ATOM 2969 O O . LEU A 1 391 ? 11.177 2.290 24.873 1.00 95.94 391 LEU A O 1
ATOM 2973 N N . GLY A 1 392 ? 10.430 3.923 26.215 1.00 90.19 392 GLY A N 1
ATOM 2974 C CA . GLY A 1 392 ? 10.640 3.190 27.472 1.00 90.19 392 GLY A CA 1
ATOM 2975 C C . GLY A 1 392 ? 9.372 2.582 28.086 1.00 90.19 392 GLY A C 1
ATOM 2976 O O . GLY A 1 392 ? 9.474 1.683 28.928 1.00 90.19 392 GLY A O 1
ATOM 2977 N N . ALA A 1 393 ? 8.195 3.075 27.693 1.00 94.62 393 ALA A N 1
ATOM 2978 C CA . ALA A 1 393 ? 6.910 2.725 28.293 1.00 94.62 393 ALA A CA 1
ATOM 2979 C C . ALA A 1 393 ? 6.227 1.552 27.578 1.00 94.62 393 ALA A C 1
ATOM 2981 O O . ALA A 1 393 ? 5.704 0.651 28.234 1.00 94.62 393 ALA A O 1
ATOM 2982 N N . VAL A 1 394 ? 6.256 1.537 26.243 1.00 96.12 394 VAL A N 1
ATOM 2983 C CA . VAL A 1 394 ? 5.623 0.488 25.438 1.00 96.12 394 VAL A CA 1
ATOM 2984 C C . VAL A 1 394 ? 6.544 -0.726 25.364 1.00 96.12 394 VAL A C 1
ATOM 2986 O O . VAL A 1 394 ? 7.714 -0.619 25.001 1.00 96.12 394 VAL A O 1
ATOM 2989 N N . LYS A 1 395 ? 6.011 -1.898 25.722 1.00 93.69 395 LYS A N 1
ATOM 2990 C CA . LYS A 1 395 ? 6.739 -3.171 25.704 1.00 93.69 395 LYS A CA 1
ATOM 2991 C C . LYS A 1 395 ? 5.842 -4.293 25.206 1.00 93.69 395 LYS A C 1
ATOM 2993 O O . LYS A 1 395 ? 4.670 -4.356 25.567 1.00 93.69 395 LYS A O 1
ATOM 2998 N N . VAL A 1 396 ? 6.422 -5.206 24.438 1.00 96.62 396 VAL A N 1
ATOM 2999 C CA . VAL A 1 396 ? 5.819 -6.487 24.053 1.00 96.62 396 VAL A CA 1
ATOM 3000 C C . VAL A 1 396 ? 6.833 -7.604 24.249 1.00 96.62 396 VAL A C 1
ATOM 3002 O O . VAL A 1 396 ? 8.038 -7.362 24.225 1.00 96.62 396 VAL A O 1
ATOM 3005 N N . GLY A 1 397 ? 6.346 -8.821 24.480 1.00 97.62 397 GLY A N 1
ATOM 3006 C CA . GLY A 1 397 ? 7.188 -10.007 24.600 1.00 97.62 397 GLY A CA 1
ATOM 3007 C C . GLY A 1 397 ? 6.713 -11.143 23.703 1.00 97.62 397 GLY A C 1
ATOM 3008 O O . GLY A 1 397 ? 5.717 -11.025 22.986 1.00 97.62 397 GLY A O 1
ATOM 3009 N N . CYS A 1 398 ? 7.405 -12.279 23.797 1.00 98.62 398 CYS A N 1
ATOM 3010 C CA . CYS A 1 398 ? 7.082 -13.487 23.038 1.00 98.62 398 CYS A CA 1
ATOM 3011 C C . CYS A 1 398 ? 5.594 -13.878 23.044 1.00 98.62 398 CYS A C 1
ATOM 3013 O O . CYS A 1 398 ? 5.096 -14.170 21.961 1.00 98.62 398 CYS A O 1
ATOM 3015 N N . PRO A 1 399 ? 4.848 -13.844 24.173 1.00 98.69 399 PRO A N 1
ATOM 3016 C CA . PRO A 1 399 ? 3.433 -14.217 24.154 1.00 98.69 399 PRO A CA 1
ATOM 3017 C C . PRO A 1 399 ? 2.591 -13.352 23.206 1.00 98.69 399 PRO A C 1
ATOM 3019 O O . PRO A 1 399 ? 1.716 -13.868 22.518 1.00 98.69 399 PRO A O 1
ATOM 3022 N N . GLN A 1 400 ? 2.871 -12.047 23.141 1.00 98.75 400 GLN A N 1
ATOM 3023 C CA . GLN A 1 400 ? 2.174 -11.122 22.247 1.00 98.75 400 GLN A CA 1
ATOM 3024 C C . GLN A 1 400 ? 2.585 -11.330 20.789 1.00 98.75 400 GLN A C 1
ATOM 3026 O O . GLN A 1 400 ? 1.716 -11.417 19.929 1.00 98.75 400 GLN A O 1
ATOM 3031 N N . ILE A 1 401 ? 3.890 -11.451 20.521 1.00 98.81 401 ILE A N 1
ATOM 3032 C CA . ILE A 1 401 ? 4.438 -11.643 19.167 1.00 98.81 401 ILE A CA 1
ATOM 3033 C C . ILE A 1 401 ? 3.926 -12.961 18.565 1.00 98.81 401 ILE A C 1
ATOM 3035 O O . ILE A 1 401 ? 3.365 -12.985 17.474 1.00 98.81 401 ILE A O 1
ATOM 3039 N N . GLN A 1 402 ? 4.048 -14.064 19.306 1.00 98.62 402 GLN A N 1
ATOM 3040 C CA . GLN A 1 402 ? 3.576 -15.378 18.862 1.00 98.62 402 GLN A CA 1
ATOM 3041 C C . GLN A 1 402 ? 2.048 -15.426 18.750 1.00 98.62 402 GLN A C 1
ATOM 3043 O O . GLN A 1 402 ? 1.522 -16.063 17.838 1.00 98.62 402 GLN A O 1
ATOM 3048 N N . GLY A 1 403 ? 1.335 -14.747 19.656 1.00 98.69 403 GLY A N 1
ATOM 3049 C CA . GLY A 1 403 ? -0.121 -14.633 19.614 1.00 98.69 403 GLY A CA 1
ATOM 3050 C C . GLY A 1 403 ? -0.619 -13.875 18.383 1.00 98.69 403 GLY A C 1
ATOM 3051 O O . GLY A 1 403 ? -1.535 -14.350 17.715 1.00 98.69 403 GLY A O 1
ATOM 3052 N N . ALA A 1 404 ? 0.009 -12.745 18.043 1.00 98.75 404 ALA A N 1
ATOM 3053 C CA . ALA A 1 404 ? -0.315 -11.974 16.845 1.00 98.75 404 ALA A CA 1
ATOM 3054 C C . ALA A 1 404 ? -0.047 -12.781 15.564 1.00 98.75 404 ALA A C 1
ATOM 3056 O O . ALA A 1 404 ? -0.921 -12.854 14.701 1.00 98.75 404 ALA A O 1
ATOM 3057 N N . SER A 1 405 ? 1.089 -13.481 15.489 1.00 98.69 405 SER A N 1
ATOM 3058 C CA . SER A 1 405 ? 1.420 -14.337 14.342 1.00 98.69 405 SER A CA 1
ATOM 3059 C C . SER A 1 405 ? 0.474 -15.536 14.207 1.00 98.69 405 SER A C 1
ATOM 3061 O O . SER A 1 405 ? 0.037 -15.890 13.110 1.00 98.69 405 SER A O 1
ATOM 3063 N N . ALA A 1 406 ? 0.077 -16.163 15.320 1.00 98.75 406 ALA A N 1
ATOM 3064 C CA . ALA A 1 406 ? -0.946 -17.207 15.306 1.00 98.75 406 ALA A CA 1
ATOM 3065 C C . ALA A 1 406 ? -2.300 -16.677 14.808 1.00 98.75 406 ALA A C 1
ATOM 3067 O O . ALA A 1 406 ? -2.882 -17.272 13.904 1.00 98.75 406 ALA A O 1
ATOM 3068 N N . ALA A 1 407 ? -2.753 -15.533 15.325 1.00 98.75 407 ALA A N 1
ATOM 3069 C CA . ALA A 1 407 ? -4.015 -14.931 14.916 1.00 98.75 407 ALA A CA 1
ATOM 3070 C C . ALA A 1 407 ? -4.006 -14.497 13.441 1.00 98.75 407 ALA A C 1
ATOM 3072 O O . ALA A 1 407 ? -4.990 -14.710 12.739 1.00 98.75 407 ALA A O 1
ATOM 3073 N N . TYR A 1 408 ? -2.894 -13.954 12.936 1.00 98.56 408 TYR A N 1
ATOM 3074 C CA . TYR A 1 408 ? -2.778 -13.593 11.523 1.00 98.56 408 TYR A CA 1
ATOM 3075 C C . TYR A 1 408 ? -2.857 -14.822 10.606 1.00 98.56 408 TYR A C 1
ATOM 3077 O O . TYR A 1 408 ? -3.562 -14.800 9.599 1.00 98.56 408 TYR A O 1
ATOM 3085 N N . ARG A 1 409 ? -2.234 -15.944 10.992 1.00 98.62 409 ARG A N 1
ATOM 3086 C CA . ARG A 1 409 ? -2.397 -17.221 10.274 1.00 98.62 409 ARG A CA 1
ATOM 3087 C C . ARG A 1 409 ? -3.840 -17.723 10.285 1.00 98.62 409 ARG A C 1
ATOM 3089 O O . ARG A 1 409 ? -4.279 -18.292 9.288 1.00 98.62 409 ARG A O 1
ATOM 3096 N N . ASP A 1 410 ? -4.580 -17.508 11.369 1.00 98.56 410 ASP A N 1
ATOM 3097 C CA . ASP A 1 410 ? -6.004 -17.848 11.420 1.00 98.56 410 ASP A CA 1
ATOM 3098 C C . ASP A 1 410 ? -6.838 -16.940 10.505 1.00 98.56 410 ASP A C 1
ATOM 3100 O O . ASP A 1 410 ? -7.680 -17.450 9.768 1.00 98.56 410 ASP A O 1
ATOM 3104 N N . LEU A 1 411 ? -6.557 -15.630 10.457 1.00 98.44 411 LEU A N 1
ATOM 3105 C CA . LEU A 1 411 ? -7.190 -14.703 9.507 1.00 98.44 411 LEU A CA 1
ATOM 3106 C C . LEU A 1 411 ? -6.934 -15.124 8.052 1.00 98.44 411 LEU A C 1
ATOM 3108 O O . LEU A 1 411 ? -7.866 -15.171 7.251 1.00 98.44 411 LEU A O 1
ATOM 3112 N N . LEU A 1 412 ? -5.689 -15.480 7.719 1.00 97.94 412 LEU A N 1
ATOM 3113 C CA . LEU A 1 412 ? -5.327 -15.985 6.393 1.00 97.94 412 LEU A CA 1
ATOM 3114 C C . LEU A 1 412 ? -6.033 -17.307 6.077 1.00 97.94 412 LEU A C 1
ATOM 3116 O O . LEU A 1 412 ? -6.512 -17.487 4.958 1.00 97.94 412 LEU A O 1
ATOM 3120 N N . ARG A 1 413 ? -6.141 -18.222 7.050 1.00 98.12 413 ARG A N 1
ATOM 3121 C CA . ARG A 1 413 ? -6.889 -19.474 6.873 1.00 98.12 413 ARG A CA 1
ATOM 3122 C C . ARG A 1 413 ? -8.356 -19.184 6.575 1.00 98.12 413 ARG A C 1
ATOM 3124 O O . ARG A 1 413 ? -8.837 -19.659 5.559 1.00 98.12 413 ARG A O 1
ATOM 3131 N N . ILE A 1 414 ? -9.022 -18.361 7.389 1.00 97.38 414 ILE A N 1
ATOM 3132 C CA . ILE A 1 414 ? -10.422 -17.960 7.175 1.00 97.38 414 ILE A CA 1
ATOM 3133 C C . ILE A 1 414 ? -10.595 -17.384 5.767 1.00 97.38 414 ILE A C 1
ATOM 3135 O O . ILE A 1 414 ? -11.424 -17.876 5.008 1.00 97.38 414 ILE A O 1
ATOM 3139 N N . ARG A 1 415 ? -9.767 -16.400 5.390 1.00 96.62 415 ARG A N 1
ATOM 3140 C CA . ARG A 1 415 ? -9.821 -15.760 4.069 1.00 96.62 415 ARG A CA 1
ATOM 3141 C C . ARG A 1 415 ? -9.693 -16.769 2.924 1.00 96.62 415 ARG A C 1
ATOM 3143 O O . ARG A 1 415 ? -10.370 -16.633 1.914 1.00 96.62 415 ARG A O 1
ATOM 3150 N N . THR A 1 416 ? -8.791 -17.740 3.052 1.00 95.06 416 THR A N 1
ATOM 3151 C CA . THR A 1 416 ? -8.443 -18.659 1.956 1.00 95.06 416 THR A CA 1
ATOM 3152 C C . THR A 1 416 ? -9.331 -19.897 1.880 1.00 95.06 416 THR A C 1
ATOM 3154 O O . THR A 1 416 ? -9.440 -20.486 0.807 1.00 95.06 416 THR A O 1
ATOM 3157 N N . THR A 1 417 ? -9.973 -20.304 2.978 1.00 96.31 417 THR A N 1
ATOM 3158 C CA . THR A 1 417 ? -10.875 -21.466 2.988 1.00 96.31 417 THR A CA 1
ATOM 3159 C C . THR A 1 417 ? -12.331 -21.091 2.736 1.00 96.31 417 THR A C 1
ATOM 3161 O O . THR A 1 417 ? -13.075 -21.897 2.184 1.00 96.31 417 THR A O 1
ATOM 3164 N N . GLU A 1 418 ? -12.743 -19.881 3.118 1.00 97.00 418 GLU A N 1
ATOM 3165 C CA . GLU A 1 418 ? -14.113 -19.404 2.938 1.00 97.00 418 GLU A CA 1
ATOM 3166 C C . GLU A 1 418 ? -14.262 -18.675 1.597 1.00 97.00 418 GLU A C 1
ATOM 3168 O O . GLU A 1 418 ? -13.868 -17.518 1.443 1.00 97.00 418 GLU A O 1
ATOM 3173 N N . GLN A 1 419 ? -14.891 -19.335 0.619 1.00 94.69 419 GLN A N 1
ATOM 3174 C CA . GLN A 1 419 ? -15.071 -18.796 -0.741 1.00 94.69 419 GLN A CA 1
ATOM 3175 C C . GLN A 1 419 ? -15.820 -17.456 -0.782 1.00 94.69 419 GLN A C 1
ATOM 3177 O O . GLN A 1 419 ? -15.695 -16.703 -1.746 1.00 94.69 419 GLN A O 1
ATOM 3182 N N . ALA A 1 420 ? -16.577 -17.131 0.268 1.00 96.56 420 ALA A N 1
ATOM 3183 C CA . ALA A 1 420 ? -17.310 -15.878 0.359 1.00 96.56 420 ALA A CA 1
ATOM 3184 C C . ALA A 1 420 ? -16.394 -14.634 0.404 1.00 96.56 420 ALA A C 1
ATOM 3186 O O . ALA A 1 420 ? -16.874 -13.537 0.137 1.00 96.56 420 ALA A O 1
ATOM 3187 N N . PHE A 1 421 ? -15.091 -14.772 0.689 1.00 96.94 421 PHE A N 1
ATOM 3188 C CA . PHE A 1 421 ? -14.108 -13.674 0.612 1.00 96.94 421 PHE A CA 1
ATOM 3189 C C . PHE A 1 421 ? -13.477 -13.486 -0.779 1.00 96.94 421 PHE A C 1
ATOM 3191 O O . PHE A 1 421 ? -12.549 -12.696 -0.922 1.00 96.94 421 PHE A O 1
ATOM 3198 N N . SER A 1 422 ? -13.909 -14.232 -1.798 1.00 94.31 422 SER A N 1
ATOM 3199 C CA . SER A 1 422 ? -13.324 -14.201 -3.149 1.00 94.31 422 SER A CA 1
ATOM 3200 C C . SER A 1 422 ? -14.401 -14.030 -4.222 1.00 94.31 422 SER A C 1
ATOM 3202 O O . SER A 1 422 ? -14.469 -14.805 -5.172 1.00 94.31 422 SER A O 1
ATOM 3204 N N . LEU A 1 423 ? -15.292 -13.053 -4.036 1.00 96.81 423 LEU A N 1
ATOM 3205 C CA . LEU A 1 423 ? -16.327 -12.725 -5.017 1.00 96.81 423 LEU A CA 1
ATOM 3206 C C . LEU A 1 423 ? -15.753 -11.817 -6.111 1.00 96.81 423 LEU A C 1
ATOM 3208 O O . LEU A 1 423 ? -15.039 -10.860 -5.823 1.00 96.81 423 LEU A O 1
ATOM 3212 N N . ASP A 1 424 ? -16.110 -12.085 -7.365 1.00 94.44 424 ASP A N 1
ATOM 3213 C CA . ASP A 1 424 ? -15.467 -11.451 -8.523 1.00 94.44 424 ASP A CA 1
ATOM 3214 C C . ASP A 1 424 ? -16.149 -10.151 -8.972 1.00 94.44 424 ASP A C 1
ATOM 3216 O O . ASP A 1 424 ? -15.568 -9.350 -9.703 1.00 94.44 424 ASP A O 1
ATOM 3220 N N . THR A 1 425 ? -17.407 -9.935 -8.576 1.00 96.94 425 THR A N 1
ATOM 3221 C CA . THR A 1 425 ? -18.230 -8.837 -9.100 1.00 96.94 425 THR A CA 1
ATOM 3222 C C . THR A 1 425 ? -18.952 -8.066 -8.006 1.00 96.94 425 THR A C 1
ATOM 3224 O O . THR A 1 425 ? -19.400 -8.628 -7.003 1.00 96.94 425 THR A O 1
ATOM 3227 N N . THR A 1 426 ? -19.188 -6.778 -8.261 1.00 97.44 426 THR A N 1
ATOM 3228 C CA . THR A 1 426 ? -20.009 -5.918 -7.397 1.00 97.44 426 THR A CA 1
ATOM 3229 C C . THR A 1 426 ? -21.391 -6.512 -7.113 1.00 97.44 426 THR A C 1
ATOM 3231 O O . THR A 1 426 ? -21.874 -6.436 -5.987 1.00 97.44 426 THR A O 1
ATOM 3234 N N . ALA A 1 427 ? -22.025 -7.160 -8.097 1.00 98.31 427 ALA A N 1
ATOM 3235 C CA . ALA A 1 427 ? -23.336 -7.785 -7.916 1.00 98.31 427 ALA A CA 1
ATOM 3236 C C . ALA A 1 427 ? -23.296 -8.978 -6.944 1.00 98.31 427 ALA A C 1
ATOM 3238 O O . ALA A 1 427 ? -24.191 -9.119 -6.108 1.00 98.31 427 ALA A O 1
ATOM 3239 N N . GLN A 1 428 ? -22.256 -9.816 -7.019 1.00 98.31 428 GLN A N 1
ATOM 3240 C CA . GLN A 1 428 ? -22.063 -10.915 -6.071 1.00 98.31 428 GLN A CA 1
ATOM 3241 C C . GLN A 1 428 ? -21.820 -10.379 -4.659 1.00 98.31 428 GLN A C 1
ATOM 3243 O O . GLN A 1 428 ? -22.489 -10.822 -3.725 1.00 98.31 428 GLN A O 1
ATOM 3248 N N . VAL A 1 429 ? -20.933 -9.385 -4.509 1.00 98.50 429 VAL A N 1
ATOM 3249 C CA . VAL A 1 429 ? -20.674 -8.742 -3.211 1.00 98.50 429 VAL A CA 1
ATOM 3250 C C . VAL A 1 429 ? -21.956 -8.142 -2.642 1.00 98.50 429 VAL A C 1
ATOM 3252 O O . VAL A 1 429 ? -22.300 -8.424 -1.501 1.00 98.50 429 VAL A O 1
ATOM 3255 N N . GLN A 1 430 ? -22.722 -7.398 -3.443 1.00 98.56 430 GLN A N 1
ATOM 3256 C CA . GLN A 1 430 ? -23.985 -6.793 -3.016 1.00 98.56 430 GLN A CA 1
ATOM 3257 C C . GLN A 1 430 ? -25.014 -7.820 -2.523 1.00 98.56 430 GLN A C 1
ATOM 3259 O O . GLN A 1 430 ? -25.823 -7.501 -1.650 1.00 98.56 430 GLN A O 1
ATOM 3264 N N . SER A 1 431 ? -25.010 -9.027 -3.094 1.00 98.25 431 SER A N 1
ATOM 3265 C CA . SER A 1 431 ? -25.930 -10.101 -2.717 1.00 98.25 431 SER A CA 1
ATOM 3266 C C . SER A 1 431 ? -25.494 -10.862 -1.463 1.00 98.25 431 SER A C 1
ATOM 3268 O O . SER A 1 431 ? -26.354 -11.392 -0.760 1.00 98.25 431 SER A O 1
ATOM 3270 N N . ALA A 1 432 ? -24.190 -10.988 -1.217 1.00 98.25 432 ALA A N 1
ATOM 3271 C CA . ALA A 1 432 ? -23.648 -11.853 -0.170 1.00 98.25 432 ALA A CA 1
ATOM 3272 C C . ALA A 1 432 ? -23.181 -11.086 1.073 1.00 98.25 432 ALA A C 1
ATOM 3274 O O . ALA A 1 432 ? -23.229 -11.634 2.175 1.00 98.25 432 ALA A O 1
ATOM 3275 N N . LEU A 1 433 ? -22.735 -9.841 0.903 1.00 98.69 433 LEU A N 1
ATOM 3276 C CA . LEU A 1 433 ? -22.184 -8.993 1.952 1.00 98.69 433 LEU A CA 1
ATOM 3277 C C . LEU A 1 433 ? -23.224 -7.958 2.393 1.00 98.69 433 LEU A C 1
ATOM 3279 O O . LEU A 1 433 ? -23.871 -7.316 1.569 1.00 98.69 433 LEU A O 1
ATOM 3283 N N . SER A 1 434 ? -23.406 -7.795 3.703 1.00 98.62 434 SER A N 1
ATOM 3284 C CA . SER A 1 434 ? -24.218 -6.707 4.266 1.00 98.62 434 SER A CA 1
ATOM 3285 C C . SER A 1 434 ? -23.747 -6.293 5.660 1.00 98.62 434 SER A C 1
ATOM 3287 O O . SER A 1 434 ? -23.070 -7.052 6.354 1.00 98.62 434 SER A O 1
ATOM 3289 N N . PHE A 1 435 ? -24.147 -5.095 6.088 1.00 98.62 435 PHE A N 1
ATOM 3290 C CA . PHE A 1 435 ? -23.846 -4.541 7.411 1.00 98.62 435 PHE A CA 1
ATOM 3291 C C . PHE A 1 435 ? -25.152 -4.333 8.194 1.00 98.62 435 PHE A C 1
ATOM 3293 O O . PHE A 1 435 ? -25.693 -3.227 8.204 1.00 98.62 435 PHE A O 1
ATOM 3300 N N . PRO A 1 436 ? -25.722 -5.391 8.802 1.00 97.44 436 PRO A N 1
ATOM 3301 C CA . PRO A 1 436 ? -27.099 -5.373 9.307 1.00 97.44 436 PRO A CA 1
ATOM 3302 C C . PRO A 1 436 ? -27.335 -4.430 10.493 1.00 97.44 436 PRO A C 1
ATOM 3304 O O . PRO A 1 436 ? -28.477 -4.065 10.745 1.00 97.44 436 PRO A O 1
ATOM 3307 N N . LEU A 1 437 ? -26.277 -4.058 11.219 1.00 97.00 437 LEU A N 1
ATOM 3308 C CA . LEU A 1 437 ? -26.347 -3.154 12.375 1.00 97.00 437 LEU A CA 1
ATOM 3309 C C . LEU A 1 437 ? -25.879 -1.724 12.047 1.00 97.00 437 LEU A C 1
ATOM 3311 O O . LEU A 1 437 ? -25.714 -0.914 12.952 1.00 97.00 437 LEU A O 1
ATOM 3315 N N . SER A 1 438 ? -25.638 -1.429 10.767 1.00 96.81 438 SER A N 1
ATOM 3316 C CA . SER A 1 438 ? -25.257 -0.097 10.296 1.00 96.81 438 SER A CA 1
ATOM 3317 C C . SER A 1 438 ? -26.463 0.845 10.278 1.00 96.81 438 SER A C 1
ATOM 3319 O O . SER A 1 438 ? -27.554 0.440 9.866 1.00 96.81 438 SER A O 1
ATOM 3321 N N . GLY A 1 439 ? -26.280 2.097 10.697 1.00 96.62 439 GLY A N 1
ATOM 3322 C CA . GLY A 1 439 ? -27.357 3.086 10.794 1.00 96.62 439 GLY A CA 1
ATOM 3323 C C . GLY A 1 439 ? -27.229 3.997 12.013 1.00 96.62 439 GLY A C 1
ATOM 3324 O O . GLY A 1 439 ? -26.192 4.046 12.667 1.00 96.62 439 GLY A O 1
ATOM 3325 N N . THR A 1 440 ? -28.317 4.688 12.359 1.00 96.25 440 THR A N 1
ATOM 3326 C CA . THR A 1 440 ? -28.353 5.649 13.480 1.00 96.25 440 THR A CA 1
ATOM 3327 C C . THR A 1 440 ? -28.130 5.019 14.856 1.00 96.25 440 THR A C 1
ATOM 3329 O O . THR A 1 440 ? -27.709 5.712 15.781 1.00 96.25 440 THR A O 1
ATOM 3332 N N . ASP A 1 441 ? -28.409 3.720 14.984 1.00 93.38 441 ASP A N 1
ATOM 3333 C CA . ASP A 1 441 ? -28.260 2.946 16.224 1.00 93.38 441 ASP A CA 1
ATOM 3334 C C . ASP A 1 441 ? -26.960 2.123 16.252 1.00 93.38 441 ASP A C 1
ATOM 3336 O O . ASP A 1 441 ? -26.766 1.273 17.124 1.00 93.38 441 ASP A O 1
ATOM 3340 N N . GLU A 1 442 ? -26.062 2.351 15.291 1.00 94.69 442 GLU A N 1
ATOM 3341 C CA . GLU A 1 442 ? -24.794 1.639 15.206 1.00 94.69 442 GLU A CA 1
ATOM 3342 C C . GLU A 1 442 ? -23.927 1.894 16.445 1.00 94.69 442 GLU A C 1
ATOM 3344 O O . GLU A 1 442 ? -23.784 3.020 16.930 1.00 94.69 442 GLU A O 1
ATOM 3349 N N . THR A 1 443 ? -23.327 0.822 16.966 1.00 97.44 443 THR A N 1
ATOM 3350 C CA . THR A 1 443 ? -22.445 0.906 18.132 1.00 97.44 443 THR A CA 1
ATOM 3351 C C . THR A 1 443 ? -21.081 1.452 17.702 1.00 97.44 443 THR A C 1
ATOM 3353 O O . THR A 1 443 ? -20.407 0.809 16.894 1.00 97.44 443 THR A O 1
ATOM 3356 N N . PRO A 1 444 ? -20.631 2.605 18.231 1.00 98.12 444 PRO A N 1
ATOM 3357 C CA . PRO A 1 444 ? -19.308 3.120 17.906 1.00 98.12 444 PRO A CA 1
ATOM 3358 C C . PRO A 1 444 ? -18.218 2.162 18.408 1.00 98.12 444 PRO A C 1
ATOM 3360 O O . PRO A 1 444 ? -18.227 1.746 19.564 1.00 98.12 444 PRO A O 1
ATOM 3363 N N . GLY A 1 445 ? -17.279 1.829 17.531 1.00 98.12 445 GLY A N 1
ATOM 3364 C CA . GLY A 1 445 ? -16.211 0.856 17.727 1.00 98.12 445 GLY A CA 1
ATOM 3365 C C . GLY A 1 445 ? -16.552 -0.558 17.257 1.00 98.12 445 GLY A C 1
ATOM 3366 O O . GLY A 1 445 ? -15.695 -1.430 17.362 1.00 98.12 445 GLY A O 1
ATOM 3367 N N . VAL A 1 446 ? -17.759 -0.821 16.742 1.00 98.56 446 VAL A N 1
ATOM 3368 C CA . VAL A 1 446 ? -18.185 -2.181 16.376 1.00 98.56 446 VAL A CA 1
ATOM 3369 C C . VAL A 1 446 ? -18.741 -2.226 14.959 1.00 98.56 446 VAL A C 1
ATOM 3371 O O . VAL A 1 446 ? -19.763 -1.615 14.664 1.00 98.56 446 VAL A O 1
ATOM 3374 N N . ILE A 1 447 ? -18.117 -3.030 14.096 1.00 98.75 447 ILE A N 1
ATOM 3375 C CA . ILE A 1 447 ? -18.620 -3.323 12.748 1.00 98.75 447 ILE A CA 1
ATOM 3376 C C . ILE A 1 447 ? -19.067 -4.781 12.706 1.00 98.75 447 ILE A C 1
ATOM 3378 O O . ILE A 1 447 ? -18.278 -5.694 12.946 1.00 98.75 447 ILE A O 1
ATOM 3382 N N . THR A 1 448 ? -20.338 -5.006 12.373 1.00 98.38 448 THR A N 1
ATOM 3383 C CA . THR A 1 448 ? -20.878 -6.346 12.110 1.00 98.38 448 THR A CA 1
ATOM 3384 C C . THR A 1 448 ? -21.068 -6.524 10.614 1.00 98.38 448 THR A C 1
ATOM 3386 O O . THR A 1 448 ? -21.909 -5.858 10.011 1.00 98.38 448 THR A O 1
ATOM 3389 N N . MET A 1 449 ? -20.299 -7.433 10.028 1.00 98.62 449 MET A N 1
ATOM 3390 C CA . MET A 1 449 ? -20.376 -7.812 8.624 1.00 98.62 449 MET A CA 1
ATOM 3391 C C . MET A 1 449 ? -21.003 -9.199 8.514 1.00 98.62 449 MET A C 1
ATOM 3393 O O . MET A 1 449 ? -20.490 -10.167 9.071 1.00 98.62 449 MET A O 1
ATOM 3397 N N . LYS A 1 450 ? -22.101 -9.309 7.770 1.00 98.56 450 LYS A N 1
ATOM 3398 C CA . LYS A 1 450 ? -22.599 -10.599 7.293 1.00 98.56 450 LYS A CA 1
ATOM 3399 C C . LYS A 1 450 ? -21.994 -10.865 5.922 1.00 98.56 450 LYS A C 1
ATOM 3401 O O . LYS A 1 450 ? -22.050 -9.977 5.074 1.00 98.56 450 LYS A O 1
ATOM 3406 N N . LEU A 1 451 ? -21.461 -12.063 5.707 1.00 98.06 451 LEU A N 1
ATOM 3407 C CA . LEU A 1 451 ? -20.881 -12.478 4.434 1.00 98.06 451 LEU A CA 1
ATOM 3408 C C . LEU A 1 451 ? -21.253 -13.931 4.127 1.00 98.06 451 LEU A C 1
ATOM 3410 O O . LEU A 1 451 ? -20.709 -14.859 4.722 1.00 98.06 451 LEU A O 1
ATOM 3414 N N . GLY A 1 452 ? -22.214 -14.131 3.225 1.00 95.69 452 GLY A N 1
ATOM 3415 C CA . GLY A 1 452 ? -22.837 -15.441 3.034 1.00 95.69 452 GLY A CA 1
ATOM 3416 C C . GLY A 1 452 ? -23.478 -15.925 4.341 1.00 95.69 452 GLY A C 1
ATOM 3417 O O . GLY A 1 452 ? -24.336 -15.238 4.905 1.00 95.69 452 GLY A O 1
ATOM 3418 N N . ASP A 1 453 ? -23.023 -17.078 4.835 1.00 95.06 453 ASP A N 1
ATOM 3419 C CA . ASP A 1 453 ? -23.457 -17.666 6.111 1.00 95.06 453 ASP A CA 1
ATOM 3420 C C . ASP A 1 453 ? -22.615 -17.206 7.315 1.00 95.06 453 ASP A C 1
ATOM 3422 O O . ASP A 1 453 ? -22.930 -17.531 8.462 1.00 95.06 453 ASP A O 1
ATOM 3426 N N . LEU A 1 454 ? -21.556 -16.428 7.078 1.00 97.50 454 LEU A N 1
ATOM 3427 C CA . LEU A 1 454 ? -20.667 -15.934 8.121 1.00 97.50 454 LEU A CA 1
ATOM 3428 C C . LEU A 1 454 ? -21.205 -14.646 8.746 1.00 97.50 454 LEU A C 1
ATOM 3430 O O . LEU A 1 454 ? -21.763 -13.777 8.070 1.00 97.50 454 LEU A O 1
ATOM 3434 N N . VAL A 1 455 ? -20.941 -14.491 10.043 1.00 98.25 455 VAL A N 1
ATOM 3435 C CA . VAL A 1 455 ? -21.023 -13.211 10.749 1.00 98.25 455 VAL A CA 1
ATOM 3436 C C . VAL A 1 455 ? -19.640 -12.904 11.304 1.00 98.25 455 VAL A C 1
ATOM 3438 O O . VAL A 1 455 ? -19.120 -13.641 12.138 1.00 98.25 455 VAL A O 1
ATOM 3441 N N . VAL A 1 456 ? -19.049 -11.812 10.831 1.00 98.38 456 VAL A N 1
ATOM 3442 C CA . VAL A 1 456 ? -17.748 -11.307 11.266 1.00 98.38 456 VAL A CA 1
ATOM 3443 C C . VAL A 1 456 ? -17.985 -10.041 12.078 1.00 98.38 456 VAL A C 1
ATOM 3445 O O . VAL A 1 456 ? -18.635 -9.107 11.609 1.00 98.38 456 VAL A O 1
ATOM 3448 N N . VAL A 1 457 ? -17.466 -10.012 13.303 1.00 98.56 457 VAL A N 1
ATOM 3449 C CA . VAL A 1 457 ? -17.589 -8.863 14.205 1.00 98.56 457 VAL A CA 1
ATOM 3450 C C . VAL A 1 457 ? -16.204 -8.293 14.466 1.00 98.56 457 VAL A C 1
ATOM 3452 O O . VAL A 1 457 ? -15.364 -8.940 15.089 1.00 98.56 457 VAL A O 1
ATOM 3455 N N . PHE A 1 458 ? -15.981 -7.067 14.005 1.00 98.62 458 PHE A N 1
ATOM 3456 C CA . PHE A 1 458 ? -14.804 -6.276 14.337 1.00 98.62 458 PHE A CA 1
ATOM 3457 C C . PHE A 1 458 ? -15.157 -5.428 15.555 1.00 98.62 458 PHE A C 1
ATOM 3459 O O . PHE A 1 458 ? -15.947 -4.493 15.433 1.00 98.62 458 PHE A O 1
ATOM 3466 N N . ASN A 1 459 ? -14.619 -5.776 16.725 1.00 98.38 459 ASN A N 1
ATOM 3467 C CA . ASN A 1 459 ? -14.865 -5.048 17.967 1.00 98.38 459 ASN A CA 1
ATOM 3468 C C . ASN A 1 459 ? -13.592 -4.325 18.432 1.00 98.38 459 ASN A C 1
ATOM 3470 O O . ASN A 1 459 ? -12.637 -4.973 18.855 1.00 98.38 459 ASN A O 1
ATOM 3474 N N . ALA A 1 460 ? -13.607 -2.997 18.345 1.00 97.44 460 ALA A N 1
ATOM 3475 C CA . ALA A 1 460 ? -12.546 -2.083 18.757 1.00 97.44 460 ALA A CA 1
ATOM 3476 C C . ALA A 1 460 ? -12.809 -1.415 20.122 1.00 97.44 460 ALA A C 1
ATOM 3478 O O . ALA A 1 460 ? -12.240 -0.359 20.419 1.00 97.44 460 ALA A O 1
ATOM 3479 N N . THR A 1 461 ? -13.711 -1.972 20.935 1.00 94.00 461 THR A N 1
ATOM 3480 C CA . THR A 1 461 ? -13.974 -1.487 22.295 1.00 94.00 461 THR A CA 1
ATOM 3481 C C . THR A 1 461 ? -13.132 -2.253 23.326 1.00 94.00 461 THR A C 1
ATOM 3483 O O . THR A 1 461 ? -12.909 -3.450 23.125 1.00 94.00 461 THR A O 1
ATOM 3486 N N . PRO A 1 462 ? -12.700 -1.602 24.426 1.00 84.69 462 PRO A N 1
ATOM 3487 C CA . PRO A 1 462 ? -12.029 -2.261 25.552 1.00 84.69 462 PRO A CA 1
ATOM 3488 C C . PRO A 1 462 ? -12.829 -3.391 26.213 1.00 84.69 462 PRO A C 1
ATOM 3490 O O . PRO A 1 462 ? -14.084 -3.353 26.156 1.00 84.69 462 PRO A O 1
#

pLDDT: mean 97.5, std 2.16, range [72.5, 98.94]

Organism: NCBI:txid36816

Radius of gyration: 22.44 Å; chains: 1; bounding box: 60×50×57 Å

InterPro domains:
  IPR017853 Glycoside hydrolase superfamily [SSF51445] (2-422)
  IPR024561 Alpha-1,6-glucosidases, pullulanase-type, C-terminal [PF11852] (367-462)

Foldseek 3Di:
DDLFFPPLADLDQAFADQSVFPHSPDCRSVVVLLVVQVVCVVVVHAAEDEGNLQAHNAADPDPSHDPCPVPNLQQFDADPVRDGFCPLVYRTGDCVRPVSLVVVLVRLLCCCQSSVHQEYEYEPQQSHAPVSVVSSLVSLCPDDCVPRVHNSPRRAAEYAQDADGPCHPNNPHRGSHLQSCAPVLHAHEQCQLLCQLLADDLPDLQLQGGHLLQQQLQAFAPDCVSPDSVSSLVSLQLSLLLLLCQQLLLAQAQWAQGAARDIDGQQRRDDPNGRSRRHQWSAHYEYENDDPAFWASLLSSLSHHYLPDDLQSSLVSLLLSQLSRLNGLYHYDHYVCSLQSAGLQNDRGCRPQPCLSVPCDPDQQVPRSHLSDQGDCPRCVSVVVSSVVRSPRDGHGDVSRVVSNVSVVVSNVCCVVDCLSHDTGSVSSSVFWYFVQHYNNHDRSWTWIGGHPDTDISHSHD

Secondary structure (DSSP, 8-state):
--S-----S-S-TTS--STTSS-SSSSHHHHHHHHHHHHHHHTT---EEEE-TTEES--TT-TT--HHHHSTTTSBPBPTTSPBP-TTSSEEB-TTSHHHHHHHHHHHHHHHHHH---EEEETTGGGSBHHHHHHHHHHHHT--HHHHSS-GGG-EEEE-----GGGTTTTSS-B--HHHHTTTT-EEEEHHHHHHHH-S-TT-SSTT---GGGTTTTS--S-GGG--HHHHHHHHHHHHHHHHHHHTTSBSS-EEE-TTS-EEEGGGSEETTEES--BSSGGGEEEES--SSSS-HHHHHHHHS-TT--HHHHHHHHHHHHHHHHTSSS-EE--TTGGGT---TT-S--TTSHHHHH---SSGGG-SSTTSSPPPHHHHGGGHHHHHHHHHH----HHHHHHHHHHHHHHHHHHHH-GGG---SHHHHHHHEE-TT-STTPPTTEEEEEETTEEEEEE---

Sequence (462 aa):
KDAYNWGYDPYHFTVPEGSYASDPDGTERTVEFREMVRALNEDGLRVVMDVVYNHTAASGQAKTSVLDKVVPGYYQRLLADGSVANSTCCAGTAPENAMMGKLVVDSVVTWAREYKVDGFRFDLMGHHPKANILAVREALDALTLTKDGVDGKRIILYGEGWNFGEIADDARFEQATQQNMAGTHIATFSDRARDAVRGGSPFDADPGVQGFASGLYTDPNSSKDNGTTAEQKTRLLHYQDLIKVGLSGNLAHYTFTDTSGKKVTGSQVDYNGAPAGYADAPGDALAYADAHDNETLFDTLAYKLPVGTSAADRARMQVLAMATATLSQGPALSQAGTDLLRSKSLDRNSYDSGDWFNAIHWNCADGNGFGRGLPPAADNEAKWPHARPLLGAVKVGCPQIQGASAAYRDLLRIRTTEQAFSLDTTAQVQSALSFPLSGTDETPGVITMKLGDLVVVFNATP